Protein AF-A0A7J9JEY8-F1 (afdb_monomer_lite)

Organism: NCBI:txid34283

InterPro domains:
  IPR005150 Cellulose synthase [PF03552] (2-67)
  IPR005150 Cellulose synthase [PF03552] (78-399)
  IPR005150 Cellulose synthase [PF03552] (560-646)

pLDDT: mean 75.89, std 23.14, range [19.66, 97.88]

Sequence (682 aa):
KGDEIAYIQFPQKFNNLTKNDIYGSSFRVIQQLELAGLDANGGPMYIGTGCFHRREALCGKQYEKNYKVDWKKLNDTKANESASVLEETCKVLASCTFEHNTPWGKEMGLKYGILVEDIITGLSIKCRGWKSMYLNPEREGFLGVAPTTLLQLLVQHTRWAEGHLQIFLSRYCSLVYGYKRIPLKLRLAYCPFNLWAANCLATLYYVVVPCLCLLKGFSLFPKISSPWVVPFVYVAFVHRAYSLGEFLWCGGTFRGWCNDQRVWLFKRTTSYFFAFFQTILKLLGYSQLTYALTAKVSDENVSERYEQELIEFGATSPMFDILATLAMLNLFGSFGAIKKVILDADEDFKVLDQFGLQILLCLVLVTINLPVYQALFFRKDNGKMPSSVTYKSIIFALLACTSFGAAKLTSKRHPCNGKNLVEAHFRPKLLSHLSPLELVLVLGIGGHSSGKFWVVKSWDFIMNKGKLESKSYLPLFETRPARGRQLFQLFSASMSITICFIWVYRVSYFPAAEAKAERWTWLGLFLAELWFSFYWSVTLIFKWNPVFRTIRKLFLEYEFVSTRDPGIEPPIMMINTVLSVMANEYPSEKLSVHPSDDGCSDLTFYALLEAASFSRIWLPFCRKLKVEPRLPEAYFRKTVKHADDSAMAKECLCSTQTQPKSYDQILRNYINSFKNFLFNQT

Radius of gyration: 30.75 Å; chains: 1; bounding box: 99×59×89 Å

Foldseek 3Di:
DCQLAFKEAEQAAADLAAQLRLQCQRVLLCRQFLQLLLQVQFHGAQQFARMFGDPCLQQQDFDDPPDDDPPPVLVVVPPDDDPVRVVVVVVCCPDPCNCPPHCPLPRHHQHDDFLRSRRLSRLSSQLSVGTHHYAYDPDHPDYDHTFLALVQSLQVLLSQQLRLLCCCPDCNQLCRSCVVRGDPLSSLSSVLSSCLLVLLQLLVLLLFLLLLCLLLVFFLAAFPPDPLVCLVVCLVPLVLVVQQVSCVVSVHDPSSSLSVVLSSSLNSNASSPLSVVQNVCVVVVHDGPDDDDDFRDDDPVSSVCSNVSAHFQLDDDVSLLRLLLSLLLLVVSLVSLVCVLVVPVVCNSVSCRRSVVSNVSSVVSNVSCVSSCCLLPPDDDSSRHDVVSNVSSNVNSVCSNCVSNVPDDDDDDDDDDDDDDDDDDDDDDDDDDDDDDDDDDDDDDDDDDDDDDDDDDDDDDDDDDDDDDDPPDDDQKDKDWDPCLVVVVVSVVVSLVSLVSVLVVLVVCQDDPVCVVSNVSSVSSSVSSVVVSVSVVSSCSSNNIRMHMDGPDDDGFEGEAEDEDCSRPPLLSSLLVLLQQCLDPDPNSRHDYHYHYNHPDPLNVVLVVLSVVLSVVLNVVCVVVVDPPSRVVVRVVVLVVCVVPDPVSVVVCVVCVVPVVSVVVSVVVSVVVVVVVVVVVD

Secondary structure (DSSP, 8-state):
--TTEEEEEPP-EETT--TT-TT-TT-HHIIIIIHHHHHHTT-PPP-SSSEEE-HHHHTTPPP-TT----HHHHHHTTSS--HHHHHHHHHHHTSTTTTTTSSBTTTBSSPPSSS-HHHHHHHHHHHTT-EEEE---SS-S-EE---SSHHHHHHHHHHHHHHHHHHHHSTT-HHHHTTTTS-HHHHHHHHHHHTTTTHHHHHHHHHHHHHHHHHHT---S--TTSTTHHHHHHHHHHHHHHHHHHHHHTT--HHHHHHHHHHHHHHHHTHHHHHHHHHHHHHTTPPP--PPPPPS---HHHHHHHHTT-----S--HHHHHHHHHHHHHHHHHHHHHHHHHHTGGGHHHHHHHHHHHHHHHHHHHHHTHHHHIIIII--STTSPPHHHHHHHHHHHHHHHHHHHTT-S---PPP------------------------------------------------------------SEEEEEPTTHHHHHHHHHHHHHHHHHHHHHHHHTPPPTT-HHHHHHHHHHHHHHHHHHHHHHHHHHHHSS-EEEEES-----EEEEEE--TTTS-HHHHHHHHHHHHTSSS-TTT-EEEEEETT--HHHHHHHHHHHHHHHHHHHHHHHHT-SS-SHHHHHHHHHHHTTT-HHHHHHHHHHTHHHHHHHHHHHHHHHHHHHHHHTT-

Structure (mmCIF, N/CA/C/O backbone):
data_AF-A0A7J9JEY8-F1
#
_entry.id   AF-A0A7J9JEY8-F1
#
loop_
_atom_site.group_PDB
_atom_site.id
_atom_site.type_symbol
_atom_site.label_atom_id
_atom_site.label_alt_id
_atom_site.label_comp_id
_atom_site.label_asym_id
_atom_site.label_entity_id
_atom_site.label_seq_id
_atom_site.pdbx_PDB_ins_code
_atom_site.Cartn_x
_atom_site.Cartn_y
_atom_site.Cartn_z
_atom_site.occupancy
_atom_site.B_iso_or_equiv
_atom_site.auth_seq_id
_atom_site.auth_comp_id
_atom_site.auth_asym_id
_atom_site.auth_atom_id
_atom_site.pdbx_PDB_model_num
ATOM 1 N N . LYS A 1 1 ? 2.946 -12.374 -31.642 1.00 57.66 1 LYS A N 1
ATOM 2 C CA . LYS A 1 1 ? 2.410 -11.954 -30.314 1.00 57.66 1 LYS A CA 1
ATOM 3 C C . LYS A 1 1 ? 3.468 -11.284 -29.428 1.00 57.66 1 LYS A C 1
ATOM 5 O O . LYS A 1 1 ? 3.069 -10.509 -28.579 1.00 57.66 1 LYS A O 1
ATOM 10 N N . GLY A 1 2 ? 4.774 -11.544 -29.590 1.00 70.38 2 GLY A N 1
ATOM 11 C CA . GLY A 1 2 ? 5.807 -10.816 -28.830 1.00 70.38 2 GLY A CA 1
ATOM 12 C C . GLY A 1 2 ? 6.016 -9.365 -29.289 1.00 70.38 2 GLY A C 1
ATOM 13 O O . GLY A 1 2 ? 6.404 -8.521 -28.489 1.00 70.38 2 GLY A O 1
ATOM 14 N N . ASP A 1 3 ? 5.708 -9.062 -30.553 1.00 78.25 3 ASP A N 1
ATOM 15 C CA . ASP A 1 3 ? 5.985 -7.753 -31.164 1.00 78.25 3 ASP A CA 1
ATOM 16 C C . ASP A 1 3 ? 5.172 -6.600 -30.564 1.00 78.25 3 ASP A C 1
ATOM 18 O O . ASP A 1 3 ? 5.627 -5.470 -30.609 1.00 78.25 3 ASP A O 1
ATOM 22 N N . GLU A 1 4 ? 4.016 -6.872 -29.948 1.00 86.19 4 GLU A N 1
ATOM 23 C CA . GLU A 1 4 ? 3.181 -5.863 -29.269 1.00 86.19 4 GLU A CA 1
ATOM 24 C C . GLU A 1 4 ? 3.575 -5.603 -27.807 1.00 86.19 4 GLU A C 1
ATOM 26 O O . GLU A 1 4 ? 3.027 -4.704 -27.164 1.00 86.19 4 GLU A O 1
ATOM 31 N N . ILE A 1 5 ? 4.503 -6.393 -27.257 1.00 88.56 5 ILE A N 1
ATOM 32 C CA . ILE A 1 5 ? 4.949 -6.257 -25.870 1.00 88.56 5 ILE A CA 1
ATOM 33 C C . ILE A 1 5 ? 6.057 -5.206 -25.807 1.00 88.56 5 ILE A C 1
ATOM 35 O O . ILE A 1 5 ? 7.126 -5.377 -26.401 1.00 88.56 5 ILE A O 1
ATOM 39 N N . ALA A 1 6 ? 5.794 -4.121 -25.080 1.00 91.00 6 ALA A N 1
ATOM 40 C CA . ALA A 1 6 ? 6.781 -3.096 -24.777 1.00 91.00 6 ALA A CA 1
ATOM 41 C C . ALA A 1 6 ? 7.595 -3.411 -23.534 1.00 91.00 6 ALA A C 1
ATOM 43 O O . ALA A 1 6 ? 8.754 -3.026 -23.494 1.00 91.00 6 ALA A O 1
ATOM 44 N N . TYR A 1 7 ? 7.023 -4.059 -22.520 1.00 91.00 7 TYR A N 1
ATOM 45 C CA . TYR A 1 7 ? 7.806 -4.456 -21.357 1.00 91.00 7 TYR A CA 1
ATOM 46 C C . TYR A 1 7 ? 7.239 -5.667 -20.620 1.00 91.00 7 TYR A C 1
ATOM 48 O O . TYR A 1 7 ? 6.030 -5.924 -20.661 1.00 91.00 7 TYR A O 1
ATOM 56 N N . ILE A 1 8 ? 8.123 -6.403 -19.944 1.00 90.25 8 ILE A N 1
ATOM 57 C CA . ILE A 1 8 ? 7.770 -7.506 -19.047 1.00 90.25 8 ILE A CA 1
ATOM 58 C C . ILE A 1 8 ? 8.213 -7.159 -17.635 1.00 90.25 8 ILE A C 1
ATOM 60 O O . ILE A 1 8 ? 9.404 -7.005 -17.382 1.00 90.25 8 ILE A O 1
ATOM 64 N N . GLN A 1 9 ? 7.241 -7.086 -16.731 1.00 92.25 9 GLN A N 1
ATOM 65 C CA . GLN A 1 9 ? 7.446 -6.821 -15.316 1.00 92.25 9 GLN A CA 1
ATOM 66 C C . GLN A 1 9 ? 7.555 -8.138 -14.540 1.00 92.25 9 GLN A C 1
ATOM 68 O O . GLN A 1 9 ? 6.696 -9.015 -14.675 1.00 92.25 9 GLN A O 1
ATOM 73 N N . PHE A 1 10 ? 8.572 -8.239 -13.691 1.00 90.44 10 PHE A N 1
ATOM 74 C CA . PHE A 1 10 ? 8.775 -9.333 -12.745 1.00 90.44 10 PHE A CA 1
ATOM 75 C C . PHE A 1 10 ? 8.395 -8.902 -11.323 1.00 90.44 10 PHE A C 1
ATOM 77 O O . PHE A 1 10 ? 8.325 -7.700 -11.043 1.00 90.44 10 PHE A O 1
ATOM 84 N N . PRO A 1 11 ? 8.121 -9.848 -10.406 1.00 90.06 11 PRO A N 1
ATOM 85 C CA . PRO A 1 11 ? 7.942 -9.524 -9.000 1.00 90.06 11 PRO A CA 1
ATOM 86 C C . PRO A 1 11 ? 9.197 -8.891 -8.403 1.00 90.06 11 PRO A C 1
ATOM 88 O O . PRO A 1 11 ? 10.307 -9.368 -8.632 1.00 90.06 11 PRO A O 1
ATOM 91 N N . GLN A 1 12 ? 9.005 -7.892 -7.545 1.00 86.75 12 GLN A N 1
ATOM 92 C CA . GLN A 1 12 ? 10.061 -7.432 -6.644 1.00 86.75 12 GLN A CA 1
ATOM 93 C C . GLN A 1 12 ? 10.166 -8.420 -5.477 1.00 86.75 12 GLN A C 1
ATOM 95 O O . GLN A 1 12 ? 9.227 -8.556 -4.690 1.00 86.75 12 GLN A O 1
ATOM 100 N N . LYS A 1 13 ? 11.284 -9.146 -5.393 1.00 85.50 13 LYS A N 1
ATOM 101 C CA . LYS A 1 13 ? 11.608 -10.056 -4.285 1.00 85.50 13 LYS A CA 1
ATOM 102 C C . LYS A 1 13 ? 12.785 -9.499 -3.498 1.00 85.50 13 LYS A C 1
ATOM 104 O O . LYS A 1 13 ? 13.577 -8.731 -4.038 1.00 85.50 13 LYS A O 1
ATOM 109 N N . PHE A 1 14 ? 12.891 -9.870 -2.227 1.00 86.25 14 PHE A N 1
ATOM 110 C CA . PHE A 1 14 ? 13.892 -9.321 -1.315 1.00 86.25 14 PHE A CA 1
ATOM 111 C C . PHE A 1 14 ? 14.612 -10.443 -0.568 1.00 86.25 14 PHE A C 1
ATOM 113 O O . PHE A 1 14 ? 13.973 -11.405 -0.142 1.00 86.25 14 PHE A O 1
ATOM 120 N N . ASN A 1 15 ? 15.931 -10.323 -0.413 1.00 82.44 15 ASN A N 1
ATOM 121 C CA . ASN A 1 15 ? 16.770 -11.362 0.194 1.00 82.44 15 ASN A CA 1
ATOM 122 C C . ASN A 1 15 ? 16.794 -11.325 1.734 1.00 82.44 15 ASN A C 1
ATOM 124 O O . ASN A 1 15 ? 17.056 -12.345 2.362 1.00 82.44 15 ASN A O 1
ATOM 128 N N . ASN A 1 16 ? 16.513 -10.171 2.337 1.00 85.94 16 ASN A N 1
ATOM 129 C CA . ASN A 1 16 ? 16.595 -9.917 3.774 1.00 85.94 16 ASN A CA 1
ATOM 130 C C . ASN A 1 16 ? 15.218 -9.962 4.456 1.00 85.94 16 ASN A C 1
ATOM 132 O O . ASN A 1 16 ? 15.009 -9.304 5.470 1.00 85.94 16 ASN A O 1
ATOM 136 N N . LEU A 1 17 ? 14.238 -10.677 3.902 1.00 90.00 17 LEU A N 1
ATOM 137 C CA . LEU A 1 17 ? 12.933 -10.812 4.553 1.00 90.00 17 LEU A CA 1
ATOM 138 C C . LEU A 1 17 ? 13.022 -11.791 5.720 1.00 90.00 17 LEU A C 1
ATOM 140 O O . LEU A 1 17 ? 13.481 -12.922 5.564 1.00 90.00 17 LEU A O 1
ATOM 144 N N . THR A 1 18 ? 12.511 -11.378 6.876 1.00 93.19 18 THR A N 1
ATOM 145 C CA . THR A 1 18 ? 12.296 -12.288 8.002 1.00 93.19 18 THR A CA 1
ATOM 146 C C . THR A 1 18 ? 11.106 -13.212 7.747 1.00 93.19 18 THR A C 1
ATOM 148 O O . THR A 1 18 ? 10.259 -12.957 6.884 1.00 93.19 18 THR A O 1
ATOM 151 N N . LYS A 1 19 ? 11.017 -14.304 8.517 1.00 92.12 19 LYS A N 1
ATOM 152 C CA . LYS A 1 19 ? 9.988 -15.348 8.358 1.00 92.12 19 LYS A CA 1
ATOM 153 C C . LYS A 1 19 ? 8.563 -14.784 8.344 1.00 92.12 19 LYS A C 1
ATOM 155 O O . LYS A 1 19 ? 7.727 -15.254 7.573 1.00 92.12 19 LYS A O 1
ATOM 160 N N . ASN A 1 20 ? 8.278 -13.806 9.200 1.00 95.31 20 ASN A N 1
ATOM 161 C CA . ASN A 1 20 ? 6.965 -13.186 9.342 1.00 95.31 20 ASN A CA 1
ATOM 162 C C . ASN A 1 20 ? 6.933 -11.741 8.834 1.00 95.31 20 ASN A C 1
ATOM 164 O O . ASN A 1 20 ? 5.981 -11.043 9.176 1.00 95.31 20 ASN A O 1
ATOM 168 N N . ASP A 1 21 ? 7.935 -11.303 8.061 1.00 93.94 21 ASP A N 1
ATOM 169 C CA . ASP A 1 21 ? 7.983 -10.004 7.373 1.00 93.94 21 ASP A CA 1
ATOM 170 C C . ASP A 1 21 ? 7.383 -8.873 8.224 1.00 93.94 21 ASP A C 1
ATOM 172 O O . ASP A 1 21 ? 6.274 -8.393 7.980 1.00 93.94 21 ASP A O 1
ATOM 176 N N . ILE A 1 22 ? 8.091 -8.505 9.295 1.00 95.31 22 ILE A N 1
ATOM 177 C CA . ILE A 1 22 ? 7.578 -7.612 10.348 1.00 95.31 22 ILE A CA 1
ATOM 178 C C . ILE A 1 22 ? 7.030 -6.275 9.818 1.00 95.31 22 ILE A C 1
ATOM 180 O O . ILE A 1 22 ? 6.129 -5.684 10.419 1.00 95.31 22 ILE A O 1
ATOM 184 N N . TYR A 1 23 ? 7.545 -5.829 8.673 1.00 94.94 23 TYR A N 1
ATOM 185 C CA . TYR A 1 23 ? 7.193 -4.583 8.003 1.00 94.94 23 TYR A CA 1
ATOM 186 C C . TYR A 1 23 ? 6.321 -4.770 6.757 1.00 94.94 23 TYR A C 1
ATOM 188 O O . TYR A 1 23 ? 6.035 -3.790 6.071 1.00 94.94 23 TYR A O 1
ATOM 196 N N . GLY A 1 24 ? 5.873 -5.991 6.450 1.00 92.69 24 GLY A N 1
ATOM 197 C CA . GLY A 1 24 ? 5.066 -6.271 5.259 1.00 92.69 24 GLY A CA 1
ATOM 198 C C . GLY A 1 24 ? 5.726 -5.768 3.969 1.00 92.69 24 GLY A C 1
ATOM 199 O O . GLY A 1 24 ? 5.042 -5.261 3.076 1.00 92.69 24 GLY A O 1
ATOM 200 N N . SER A 1 25 ? 7.058 -5.823 3.898 1.00 91.88 25 SER A N 1
ATOM 201 C CA . SER A 1 25 ? 7.858 -5.266 2.803 1.00 91.88 25 SER A CA 1
ATOM 202 C C . SER A 1 25 ? 7.796 -6.127 1.543 1.00 91.88 25 SER A C 1
ATOM 204 O O . SER A 1 25 ? 8.097 -5.648 0.456 1.00 91.88 25 SER A O 1
ATOM 206 N N . SER A 1 26 ? 7.377 -7.389 1.656 1.00 89.44 26 SER A N 1
ATOM 207 C CA . SER A 1 26 ? 7.268 -8.309 0.518 1.00 89.44 26 SER A CA 1
ATOM 208 C C . SER A 1 26 ? 6.135 -7.973 -0.456 1.00 89.44 26 SER A C 1
ATOM 210 O O . SER A 1 26 ? 6.122 -8.505 -1.566 1.00 89.44 26 SER A O 1
ATOM 212 N N . PHE A 1 27 ? 5.161 -7.144 -0.052 1.00 91.12 27 PHE A N 1
ATOM 213 C CA . PHE A 1 27 ? 3.948 -6.845 -0.830 1.00 91.12 27 PHE A CA 1
ATOM 214 C C . PHE A 1 27 ? 3.287 -8.108 -1.398 1.00 91.12 27 PHE A C 1
ATOM 216 O O . PHE A 1 27 ? 2.841 -8.147 -2.545 1.00 91.12 27 PHE A O 1
ATOM 223 N N . ARG A 1 28 ? 3.260 -9.168 -0.586 1.00 91.75 28 ARG A N 1
ATOM 224 C CA . ARG A 1 28 ? 3.012 -10.547 -1.013 1.00 91.75 28 ARG A CA 1
ATOM 225 C C . ARG A 1 28 ? 1.763 -10.710 -1.876 1.00 91.75 28 ARG A C 1
ATOM 227 O O . ARG A 1 28 ? 1.854 -11.270 -2.963 1.00 91.75 28 ARG A O 1
ATOM 234 N N . VAL A 1 29 ? 0.623 -10.187 -1.427 1.00 92.56 29 VAL A N 1
ATOM 235 C CA . VAL A 1 29 ? -0.644 -10.258 -2.176 1.00 92.56 29 VAL A CA 1
ATOM 236 C C . VAL A 1 29 ? -0.570 -9.447 -3.474 1.00 92.56 29 VAL A C 1
ATOM 238 O O . VAL A 1 29 ? -1.014 -9.922 -4.518 1.00 92.56 29 VAL A O 1
ATOM 241 N N . ILE A 1 30 ? 0.051 -8.262 -3.442 1.00 92.69 30 ILE A N 1
ATOM 242 C CA . ILE A 1 30 ? 0.213 -7.405 -4.625 1.00 92.69 30 ILE A CA 1
ATOM 243 C C . ILE A 1 30 ? 1.000 -8.146 -5.709 1.00 92.69 30 ILE A C 1
ATOM 245 O O . ILE A 1 30 ? 0.542 -8.264 -6.846 1.00 92.69 30 ILE A O 1
ATOM 249 N N . GLN A 1 31 ? 2.155 -8.700 -5.338 1.00 91.19 31 GLN A N 1
ATOM 250 C CA . GLN A 1 31 ? 3.047 -9.399 -6.259 1.00 91.19 31 GLN A CA 1
ATOM 251 C C . GLN A 1 31 ? 2.431 -10.722 -6.744 1.00 91.19 31 GLN A C 1
ATOM 253 O O . GLN A 1 31 ? 2.403 -11.000 -7.937 1.00 91.19 31 GLN A O 1
ATOM 258 N N . GLN A 1 32 ? 1.889 -11.543 -5.841 1.00 89.50 32 GLN A N 1
ATOM 259 C CA . GLN A 1 32 ? 1.409 -12.882 -6.202 1.00 89.50 32 GLN A CA 1
ATOM 260 C C . GLN A 1 32 ? 0.028 -12.889 -6.869 1.00 89.50 32 GLN A C 1
ATOM 262 O O . GLN A 1 32 ? -0.286 -13.847 -7.571 1.00 89.50 32 GLN A O 1
ATOM 267 N N . LEU A 1 33 ? -0.803 -11.860 -6.675 1.00 90.81 33 LEU A N 1
ATOM 268 C CA . LEU A 1 33 ? -2.191 -11.870 -7.146 1.00 90.81 33 LEU A CA 1
ATOM 269 C C . LEU A 1 33 ? -2.593 -10.599 -7.897 1.00 90.81 33 LEU A C 1
ATOM 271 O O . LEU A 1 33 ? -3.153 -10.691 -8.989 1.00 90.81 33 LEU A O 1
ATOM 275 N N . GLU A 1 34 ? -2.334 -9.413 -7.346 1.00 92.19 34 GLU A N 1
ATOM 276 C CA . GLU A 1 34 ? -2.878 -8.169 -7.912 1.00 92.19 34 GLU A CA 1
ATOM 277 C C . GLU A 1 34 ? -2.231 -7.795 -9.250 1.00 92.19 34 GLU A C 1
ATOM 279 O O . GLU A 1 34 ? -2.937 -7.414 -10.187 1.00 92.19 34 GLU A O 1
ATOM 284 N N . LEU A 1 35 ? -0.914 -7.984 -9.392 1.00 92.94 35 LEU A N 1
ATOM 285 C CA . LEU A 1 35 ? -0.214 -7.767 -10.664 1.00 92.94 35 LEU A CA 1
ATOM 286 C C . LEU A 1 35 ? -0.650 -8.767 -11.747 1.00 92.94 35 LEU A C 1
ATOM 288 O O . LEU A 1 35 ? -0.820 -8.377 -12.902 1.00 92.94 35 LEU A O 1
ATOM 292 N N . ALA A 1 36 ? -0.928 -10.021 -11.378 1.00 91.88 36 ALA A N 1
ATOM 293 C CA . ALA A 1 36 ? -1.549 -11.010 -12.267 1.00 91.88 36 ALA A CA 1
ATOM 294 C C . ALA A 1 36 ? -2.988 -10.608 -12.662 1.00 91.88 36 ALA A C 1
ATOM 296 O O . ALA A 1 36 ? -3.462 -10.887 -13.768 1.00 91.88 36 ALA A O 1
ATOM 297 N N . GLY A 1 37 ? -3.688 -9.917 -11.763 1.00 91.56 37 GLY A N 1
ATOM 298 C CA . GLY A 1 37 ? -4.974 -9.273 -12.008 1.00 91.56 37 GLY A CA 1
ATOM 299 C C . GLY A 1 37 ? -4.915 -8.128 -13.018 1.00 91.56 37 GLY A C 1
ATOM 300 O O . GLY A 1 37 ? -5.746 -8.034 -13.926 1.00 91.56 37 GLY A O 1
ATOM 301 N N . LEU A 1 38 ? -3.911 -7.261 -12.895 1.00 91.81 38 LEU A N 1
ATOM 302 C CA . LEU A 1 38 ? -3.642 -6.196 -13.864 1.00 91.81 38 LEU A CA 1
ATOM 303 C C . LEU A 1 38 ? -3.247 -6.764 -15.229 1.00 91.81 38 LEU A C 1
ATOM 305 O O . LEU A 1 38 ? -3.711 -6.274 -16.261 1.00 91.81 38 LEU A O 1
ATOM 309 N N . ASP A 1 39 ? -2.450 -7.831 -15.242 1.00 92.25 39 ASP A N 1
ATOM 310 C CA . ASP A 1 39 ? -2.038 -8.512 -16.465 1.00 92.25 39 ASP A CA 1
ATOM 311 C C . ASP A 1 39 ? -3.232 -9.031 -17.280 1.00 92.25 39 ASP A C 1
ATOM 313 O O . ASP A 1 39 ? -3.297 -8.845 -18.498 1.00 92.25 39 ASP A O 1
ATOM 317 N N . ALA A 1 40 ? -4.249 -9.562 -16.599 1.00 89.81 40 ALA A N 1
ATOM 318 C CA . ALA A 1 40 ? -5.502 -9.977 -17.225 1.00 89.81 40 ALA A CA 1
ATOM 319 C C . ALA A 1 40 ? -6.309 -8.817 -17.839 1.00 89.81 40 ALA A C 1
ATOM 321 O O . ALA A 1 40 ? -7.111 -9.031 -18.750 1.00 89.81 40 ALA A O 1
ATOM 322 N N . ASN A 1 41 ? -6.105 -7.591 -17.352 1.00 88.06 41 ASN A N 1
ATOM 323 C CA . ASN A 1 41 ? -6.855 -6.402 -17.748 1.00 88.06 41 ASN A CA 1
ATOM 324 C C . ASN A 1 41 ? -6.100 -5.488 -18.726 1.00 88.06 41 ASN A C 1
ATOM 326 O O . ASN A 1 41 ? -6.599 -4.410 -19.039 1.00 88.06 41 ASN A O 1
ATOM 330 N N . GLY A 1 42 ? -4.944 -5.906 -19.248 1.00 85.81 42 GLY A N 1
ATOM 331 C CA . GLY A 1 42 ? -4.165 -5.136 -20.229 1.00 85.81 42 GLY A CA 1
ATOM 332 C C . GLY A 1 42 ? -2.689 -4.939 -19.874 1.00 85.81 42 GLY A C 1
ATOM 333 O O . GLY A 1 42 ? -2.011 -4.165 -20.549 1.00 85.81 42 GLY A O 1
ATOM 334 N N . GLY A 1 43 ? -2.195 -5.628 -18.844 1.00 89.88 43 GLY A N 1
ATOM 335 C CA . GLY A 1 43 ? -0.779 -5.666 -18.481 1.00 89.88 43 GLY A CA 1
ATOM 336 C C . GLY A 1 43 ? -0.481 -4.949 -17.155 1.00 89.88 43 GLY A C 1
ATOM 337 O O . GLY A 1 43 ? -1.158 -3.965 -16.828 1.00 89.88 43 GLY A O 1
ATOM 338 N N . PRO A 1 44 ? 0.550 -5.369 -16.399 1.00 93.81 44 PRO A N 1
ATOM 339 C CA . PRO A 1 44 ? 0.964 -4.739 -15.141 1.00 93.81 44 PRO A CA 1
ATOM 340 C C . PRO A 1 44 ? 1.528 -3.329 -15.353 1.00 93.81 44 PRO A C 1
ATOM 342 O O . PRO A 1 44 ? 1.921 -2.953 -16.463 1.00 93.81 44 PRO A O 1
ATOM 345 N N . MET A 1 45 ? 1.570 -2.529 -14.290 1.00 94.50 45 MET A N 1
ATOM 346 C CA . MET A 1 45 ? 2.304 -1.256 -14.272 1.00 94.50 45 MET A CA 1
ATOM 347 C C . MET A 1 45 ? 3.817 -1.512 -14.377 1.00 94.50 45 MET A C 1
ATOM 349 O O . MET A 1 45 ? 4.269 -2.609 -14.059 1.00 94.50 45 MET A O 1
ATOM 353 N N . TYR A 1 46 ? 4.579 -0.525 -14.851 1.00 94.31 46 TYR A N 1
ATOM 354 C CA . TYR A 1 46 ? 6.034 -0.518 -14.681 1.00 94.31 46 TYR A CA 1
ATOM 355 C C . TYR A 1 46 ? 6.322 0.031 -13.282 1.00 94.31 46 TYR A C 1
ATOM 357 O O . TYR A 1 46 ? 5.898 1.145 -12.995 1.00 94.31 46 TYR A O 1
ATOM 365 N N . ILE A 1 47 ? 6.953 -0.768 -12.418 1.00 91.19 47 ILE A N 1
ATOM 366 C CA . ILE A 1 47 ? 7.160 -0.451 -10.987 1.00 91.19 47 ILE A CA 1
ATOM 367 C C . ILE A 1 47 ? 8.642 -0.201 -10.649 1.00 91.19 47 ILE A C 1
ATOM 369 O O . ILE A 1 47 ? 9.110 -0.538 -9.562 1.00 91.19 47 ILE A O 1
ATOM 373 N N . GLY A 1 48 ? 9.399 0.310 -11.622 1.00 85.75 48 GLY A N 1
ATOM 374 C CA . GLY A 1 48 ? 10.754 0.840 -11.440 1.00 85.75 48 GLY A CA 1
ATOM 375 C C . GLY A 1 48 ? 11.889 -0.180 -11.556 1.00 85.75 48 GLY A C 1
ATOM 376 O O . GLY A 1 48 ? 12.942 0.145 -12.091 1.00 85.75 48 GLY A O 1
ATOM 377 N N . THR A 1 49 ? 11.698 -1.424 -11.111 1.00 81.31 49 THR A N 1
ATOM 378 C CA . THR A 1 49 ? 12.758 -2.456 -11.125 1.00 81.31 49 THR A CA 1
ATOM 379 C C . THR A 1 49 ? 12.251 -3.820 -11.581 1.00 81.31 49 THR A C 1
ATOM 381 O O . THR A 1 49 ? 11.044 -4.066 -11.614 1.00 81.31 49 THR A O 1
ATOM 384 N N . GLY A 1 50 ? 13.174 -4.718 -11.954 1.00 83.25 50 GLY A N 1
ATOM 385 C CA . GLY A 1 50 ? 12.845 -6.072 -12.411 1.00 83.25 50 GLY A CA 1
ATOM 386 C C . GLY A 1 50 ? 11.990 -6.065 -13.678 1.00 83.25 50 GLY A C 1
ATOM 387 O O . GLY A 1 50 ? 10.999 -6.788 -13.776 1.00 83.25 50 GLY A O 1
ATOM 388 N N . CYS A 1 51 ? 12.309 -5.182 -14.621 1.00 86.75 51 CYS A N 1
ATOM 389 C CA . CYS A 1 51 ? 11.508 -4.965 -15.814 1.00 86.75 51 CYS A CA 1
ATOM 390 C C . CYS A 1 51 ? 12.387 -4.974 -17.062 1.00 86.75 51 CYS A C 1
ATOM 392 O O . CYS A 1 51 ? 13.376 -4.244 -17.134 1.00 86.75 51 CYS A O 1
ATOM 394 N N . PHE A 1 52 ? 11.988 -5.762 -18.063 1.00 84.75 52 PHE A N 1
ATOM 395 C CA . PHE A 1 52 ? 12.628 -5.732 -19.373 1.00 84.75 52 PHE A CA 1
ATOM 396 C C . PHE A 1 52 ? 11.852 -4.846 -20.333 1.00 84.75 52 PHE A C 1
ATOM 398 O O . PHE A 1 52 ? 10.675 -5.115 -20.573 1.00 84.75 52 PHE A O 1
ATOM 405 N N . HIS A 1 53 ? 12.501 -3.845 -20.930 1.00 82.69 53 HIS A N 1
ATOM 406 C CA . HIS A 1 53 ? 11.867 -2.906 -21.860 1.00 82.69 53 HIS A CA 1
ATOM 407 C C . HIS A 1 53 ? 12.269 -3.153 -23.316 1.00 82.69 53 HIS A C 1
ATOM 409 O O . HIS A 1 53 ? 13.401 -3.490 -23.641 1.00 82.69 53 HIS A O 1
ATOM 415 N N . ARG A 1 54 ? 11.343 -2.899 -24.237 1.00 83.19 54 ARG A N 1
ATOM 416 C CA . ARG A 1 54 ? 11.618 -2.717 -25.659 1.00 83.19 54 ARG A CA 1
ATOM 417 C C . ARG A 1 54 ? 12.095 -1.286 -25.864 1.00 83.19 54 ARG A C 1
ATOM 419 O O . ARG A 1 54 ? 11.330 -0.345 -25.643 1.00 83.19 54 ARG A O 1
ATOM 426 N N . ARG A 1 55 ? 13.325 -1.135 -26.361 1.00 79.75 55 ARG A N 1
ATOM 427 C CA . ARG A 1 55 ? 13.966 0.169 -26.594 1.00 79.75 55 ARG A CA 1
ATOM 428 C C . ARG A 1 55 ? 13.079 1.129 -27.382 1.00 79.75 55 ARG A C 1
ATOM 430 O O . ARG A 1 55 ? 12.822 2.229 -26.921 1.00 79.75 55 ARG A O 1
ATOM 437 N N . GLU A 1 56 ? 12.541 0.695 -28.518 1.00 83.81 56 GLU A N 1
ATOM 438 C CA . GLU A 1 56 ? 11.719 1.563 -29.370 1.00 83.81 56 GLU A CA 1
ATOM 439 C C . GLU A 1 56 ? 10.482 2.128 -28.650 1.00 83.81 56 GLU A C 1
ATOM 441 O O . GLU A 1 56 ? 10.121 3.286 -28.854 1.00 83.81 56 GLU A O 1
ATOM 446 N N . ALA A 1 57 ? 9.848 1.334 -27.780 1.00 88.94 57 ALA A N 1
ATOM 447 C CA . ALA A 1 57 ? 8.681 1.773 -27.020 1.00 88.94 57 ALA A CA 1
ATOM 448 C C . ALA A 1 57 ? 9.050 2.833 -25.968 1.00 88.94 57 ALA A C 1
ATOM 450 O O . ALA A 1 57 ? 8.279 3.773 -25.738 1.00 88.94 57 ALA A O 1
ATOM 451 N N . LEU A 1 58 ? 10.230 2.697 -25.353 1.00 86.00 58 LEU A N 1
ATOM 452 C CA . LEU A 1 58 ? 10.789 3.682 -24.427 1.00 86.00 58 LEU A CA 1
ATOM 453 C C . LEU A 1 58 ? 11.200 4.963 -25.169 1.00 86.00 58 LEU A C 1
ATOM 455 O O . LEU A 1 58 ? 10.871 6.058 -24.724 1.00 86.00 58 LEU A O 1
ATOM 459 N N . CYS A 1 59 ? 11.776 4.835 -26.366 1.00 85.19 59 CYS A N 1
ATOM 460 C CA . CYS A 1 59 ? 12.123 5.947 -27.256 1.00 85.19 59 CYS A CA 1
ATOM 461 C C . CYS A 1 59 ? 10.908 6.647 -27.901 1.00 85.19 59 CYS A C 1
ATOM 463 O O . CYS A 1 59 ? 11.071 7.430 -28.828 1.00 85.19 59 CYS A O 1
ATOM 465 N N . GLY A 1 60 ? 9.684 6.386 -27.433 1.00 86.69 60 GLY A N 1
ATOM 466 C CA . GLY A 1 60 ? 8.498 7.136 -27.846 1.00 86.69 60 GLY A CA 1
ATOM 467 C C . GLY A 1 60 ? 7.753 6.582 -29.059 1.00 86.69 60 GLY A C 1
ATOM 468 O O . GLY A 1 60 ? 6.709 7.133 -29.405 1.00 86.69 60 GLY A O 1
ATOM 469 N N . LYS A 1 61 ? 8.209 5.479 -29.670 1.00 89.62 61 LYS A N 1
ATOM 470 C CA . LYS A 1 61 ? 7.545 4.892 -30.844 1.00 89.62 61 LYS A CA 1
ATOM 471 C C . LYS A 1 61 ? 6.105 4.500 -30.519 1.00 89.62 61 LYS A C 1
ATOM 473 O O . LYS A 1 61 ? 5.831 3.933 -29.457 1.00 89.62 61 LYS A O 1
ATOM 478 N N . GLN A 1 62 ? 5.189 4.768 -31.443 1.00 91.00 62 GLN A N 1
ATOM 479 C CA . GLN A 1 62 ? 3.807 4.307 -31.360 1.00 91.00 62 GLN A CA 1
ATOM 480 C C . GLN A 1 62 ? 3.690 2.879 -31.901 1.00 91.00 62 GLN A C 1
ATOM 482 O O . GLN A 1 62 ? 4.359 2.520 -32.868 1.00 91.00 62 GLN A O 1
ATOM 487 N N . TYR A 1 63 ? 2.871 2.045 -31.259 1.00 91.12 63 TYR A N 1
ATOM 488 C CA . TYR A 1 63 ? 2.634 0.693 -31.751 1.00 91.12 63 TYR A CA 1
ATOM 489 C C . TYR A 1 63 ? 1.632 0.705 -32.908 1.00 91.12 63 TYR A C 1
ATOM 491 O O . TYR A 1 63 ? 0.533 1.252 -32.791 1.00 91.12 63 TYR A O 1
ATOM 499 N N . GLU A 1 64 ? 1.985 0.019 -33.991 1.00 88.00 64 GLU A N 1
ATOM 500 C CA . GLU A 1 64 ? 1.128 -0.208 -35.152 1.00 88.00 64 GLU A CA 1
ATOM 501 C C . GLU A 1 64 ? 0.876 -1.707 -35.332 1.00 88.00 64 GLU A C 1
ATOM 503 O O . GLU A 1 64 ? 1.758 -2.528 -35.098 1.00 88.00 64 GLU A O 1
ATOM 508 N N . LYS A 1 65 ? -0.320 -2.102 -35.788 1.00 81.19 65 LYS A N 1
ATOM 509 C CA . LYS A 1 65 ? -0.697 -3.529 -35.888 1.00 81.19 65 LYS A CA 1
ATOM 510 C C . LYS A 1 65 ? 0.209 -4.356 -36.810 1.00 81.19 65 LYS A C 1
ATOM 512 O O . LYS A 1 65 ? 0.336 -5.557 -36.595 1.00 81.19 65 LYS A O 1
ATOM 517 N N . ASN A 1 66 ? 0.820 -3.719 -37.807 1.00 79.12 66 ASN A N 1
ATOM 518 C CA . ASN A 1 66 ? 1.708 -4.364 -38.775 1.00 79.12 66 ASN A CA 1
ATOM 519 C C . ASN A 1 66 ? 3.184 -4.296 -38.362 1.00 79.12 66 ASN A C 1
ATOM 521 O O . ASN A 1 66 ? 4.057 -4.690 -39.135 1.00 79.12 66 ASN A O 1
ATOM 525 N N . TYR A 1 67 ? 3.468 -3.796 -37.158 1.00 78.94 67 TYR A N 1
ATOM 526 C CA . TYR A 1 67 ? 4.820 -3.677 -36.650 1.00 78.94 67 TYR A CA 1
ATOM 527 C C . TYR A 1 67 ? 5.508 -5.045 -36.587 1.00 78.94 67 TYR A C 1
ATOM 529 O O . TYR A 1 67 ? 5.008 -6.002 -35.989 1.00 78.94 67 TYR A O 1
ATOM 537 N N . LYS A 1 68 ? 6.694 -5.109 -37.190 1.00 73.69 68 LYS A N 1
ATOM 538 C CA . LYS A 1 68 ? 7.643 -6.210 -37.060 1.00 73.69 68 LYS A CA 1
ATOM 539 C C . LYS A 1 68 ? 9.010 -5.626 -36.756 1.00 73.69 68 LYS A C 1
ATOM 541 O O . LYS A 1 68 ? 9.385 -4.597 -37.314 1.00 73.69 68 LYS A O 1
ATOM 546 N N . VAL A 1 69 ? 9.744 -6.295 -35.877 1.00 69.00 69 VAL A N 1
ATOM 547 C CA . VAL A 1 69 ? 11.128 -5.923 -35.586 1.00 69.00 69 VAL A CA 1
ATOM 548 C C . VAL A 1 69 ? 11.978 -6.185 -36.827 1.00 69.00 69 VAL A C 1
ATOM 550 O O . VAL A 1 69 ? 12.012 -7.313 -37.324 1.00 69.00 69 VAL A O 1
ATOM 553 N N . ASP A 1 70 ? 12.672 -5.158 -37.311 1.00 69.69 70 ASP A N 1
ATOM 554 C CA . ASP A 1 70 ? 13.679 -5.311 -38.359 1.00 69.69 70 ASP A CA 1
ATOM 555 C C . ASP A 1 70 ? 15.019 -5.717 -37.734 1.00 69.69 70 ASP A C 1
ATOM 557 O O . ASP A 1 70 ? 15.848 -4.895 -37.342 1.00 69.69 70 ASP A O 1
ATOM 561 N N . TRP A 1 71 ? 15.203 -7.029 -37.613 1.00 63.84 71 TRP A N 1
ATOM 562 C CA . TRP A 1 71 ? 16.402 -7.624 -37.032 1.00 63.84 71 TRP A CA 1
ATOM 563 C C . TRP A 1 71 ? 17.668 -7.405 -37.866 1.00 63.84 71 TRP A C 1
ATOM 565 O O . TRP A 1 71 ? 18.761 -7.468 -37.309 1.00 63.84 71 TRP A O 1
ATOM 575 N N . LYS A 1 72 ? 17.545 -7.162 -39.178 1.00 58.72 72 LYS A N 1
ATOM 576 C CA . LYS A 1 72 ? 18.707 -6.994 -40.062 1.00 58.72 72 LYS A CA 1
ATOM 577 C C . LYS A 1 72 ? 19.349 -5.632 -39.839 1.00 58.72 72 LYS A C 1
ATOM 579 O O . LYS A 1 72 ? 20.522 -5.567 -39.487 1.00 58.72 72 LYS A O 1
ATOM 584 N N . LYS A 1 73 ? 18.538 -4.570 -39.876 1.00 60.81 73 LYS A N 1
ATOM 585 C CA . LYS A 1 73 ? 18.997 -3.202 -39.605 1.00 60.81 73 LYS A CA 1
ATOM 586 C C . LYS A 1 73 ? 19.693 -3.078 -38.245 1.00 60.81 73 LYS A C 1
ATOM 588 O O . LYS A 1 73 ? 20.714 -2.410 -38.138 1.00 60.81 73 LYS A O 1
ATOM 593 N N . LEU A 1 74 ? 19.162 -3.747 -37.217 1.00 58.34 74 LEU A N 1
ATOM 594 C CA . LEU A 1 74 ? 19.704 -3.684 -35.856 1.00 58.34 74 LEU A CA 1
ATOM 595 C C . LEU A 1 74 ? 21.069 -4.381 -35.701 1.00 58.34 74 LEU A C 1
ATOM 597 O O . LEU A 1 74 ? 21.857 -3.988 -34.841 1.00 58.34 74 LEU A O 1
ATOM 601 N N . ASN A 1 75 ? 21.324 -5.422 -36.498 1.00 54.41 75 ASN A N 1
ATOM 602 C CA . ASN A 1 75 ? 22.597 -6.139 -36.508 1.00 54.41 75 ASN A CA 1
ATOM 603 C C . ASN A 1 75 ? 23.655 -5.383 -37.324 1.00 54.41 75 ASN A C 1
ATOM 605 O O . ASN A 1 75 ? 24.798 -5.293 -36.882 1.00 54.41 75 ASN A O 1
ATOM 609 N N . ASP A 1 76 ? 23.265 -4.776 -38.448 1.00 53.06 76 ASP A N 1
ATOM 610 C CA . ASP A 1 76 ? 24.187 -4.053 -39.335 1.00 53.06 76 ASP A CA 1
ATOM 611 C C . ASP A 1 76 ? 24.755 -2.778 -38.683 1.00 53.06 76 ASP A C 1
ATOM 613 O O . ASP A 1 76 ? 25.921 -2.449 -38.883 1.00 53.06 76 ASP A O 1
ATOM 617 N N . THR A 1 77 ? 23.980 -2.083 -37.838 1.00 53.56 77 THR A N 1
ATOM 618 C CA . THR A 1 77 ? 24.468 -0.879 -37.124 1.00 53.56 77 THR A CA 1
ATOM 619 C C . THR A 1 77 ? 25.528 -1.206 -36.059 1.00 53.56 77 THR A C 1
ATOM 621 O O . THR A 1 77 ? 26.350 -0.361 -35.735 1.00 53.56 77 THR A O 1
ATOM 624 N N . LYS A 1 78 ? 25.547 -2.431 -35.510 1.00 53.34 78 LYS A N 1
ATOM 625 C CA . LYS A 1 78 ? 26.469 -2.817 -34.421 1.00 53.34 78 LYS A CA 1
ATOM 626 C C . LYS A 1 78 ? 27.845 -3.289 -34.887 1.00 53.34 78 LYS A C 1
ATOM 628 O O . LYS A 1 78 ? 28.753 -3.350 -34.067 1.00 53.34 78 LYS A O 1
ATOM 633 N N . ALA A 1 79 ? 28.000 -3.658 -36.157 1.00 52.91 79 ALA A N 1
ATOM 634 C CA . ALA A 1 79 ? 29.226 -4.285 -36.652 1.00 52.91 79 ALA A CA 1
ATOM 635 C C . ALA A 1 79 ? 30.307 -3.286 -37.117 1.00 52.91 79 ALA A C 1
ATOM 637 O O . ALA A 1 79 ? 31.454 -3.692 -37.276 1.00 52.91 79 ALA A O 1
ATOM 638 N N . ASN A 1 80 ? 29.967 -2.005 -37.320 1.00 54.44 80 ASN A N 1
ATOM 639 C CA . ASN A 1 80 ? 30.790 -1.086 -38.121 1.00 54.44 80 ASN A CA 1
ATOM 640 C C . ASN A 1 80 ? 31.391 0.125 -37.379 1.00 54.44 80 ASN A C 1
ATOM 642 O O . ASN A 1 80 ? 32.095 0.908 -38.013 1.00 54.44 80 ASN A O 1
ATOM 646 N N . GLU A 1 81 ? 31.157 0.310 -36.077 1.00 65.00 81 GLU A N 1
ATOM 647 C CA . GLU A 1 81 ? 31.647 1.496 -35.349 1.00 65.00 81 GLU A CA 1
ATOM 648 C C . GLU A 1 81 ? 32.811 1.153 -34.407 1.00 65.00 81 GLU A C 1
ATOM 650 O O . GLU A 1 81 ? 32.738 0.213 -33.613 1.00 65.00 81 GLU A O 1
ATOM 655 N N . SER A 1 82 ? 33.913 1.909 -34.494 1.00 73.69 82 SER A N 1
ATOM 656 C CA . SER A 1 82 ? 35.064 1.731 -33.605 1.00 73.69 82 SER A CA 1
ATOM 657 C C . SER A 1 82 ? 34.755 2.242 -32.194 1.00 73.69 82 SER A C 1
ATOM 659 O O . SER A 1 82 ? 33.993 3.191 -32.002 1.00 73.69 82 SER A O 1
ATOM 661 N N . ALA A 1 83 ? 35.397 1.646 -31.185 1.00 69.06 83 ALA A N 1
ATOM 662 C CA . ALA A 1 83 ? 35.201 2.030 -29.785 1.00 69.06 83 ALA A CA 1
ATOM 663 C C . ALA A 1 83 ? 35.489 3.521 -29.519 1.00 69.06 83 ALA A C 1
ATOM 665 O O . ALA A 1 83 ? 34.788 4.139 -28.725 1.00 69.06 83 ALA A O 1
ATOM 666 N N . SER A 1 84 ? 36.466 4.111 -30.217 1.00 70.62 84 SER A N 1
ATOM 667 C CA . SER A 1 84 ? 36.808 5.533 -30.090 1.00 70.62 84 SER A CA 1
ATOM 668 C C . SER A 1 84 ? 35.715 6.465 -30.624 1.00 70.62 84 SER A C 1
ATOM 670 O O . SER A 1 84 ? 35.448 7.504 -30.027 1.00 70.62 84 SER A O 1
ATOM 672 N N . VAL A 1 85 ? 35.047 6.089 -31.719 1.00 76.56 85 VAL A N 1
ATOM 673 C CA . VAL A 1 85 ? 33.928 6.860 -32.287 1.00 76.56 85 VAL A CA 1
ATOM 674 C C . VAL A 1 85 ? 32.702 6.779 -31.376 1.00 76.56 85 VAL A C 1
ATOM 676 O O . VAL A 1 85 ? 32.030 7.787 -31.146 1.00 76.56 85 VAL A O 1
ATOM 679 N N . LEU A 1 86 ? 32.437 5.598 -30.810 1.00 71.50 86 LEU A N 1
ATOM 680 C CA . LEU A 1 86 ? 31.375 5.408 -29.822 1.00 71.50 86 LEU A CA 1
ATOM 681 C C . LEU A 1 86 ? 31.624 6.233 -28.557 1.00 71.50 86 LEU A C 1
ATOM 683 O O . LEU A 1 86 ? 30.695 6.856 -28.052 1.00 71.50 86 LEU A O 1
ATOM 687 N N . GLU A 1 87 ? 32.862 6.269 -28.060 1.00 71.62 87 GLU A N 1
ATOM 688 C CA . GLU A 1 87 ? 33.227 7.065 -26.887 1.00 71.62 87 GLU A CA 1
ATOM 689 C C . GLU A 1 87 ? 32.966 8.559 -27.116 1.00 71.62 87 GLU A C 1
ATOM 691 O O . GLU A 1 87 ? 32.303 9.200 -26.300 1.00 71.62 87 GLU A O 1
ATOM 696 N N . GLU A 1 88 ? 33.416 9.103 -28.248 1.00 75.62 88 GLU A N 1
ATOM 697 C CA . GLU A 1 88 ? 33.227 10.520 -28.563 1.00 75.62 88 GLU A CA 1
ATOM 698 C C . GLU A 1 88 ? 31.744 10.873 -28.758 1.00 75.62 88 GLU A C 1
ATOM 700 O O . GLU A 1 88 ? 31.265 11.891 -28.257 1.00 75.62 88 GLU A O 1
ATOM 705 N N . THR A 1 89 ? 30.976 9.983 -29.391 1.00 76.75 89 THR A N 1
ATOM 706 C CA . THR A 1 89 ? 29.520 10.145 -29.540 1.00 76.75 89 THR A CA 1
ATOM 707 C C . THR A 1 89 ? 28.811 10.107 -28.183 1.00 76.75 89 THR A C 1
ATOM 709 O O . THR A 1 89 ? 27.930 10.926 -27.912 1.00 76.75 89 THR A O 1
ATOM 712 N N . CYS A 1 90 ? 29.213 9.196 -27.292 1.00 73.19 90 CYS A N 1
ATOM 713 C CA . CYS A 1 90 ? 28.660 9.087 -25.944 1.00 73.19 90 CYS A CA 1
ATOM 714 C C . CYS A 1 90 ? 28.898 10.349 -25.107 1.00 73.19 90 CYS A C 1
ATOM 716 O O . CYS A 1 90 ? 28.002 10.720 -24.353 1.00 73.19 90 CYS A O 1
ATOM 718 N N . LYS A 1 91 ? 30.038 11.042 -25.255 1.00 74.50 91 LYS A N 1
ATOM 719 C CA . LYS A 1 91 ? 30.299 12.307 -24.537 1.00 74.50 91 LYS A CA 1
ATOM 720 C C . LYS A 1 91 ? 29.253 13.375 -24.853 1.00 74.50 91 LYS A C 1
ATOM 722 O O . LYS A 1 91 ? 28.799 14.070 -23.950 1.00 74.50 91 LYS A O 1
ATOM 727 N N . VAL A 1 92 ? 28.829 13.472 -26.115 1.00 79.94 92 VAL A N 1
ATOM 728 C CA . VAL A 1 92 ? 27.774 14.411 -26.529 1.00 79.94 92 VAL A CA 1
ATOM 729 C C . VAL A 1 92 ? 26.422 14.014 -25.931 1.00 79.94 92 VAL A C 1
ATOM 731 O O . VAL A 1 92 ? 25.705 14.872 -25.419 1.00 79.94 92 VAL A O 1
ATOM 734 N N . LEU A 1 93 ? 26.083 12.720 -25.956 1.00 76.56 93 LEU A N 1
ATOM 735 C CA . LEU A 1 93 ? 24.824 12.202 -25.402 1.00 76.56 93 LEU A CA 1
ATOM 736 C C . LEU A 1 93 ? 24.749 12.312 -23.871 1.00 76.56 93 LEU A C 1
ATOM 738 O O . LEU A 1 93 ? 23.664 12.484 -23.327 1.00 76.56 93 LEU A O 1
ATOM 742 N N . ALA A 1 94 ? 25.888 12.215 -23.186 1.00 73.69 94 ALA A N 1
ATOM 743 C CA . ALA A 1 94 ? 26.001 12.329 -21.733 1.00 73.69 94 ALA A CA 1
ATOM 744 C C . ALA A 1 94 ? 26.110 13.786 -21.242 1.00 73.69 94 ALA A C 1
ATOM 746 O O . ALA A 1 94 ? 26.228 14.023 -20.041 1.00 73.69 94 ALA A O 1
ATOM 747 N N . SER A 1 95 ? 26.084 14.768 -22.150 1.00 76.50 95 SER A N 1
ATOM 748 C CA . SER A 1 95 ? 26.111 16.184 -21.784 1.00 76.50 95 SER A CA 1
ATOM 749 C C . SER A 1 95 ? 24.872 16.581 -20.975 1.00 76.50 95 SER A C 1
ATOM 751 O O . SER A 1 95 ? 23.744 16.245 -21.337 1.00 76.50 95 SER A O 1
ATOM 753 N N . CYS A 1 96 ? 25.055 17.417 -19.948 1.00 76.62 96 CYS A N 1
ATOM 754 C CA . CYS A 1 96 ? 23.956 18.012 -19.175 1.00 76.62 96 CYS A CA 1
ATOM 755 C C . CYS A 1 96 ? 23.015 18.890 -20.023 1.00 76.62 96 CYS A C 1
ATOM 757 O O . CYS A 1 96 ? 21.876 19.148 -19.635 1.00 76.62 96 CYS A O 1
ATOM 759 N N . THR A 1 97 ? 23.469 19.338 -21.196 1.00 82.50 97 THR A N 1
ATOM 760 C CA . THR A 1 97 ? 22.660 20.098 -22.157 1.00 82.50 97 THR A CA 1
ATOM 761 C C . THR A 1 97 ? 21.924 19.218 -23.158 1.00 82.50 97 THR A C 1
ATOM 763 O O . THR A 1 97 ? 21.080 19.740 -23.885 1.00 82.50 97 THR A O 1
ATOM 766 N N . PHE A 1 98 ? 22.199 17.908 -23.208 1.00 81.88 98 PHE A N 1
ATOM 767 C CA . PHE A 1 98 ? 21.643 17.023 -24.233 1.00 81.88 98 PHE A CA 1
ATOM 768 C C . PHE A 1 98 ? 20.116 17.022 -24.216 1.00 81.88 98 PHE A C 1
ATOM 770 O O . PHE A 1 98 ? 19.479 17.068 -25.262 1.00 81.88 98 PHE A O 1
ATOM 777 N N . GLU A 1 99 ? 19.517 17.022 -23.027 1.00 86.06 99 GLU A N 1
ATOM 778 C CA . GLU A 1 99 ? 18.063 16.973 -22.886 1.00 86.06 99 GLU A CA 1
ATOM 779 C C . GLU A 1 99 ? 17.389 18.339 -23.089 1.00 86.06 99 GLU A C 1
ATOM 781 O O . GLU A 1 99 ? 16.164 18.416 -23.262 1.00 86.06 99 GLU A O 1
ATOM 786 N N . HIS A 1 100 ? 18.165 19.427 -23.119 1.00 85.81 100 HIS A N 1
ATOM 787 C CA . HIS A 1 100 ? 17.640 20.776 -23.267 1.00 85.81 100 HIS A CA 1
ATOM 788 C C . HIS A 1 100 ? 16.934 20.938 -24.621 1.00 85.81 100 HIS A C 1
ATOM 790 O O . HIS A 1 100 ? 17.482 20.633 -25.674 1.00 85.81 100 HIS A O 1
ATOM 796 N N . ASN A 1 101 ? 15.691 21.431 -24.603 1.00 85.38 101 ASN A N 1
ATOM 797 C CA . ASN A 1 101 ? 14.819 21.552 -25.783 1.00 85.38 101 ASN A CA 1
ATOM 798 C C . ASN A 1 101 ? 14.526 20.243 -26.542 1.00 85.38 101 ASN A C 1
ATOM 800 O O . ASN A 1 101 ? 14.006 20.287 -27.656 1.00 85.38 101 ASN A O 1
ATOM 804 N N . THR A 1 102 ? 14.770 19.082 -25.936 1.00 88.62 102 THR A N 1
ATOM 805 C CA . THR A 1 102 ? 14.412 17.787 -26.529 1.00 88.62 102 THR A CA 1
ATOM 806 C C . THR A 1 102 ? 13.091 17.242 -25.964 1.00 88.62 102 THR A C 1
ATOM 808 O O . THR A 1 102 ? 12.591 17.728 -24.938 1.00 88.62 102 THR A O 1
ATOM 811 N N . PRO A 1 103 ? 12.490 16.226 -26.617 1.00 87.81 103 PRO A N 1
ATOM 812 C CA . PRO A 1 103 ? 11.343 15.497 -26.073 1.00 87.81 103 PRO A CA 1
ATOM 813 C C . PRO A 1 103 ? 11.696 14.494 -24.956 1.00 87.81 103 PRO A C 1
ATOM 815 O O . PRO A 1 103 ? 10.772 13.875 -24.410 1.00 87.81 103 PRO A O 1
ATOM 818 N N . TRP A 1 104 ? 12.979 14.305 -24.608 1.00 87.88 104 TRP A N 1
ATOM 819 C CA . TRP A 1 104 ? 13.394 13.449 -23.486 1.00 87.88 104 TRP A CA 1
ATOM 820 C C . TRP A 1 104 ? 12.800 13.947 -22.168 1.00 87.88 104 TRP A C 1
ATOM 822 O O . TRP A 1 104 ? 12.597 15.147 -21.974 1.00 87.88 104 TRP A O 1
ATOM 832 N N . GLY A 1 105 ? 12.373 13.022 -21.307 1.00 84.75 105 GLY A N 1
ATOM 833 C CA . GLY A 1 105 ? 11.689 13.366 -20.059 1.00 84.75 105 GLY A CA 1
ATOM 834 C C . GLY A 1 105 ? 10.221 13.768 -20.220 1.00 84.75 105 GLY A C 1
ATOM 835 O O . GLY A 1 105 ? 9.403 13.581 -19.319 1.00 84.75 105 GLY A O 1
ATOM 836 N N . LYS A 1 106 ? 9.843 14.320 -21.379 1.00 87.00 106 LYS A N 1
ATOM 837 C CA . LYS A 1 106 ? 8.508 14.889 -21.637 1.00 87.00 106 LYS A CA 1
ATOM 838 C C . LYS A 1 106 ? 7.616 13.924 -22.402 1.00 87.00 106 LYS A C 1
ATOM 840 O O . LYS A 1 106 ? 6.497 13.623 -21.976 1.00 87.00 106 LYS A O 1
ATOM 845 N N . GLU A 1 107 ? 8.103 13.402 -23.524 1.00 85.38 107 GLU A N 1
ATOM 846 C CA . GLU A 1 107 ? 7.356 12.554 -24.461 1.00 85.38 107 GLU A CA 1
ATOM 847 C C . GLU A 1 107 ? 7.938 11.142 -24.563 1.00 85.38 107 GLU A C 1
ATOM 849 O O . GLU A 1 107 ? 7.172 10.169 -24.538 1.00 85.38 107 GLU A O 1
ATOM 854 N N . MET A 1 108 ? 9.262 11.025 -24.540 1.00 88.00 108 MET A N 1
ATOM 855 C CA . MET A 1 108 ? 10.020 9.775 -24.623 1.00 88.00 108 MET A CA 1
ATOM 856 C C . MET A 1 108 ? 10.970 9.608 -23.432 1.00 88.00 108 MET A C 1
ATOM 858 O O . MET A 1 108 ? 11.140 10.533 -22.641 1.00 88.00 108 MET A O 1
ATOM 862 N N . GLY A 1 109 ? 11.570 8.424 -23.312 1.00 87.12 109 GLY A N 1
ATOM 863 C CA . GLY A 1 109 ? 12.390 8.059 -22.162 1.00 87.12 109 GLY A CA 1
ATOM 864 C C . GLY A 1 109 ? 11.552 7.791 -20.913 1.00 87.12 109 GLY A C 1
ATOM 865 O O . GLY A 1 109 ? 10.348 7.514 -21.001 1.00 87.12 109 GLY A O 1
ATOM 866 N N . LEU A 1 110 ? 12.210 7.874 -19.757 1.00 88.94 110 LEU A N 1
ATOM 867 C CA . LEU A 1 110 ? 11.528 8.004 -18.473 1.00 88.94 110 LEU A CA 1
ATOM 868 C C . LEU A 1 110 ? 10.836 9.367 -18.413 1.00 88.94 110 LEU A C 1
ATOM 870 O O . LEU A 1 110 ? 11.309 10.343 -18.984 1.00 88.94 110 LEU A O 1
ATOM 874 N N . LYS A 1 111 ? 9.657 9.417 -17.800 1.00 88.69 111 LYS A N 1
ATOM 875 C CA . LYS A 1 111 ? 8.828 10.622 -17.741 1.00 88.69 111 LYS A CA 1
ATOM 876 C C . LYS A 1 111 ? 9.116 11.425 -16.478 1.00 88.69 111 LYS A C 1
ATOM 878 O O . LYS A 1 111 ? 8.841 10.943 -15.390 1.00 88.69 111 LYS A O 1
ATOM 883 N N . TYR A 1 112 ? 9.509 12.683 -16.621 1.00 86.94 112 TYR A N 1
ATOM 884 C CA . TYR A 1 112 ? 9.859 13.536 -15.486 1.00 86.94 112 TYR A CA 1
ATOM 885 C C . TYR A 1 112 ? 8.650 14.267 -14.880 1.00 86.94 112 TYR A C 1
ATOM 887 O O . TYR A 1 112 ? 7.580 14.401 -15.488 1.00 86.94 112 TYR A O 1
ATOM 895 N N . GLY A 1 113 ? 8.851 14.807 -13.674 1.00 81.25 113 GLY A N 1
ATOM 896 C CA . GLY A 1 113 ? 7.945 15.763 -13.024 1.00 81.25 113 GLY A CA 1
ATOM 897 C C . GLY A 1 113 ? 6.959 15.169 -12.013 1.00 81.25 113 GLY A C 1
ATOM 898 O O . GLY A 1 113 ? 6.238 15.925 -11.359 1.00 81.25 113 GLY A O 1
ATOM 899 N N . ILE A 1 114 ? 6.931 13.845 -11.846 1.00 84.75 114 ILE A N 1
ATOM 900 C CA . ILE A 1 114 ? 6.154 13.145 -10.811 1.00 84.75 114 ILE A CA 1
ATOM 901 C C . ILE A 1 114 ? 7.070 12.141 -10.108 1.00 84.75 114 ILE A C 1
ATOM 903 O O . ILE A 1 114 ? 7.869 11.483 -10.760 1.00 84.75 114 ILE A O 1
ATOM 907 N N . LEU A 1 115 ? 6.924 11.999 -8.786 1.00 86.19 115 LEU A N 1
ATOM 908 C CA . LEU A 1 115 ? 7.780 11.140 -7.946 1.00 86.19 115 LEU A CA 1
ATOM 909 C C . LEU A 1 115 ? 7.779 9.649 -8.325 1.00 86.19 115 LEU A C 1
ATOM 911 O O . LEU A 1 115 ? 8.739 8.948 -8.028 1.00 86.19 115 LEU A O 1
ATOM 915 N N . VAL A 1 116 ? 6.690 9.161 -8.918 1.00 90.94 116 VAL A N 1
ATOM 916 C CA . VAL A 1 116 ? 6.522 7.785 -9.422 1.00 90.94 116 VAL A CA 1
ATOM 917 C C . VAL A 1 116 ? 6.570 7.793 -10.953 1.00 90.94 116 VAL A C 1
ATOM 919 O O . VAL A 1 116 ? 5.597 7.503 -11.660 1.00 90.94 116 VAL A O 1
ATOM 922 N N . GLU A 1 117 ? 7.709 8.246 -11.474 1.00 91.75 117 GLU A N 1
ATOM 923 C CA . GLU A 1 117 ? 7.978 8.367 -12.909 1.00 91.75 117 GLU A CA 1
ATOM 924 C C . GLU A 1 117 ? 7.879 7.034 -13.663 1.00 91.75 117 GLU A C 1
ATOM 926 O O . GLU A 1 117 ? 7.460 6.983 -14.822 1.00 91.75 117 GLU A O 1
ATOM 931 N N . ASP A 1 118 ? 8.182 5.933 -12.987 1.00 93.12 118 ASP A N 1
ATOM 932 C CA . ASP A 1 118 ? 8.014 4.568 -13.468 1.00 93.12 118 ASP A CA 1
ATOM 933 C C . ASP A 1 118 ? 6.556 4.273 -13.871 1.00 93.12 118 ASP A C 1
ATOM 935 O O . ASP A 1 118 ? 6.270 3.899 -15.018 1.00 93.12 118 ASP A O 1
ATOM 939 N N . ILE A 1 119 ? 5.603 4.548 -12.980 1.00 95.56 119 ILE A N 1
ATOM 940 C CA . ILE A 1 119 ? 4.179 4.287 -13.201 1.00 95.56 119 ILE A CA 1
ATOM 941 C C . ILE A 1 119 ? 3.659 5.114 -14.383 1.00 95.56 119 ILE A C 1
ATOM 943 O O . ILE A 1 119 ? 2.955 4.574 -15.250 1.00 95.56 119 ILE A O 1
ATOM 947 N N . ILE A 1 120 ? 4.007 6.407 -14.457 1.00 94.81 120 ILE A N 1
ATOM 948 C CA . ILE A 1 120 ? 3.572 7.264 -15.574 1.00 94.81 120 ILE A CA 1
ATOM 949 C C . ILE A 1 120 ? 4.261 6.907 -16.889 1.00 94.81 120 ILE A C 1
ATOM 951 O O . ILE A 1 120 ? 3.623 6.990 -17.942 1.00 94.81 120 ILE A O 1
ATOM 955 N N . THR A 1 121 ? 5.515 6.451 -16.855 1.00 94.88 121 THR A N 1
ATOM 956 C CA . THR A 1 121 ? 6.222 5.964 -18.045 1.00 94.88 121 THR A CA 1
ATOM 957 C C . THR A 1 121 ? 5.519 4.728 -18.594 1.00 94.88 121 THR A C 1
ATOM 959 O O . THR A 1 121 ? 5.164 4.692 -19.776 1.00 94.88 121 THR A O 1
ATOM 962 N N . GLY A 1 122 ? 5.208 3.756 -17.729 1.00 95.56 122 GLY A N 1
ATOM 963 C CA . GLY A 1 122 ? 4.447 2.565 -18.106 1.00 95.56 122 GLY A CA 1
ATOM 964 C C . GLY A 1 122 ? 3.060 2.904 -18.659 1.00 95.56 122 GLY A C 1
ATOM 965 O O . GLY A 1 122 ? 2.654 2.365 -19.691 1.00 95.56 122 GLY A O 1
ATOM 966 N N . LEU A 1 123 ? 2.341 3.840 -18.029 1.00 95.56 123 LEU A N 1
ATOM 967 C CA . LEU A 1 123 ? 1.047 4.322 -18.526 1.00 95.56 123 LEU A CA 1
ATOM 968 C C . LEU A 1 123 ? 1.176 4.997 -19.902 1.00 95.56 123 LEU A C 1
ATOM 970 O O . LEU A 1 123 ? 0.375 4.720 -20.794 1.00 95.56 123 LEU A O 1
ATOM 974 N N . SER A 1 124 ? 2.187 5.847 -20.100 1.00 95.19 124 SER A N 1
ATOM 975 C CA . SER A 1 124 ? 2.421 6.541 -21.371 1.00 95.19 124 SER A CA 1
ATOM 976 C C . SER A 1 124 ? 2.743 5.574 -22.505 1.00 95.19 124 SER A C 1
ATOM 978 O O . SER A 1 124 ? 2.159 5.688 -23.583 1.00 95.19 124 SER A O 1
ATOM 980 N N . ILE A 1 125 ? 3.581 4.568 -22.242 1.00 95.12 125 ILE A N 1
ATOM 981 C CA . ILE A 1 125 ? 3.882 3.492 -23.193 1.00 95.12 125 ILE A CA 1
ATOM 982 C C . ILE A 1 125 ? 2.595 2.773 -23.619 1.00 95.12 125 ILE A C 1
ATOM 984 O O . ILE A 1 125 ? 2.359 2.591 -24.814 1.00 95.12 125 ILE A O 1
ATOM 988 N N . LYS A 1 126 ? 1.718 2.424 -22.671 1.00 95.12 126 LYS A N 1
ATOM 989 C CA . LYS A 1 126 ? 0.441 1.766 -22.995 1.00 95.12 126 LYS A CA 1
ATOM 990 C C . LYS A 1 126 ? -0.516 2.663 -23.770 1.00 95.12 126 LYS A C 1
ATOM 992 O O . LYS A 1 126 ? -1.186 2.201 -24.688 1.00 95.12 126 LYS A O 1
ATOM 997 N N . CYS A 1 127 ? -0.556 3.955 -23.451 1.00 94.62 127 CYS A N 1
ATOM 998 C CA . CYS A 1 127 ? -1.342 4.933 -24.202 1.00 94.62 127 CYS A CA 1
ATOM 999 C C . CYS A 1 127 ? -0.870 5.102 -25.657 1.00 94.62 127 CYS A C 1
ATOM 1001 O O . CYS A 1 127 ? -1.655 5.561 -26.484 1.00 94.62 127 CYS A O 1
ATOM 1003 N N . ARG A 1 128 ? 0.366 4.698 -25.983 1.00 94.25 128 ARG A N 1
ATOM 1004 C CA . ARG A 1 128 ? 0.893 4.600 -27.356 1.00 94.25 128 ARG A CA 1
ATOM 1005 C C . ARG A 1 128 ? 0.537 3.279 -28.063 1.00 94.25 128 ARG A C 1
ATOM 1007 O O . ARG A 1 128 ? 1.082 2.989 -29.123 1.00 94.25 128 ARG A O 1
ATOM 1014 N N . GLY A 1 129 ? -0.359 2.472 -27.495 1.00 92.81 129 GLY A N 1
ATOM 1015 C CA . GLY A 1 129 ? -0.863 1.231 -28.096 1.00 92.81 129 GLY A CA 1
ATOM 1016 C C . GLY A 1 129 ? -0.054 -0.024 -27.764 1.00 92.81 129 GLY A C 1
ATOM 1017 O O . GLY A 1 129 ? -0.455 -1.120 -28.156 1.00 92.81 129 GLY A O 1
ATOM 1018 N N . TRP A 1 130 ? 1.051 0.108 -27.030 1.00 93.81 130 TRP A N 1
ATOM 1019 C CA . TRP A 1 130 ? 1.839 -1.036 -26.581 1.00 93.81 130 TRP A CA 1
ATOM 1020 C C . TRP A 1 130 ? 1.163 -1.800 -25.440 1.00 93.81 130 TRP A C 1
ATOM 1022 O O . TRP A 1 130 ? 0.396 -1.241 -24.654 1.00 93.81 130 TRP A O 1
ATOM 1032 N N . LYS A 1 131 ? 1.513 -3.079 -25.295 1.00 92.56 131 LYS A N 1
ATOM 1033 C CA . LYS A 1 131 ? 1.091 -3.922 -24.169 1.00 92.56 131 LYS A CA 1
ATOM 1034 C C . LYS A 1 131 ? 2.250 -4.203 -23.221 1.00 92.56 131 LYS A C 1
ATOM 1036 O O . LYS A 1 131 ? 3.416 -4.144 -23.609 1.00 92.56 131 LYS A O 1
ATOM 1041 N N . SER A 1 132 ? 1.925 -4.556 -21.985 1.00 93.62 132 SER A N 1
ATOM 1042 C CA . SER A 1 132 ? 2.891 -5.101 -21.032 1.00 93.62 132 SER A CA 1
ATOM 1043 C C . SER A 1 132 ? 2.466 -6.477 -20.549 1.00 93.62 132 SER A C 1
ATOM 1045 O O . SER A 1 132 ? 1.317 -6.880 -20.742 1.00 93.62 132 SER A O 1
ATOM 1047 N N . MET A 1 133 ? 3.405 -7.198 -19.946 1.00 91.69 133 MET A N 1
ATOM 1048 C CA . MET A 1 133 ? 3.168 -8.536 -19.420 1.00 91.69 133 MET A CA 1
ATOM 1049 C C . MET A 1 133 ? 3.733 -8.688 -18.013 1.00 91.69 133 MET A C 1
ATOM 1051 O O . MET A 1 133 ? 4.790 -8.139 -17.714 1.00 91.69 133 MET A O 1
ATOM 1055 N N . TYR A 1 134 ? 3.041 -9.443 -17.163 1.00 92.06 134 TYR A N 1
ATOM 1056 C CA . TYR A 1 134 ? 3.555 -9.855 -15.859 1.00 92.06 134 TYR A CA 1
ATOM 1057 C C . TYR A 1 134 ? 4.096 -11.282 -15.908 1.00 92.06 134 TYR A C 1
ATOM 1059 O O . TYR A 1 134 ? 3.417 -12.187 -16.405 1.00 92.06 134 TYR A O 1
ATOM 1067 N N . LEU A 1 135 ? 5.299 -11.491 -15.370 1.00 88.56 135 LEU A N 1
ATOM 1068 C CA . LEU A 1 135 ? 5.884 -12.816 -15.228 1.00 88.56 135 LEU A CA 1
ATOM 1069 C C . LEU A 1 135 ? 6.386 -13.059 -13.808 1.00 88.56 135 LEU A C 1
ATOM 1071 O O . LEU A 1 135 ? 7.253 -12.350 -13.317 1.00 88.56 135 LEU A O 1
ATOM 1075 N N . ASN A 1 136 ? 5.900 -14.135 -13.199 1.00 87.12 136 ASN A N 1
ATOM 1076 C CA . ASN A 1 136 ? 6.354 -14.622 -11.902 1.00 87.12 136 ASN A CA 1
ATOM 1077 C C . ASN A 1 136 ? 6.928 -16.041 -12.078 1.00 87.12 136 ASN A C 1
ATOM 1079 O O . ASN A 1 136 ? 6.173 -17.014 -11.999 1.00 87.12 136 ASN A O 1
ATOM 1083 N N . PRO A 1 137 ? 8.215 -16.166 -12.449 1.00 82.81 137 PRO A N 1
ATOM 1084 C CA . PRO A 1 137 ? 8.871 -17.463 -12.608 1.00 82.81 137 PRO A CA 1
ATOM 1085 C C . PRO A 1 137 ? 9.044 -18.185 -11.263 1.00 82.81 137 PRO A C 1
ATOM 1087 O O . PRO A 1 137 ? 9.119 -17.550 -10.216 1.00 82.81 137 PRO A O 1
ATOM 1090 N N . GLU A 1 138 ? 9.149 -19.518 -11.302 1.00 77.56 138 GLU A N 1
ATOM 1091 C CA . GLU A 1 138 ? 9.397 -20.346 -10.107 1.00 77.56 138 GLU A CA 1
ATOM 1092 C C . GLU A 1 138 ? 10.724 -19.982 -9.431 1.00 77.56 138 GLU A C 1
ATOM 1094 O O . GLU A 1 138 ? 10.798 -19.832 -8.214 1.00 77.56 138 GLU A O 1
ATOM 1099 N N . ARG A 1 139 ? 11.765 -19.765 -10.241 1.00 76.62 139 ARG A N 1
ATOM 1100 C CA . ARG A 1 139 ? 13.025 -19.191 -9.785 1.00 76.62 139 ARG A CA 1
ATOM 1101 C C . ARG A 1 139 ? 12.910 -17.675 -9.756 1.00 76.62 139 ARG A C 1
ATOM 1103 O O . ARG A 1 139 ? 12.646 -17.066 -10.788 1.00 76.62 139 ARG A O 1
ATOM 1110 N N . GLU A 1 140 ? 13.183 -17.074 -8.604 1.00 76.88 140 GLU A N 1
ATOM 1111 C CA . GLU A 1 140 ? 13.156 -15.620 -8.446 1.00 76.88 140 GLU A CA 1
ATOM 1112 C C . GLU A 1 140 ? 14.162 -14.952 -9.395 1.00 76.88 140 GLU A C 1
ATOM 1114 O O . GLU A 1 140 ? 15.351 -15.274 -9.385 1.00 76.88 140 GLU A O 1
ATOM 1119 N N . GLY A 1 141 ? 13.661 -14.054 -10.250 1.00 70.69 141 GLY A N 1
ATOM 1120 C CA . GLY A 1 141 ? 14.474 -13.390 -11.273 1.00 70.69 141 GLY A CA 1
ATOM 1121 C C . GLY A 1 141 ? 15.312 -12.234 -10.729 1.00 70.69 141 GLY A C 1
ATOM 1122 O O . GLY A 1 141 ? 16.430 -12.030 -11.185 1.00 70.69 141 GLY A O 1
ATOM 1123 N N . PHE A 1 142 ? 14.789 -11.511 -9.733 1.00 78.56 142 PHE A N 1
ATOM 1124 C CA . PHE A 1 142 ? 15.405 -10.309 -9.172 1.00 78.56 142 PHE A CA 1
ATOM 1125 C C . PHE A 1 142 ? 15.299 -10.308 -7.655 1.00 78.56 142 PHE A C 1
ATOM 1127 O O . PHE A 1 142 ? 14.212 -10.520 -7.119 1.00 78.56 142 PHE A O 1
ATOM 1134 N N . LEU A 1 143 ? 16.417 -10.043 -6.979 1.00 76.31 143 LEU A N 1
ATOM 1135 C CA . LEU A 1 143 ? 16.509 -9.957 -5.524 1.00 76.31 143 LEU A CA 1
ATOM 1136 C C . LEU A 1 143 ? 17.021 -8.574 -5.124 1.00 76.31 143 LEU A C 1
ATOM 1138 O O . LEU A 1 143 ? 18.147 -8.214 -5.451 1.00 76.31 143 LEU A O 1
ATOM 1142 N N . GLY A 1 144 ? 16.195 -7.818 -4.409 1.00 77.56 144 GLY A N 1
ATOM 1143 C CA . GLY A 1 144 ? 16.561 -6.555 -3.777 1.00 77.56 144 GLY A CA 1
ATOM 1144 C C . GLY A 1 144 ? 16.722 -6.679 -2.262 1.00 77.56 144 GLY A C 1
ATOM 1145 O O . GLY A 1 144 ? 16.702 -7.774 -1.697 1.00 77.56 144 GLY A O 1
ATOM 1146 N N . VAL A 1 145 ? 16.816 -5.525 -1.602 1.00 79.25 145 VAL A N 1
ATOM 1147 C CA . VAL A 1 145 ? 16.878 -5.401 -0.138 1.00 79.25 145 VAL A CA 1
ATOM 1148 C C . VAL A 1 145 ? 15.695 -4.560 0.343 1.00 79.25 145 VAL A C 1
ATOM 1150 O O . VAL A 1 145 ? 15.458 -3.454 -0.148 1.00 79.25 145 VAL A O 1
ATOM 1153 N N . ALA A 1 146 ? 14.923 -5.113 1.272 1.00 87.12 146 ALA A N 1
ATOM 1154 C CA . ALA A 1 146 ? 13.791 -4.458 1.911 1.00 87.12 146 ALA A CA 1
ATOM 1155 C C . ALA A 1 146 ? 14.252 -3.521 3.048 1.00 87.12 146 ALA A C 1
ATOM 1157 O O . ALA A 1 146 ? 15.296 -3.779 3.651 1.00 87.12 146 ALA A O 1
ATOM 1158 N N . PRO A 1 147 ? 13.469 -2.477 3.390 1.00 88.25 147 PRO A N 1
ATOM 1159 C CA . PRO A 1 147 ? 13.735 -1.626 4.551 1.00 88.25 147 PRO A CA 1
ATOM 1160 C C . PRO A 1 147 ? 13.855 -2.427 5.854 1.00 88.25 147 PRO A C 1
ATOM 1162 O O . PRO A 1 147 ? 13.013 -3.284 6.131 1.00 88.25 147 PRO A O 1
ATOM 1165 N N . THR A 1 148 ? 14.861 -2.104 6.670 1.00 89.31 148 THR A N 1
ATOM 1166 C CA . THR A 1 148 ? 15.145 -2.768 7.957 1.00 89.31 148 THR A CA 1
ATOM 1167 C C . THR A 1 148 ? 14.619 -1.987 9.162 1.00 89.31 148 THR A C 1
ATOM 1169 O O . THR A 1 148 ? 14.650 -2.485 10.287 1.00 89.31 148 THR A O 1
ATOM 1172 N N . THR A 1 149 ? 14.053 -0.792 8.952 1.00 91.81 149 THR A N 1
ATOM 1173 C CA . THR A 1 149 ? 13.377 -0.011 10.002 1.00 91.81 149 THR A CA 1
ATOM 1174 C C . THR A 1 149 ? 11.976 0.428 9.588 1.00 91.81 149 THR A C 1
ATOM 1176 O O . THR A 1 149 ? 11.679 0.630 8.406 1.00 91.81 149 THR A O 1
ATOM 1179 N N . LEU A 1 150 ? 11.103 0.638 10.582 1.00 93.38 150 LEU A N 1
ATOM 1180 C CA . LEU A 1 150 ? 9.749 1.132 10.333 1.00 93.38 150 LEU A CA 1
ATOM 1181 C C . LEU A 1 150 ? 9.764 2.535 9.713 1.00 93.38 150 LEU A C 1
ATOM 1183 O O . LEU A 1 150 ? 8.974 2.807 8.813 1.00 93.38 150 LEU A O 1
ATOM 1187 N N . LEU A 1 151 ? 10.658 3.424 10.160 1.00 92.00 151 LEU A N 1
ATOM 1188 C CA . LEU A 1 151 ? 10.714 4.789 9.633 1.00 92.00 151 LEU A CA 1
ATOM 1189 C C . LEU A 1 151 ? 11.090 4.809 8.144 1.00 92.00 151 LEU A C 1
ATOM 1191 O O . LEU A 1 151 ? 10.411 5.486 7.373 1.00 92.00 151 LEU A O 1
ATOM 1195 N N . GLN A 1 152 ? 12.091 4.024 7.724 1.00 90.06 152 GLN A N 1
ATOM 1196 C CA . GLN A 1 152 ? 12.452 3.888 6.305 1.00 90.06 152 GLN A CA 1
ATOM 1197 C C . GLN A 1 152 ? 11.250 3.428 5.466 1.00 90.06 152 GLN A C 1
ATOM 1199 O O . GLN A 1 152 ? 10.958 4.018 4.423 1.00 90.06 152 GLN A O 1
ATOM 1204 N N . LEU A 1 153 ? 10.518 2.408 5.937 1.00 93.44 153 LEU A N 1
ATOM 1205 C CA . LEU A 1 153 ? 9.309 1.921 5.269 1.00 93.44 153 LEU A CA 1
ATOM 1206 C C . LEU A 1 153 ? 8.252 3.027 5.138 1.00 93.44 153 LEU A C 1
ATOM 1208 O O . LEU A 1 153 ? 7.675 3.206 4.062 1.00 93.44 153 LEU A O 1
ATOM 1212 N N . LEU A 1 154 ? 7.972 3.755 6.222 1.00 94.62 154 LEU A N 1
ATOM 1213 C CA . LEU A 1 154 ? 6.944 4.795 6.228 1.00 94.62 154 LEU A CA 1
ATOM 1214 C C . LEU A 1 154 ? 7.318 5.964 5.308 1.00 94.62 154 LEU A C 1
ATOM 1216 O O . LEU A 1 154 ? 6.468 6.406 4.535 1.00 94.62 154 LEU A O 1
ATOM 1220 N N . VAL A 1 155 ? 8.576 6.413 5.319 1.00 91.00 155 VAL A N 1
ATOM 1221 C CA . VAL A 1 155 ? 9.079 7.466 4.417 1.00 91.00 155 VAL A CA 1
ATOM 1222 C C . VAL A 1 155 ? 9.005 7.018 2.958 1.00 91.00 155 VAL A C 1
ATOM 1224 O O . VAL A 1 155 ? 8.541 7.767 2.095 1.00 91.00 155 VAL A O 1
ATOM 1227 N N . GLN A 1 156 ? 9.396 5.775 2.665 1.00 90.06 156 GLN A N 1
ATOM 1228 C CA . GLN A 1 156 ? 9.269 5.205 1.326 1.00 90.06 156 GLN A CA 1
ATOM 1229 C C . GLN A 1 156 ? 7.815 5.227 0.842 1.00 90.06 156 GLN A C 1
ATOM 1231 O O . GLN A 1 156 ? 7.547 5.679 -0.271 1.00 90.06 156 GLN A O 1
ATOM 1236 N N . HIS A 1 157 ? 6.876 4.807 1.690 1.00 94.50 157 HIS A N 1
ATOM 1237 C CA . HIS A 1 157 ? 5.457 4.808 1.352 1.00 94.50 157 HIS A CA 1
ATOM 1238 C C . HIS A 1 157 ? 4.850 6.201 1.208 1.00 94.50 157 HIS A C 1
ATOM 1240 O O . HIS A 1 157 ? 3.914 6.347 0.422 1.00 94.50 157 HIS A O 1
ATOM 1246 N N . THR A 1 158 ? 5.365 7.211 1.914 1.00 94.25 158 THR A N 1
ATOM 1247 C CA . THR A 1 158 ? 4.947 8.604 1.710 1.00 94.25 158 THR A CA 1
ATOM 1248 C C . THR A 1 158 ? 5.247 9.035 0.280 1.00 94.25 158 THR A C 1
ATOM 1250 O O . THR A 1 158 ? 4.336 9.469 -0.417 1.00 94.25 158 THR A O 1
ATOM 1253 N N . ARG A 1 159 ? 6.478 8.806 -0.206 1.00 92.38 159 ARG A N 1
ATOM 1254 C CA . ARG A 1 159 ? 6.881 9.172 -1.579 1.00 92.38 159 ARG A CA 1
ATOM 1255 C C . ARG A 1 159 ? 6.015 8.487 -2.635 1.00 92.38 159 ARG A C 1
ATOM 1257 O O . ARG A 1 159 ? 5.572 9.123 -3.587 1.00 92.38 159 ARG A O 1
ATOM 1264 N N . TRP A 1 160 ? 5.752 7.192 -2.453 1.00 94.44 160 TRP A N 1
ATOM 1265 C CA . TRP A 1 160 ? 4.904 6.431 -3.370 1.00 94.44 160 TRP A CA 1
ATOM 1266 C C . TRP A 1 160 ? 3.463 6.933 -3.369 1.00 94.44 160 TRP A C 1
ATOM 1268 O O . TRP A 1 160 ? 2.901 7.178 -4.432 1.00 94.44 160 TRP A O 1
ATOM 1278 N N . ALA A 1 161 ? 2.862 7.107 -2.191 1.00 96.56 161 ALA A N 1
ATOM 1279 C CA . ALA A 1 161 ? 1.484 7.567 -2.072 1.00 96.56 161 ALA A CA 1
ATOM 1280 C C . ALA A 1 161 ? 1.307 9.002 -2.599 1.00 96.56 161 ALA A C 1
ATOM 1282 O O . ALA A 1 161 ? 0.287 9.289 -3.225 1.00 96.56 161 ALA A O 1
ATOM 1283 N N . GLU A 1 162 ? 2.300 9.873 -2.394 1.00 94.56 162 GLU A N 1
ATOM 1284 C CA . GLU A 1 162 ? 2.315 11.241 -2.919 1.00 94.56 162 GLU A CA 1
ATOM 1285 C C . GLU A 1 162 ? 2.357 11.216 -4.447 1.00 94.56 162 GLU A C 1
ATOM 1287 O O . GLU A 1 162 ? 1.498 11.798 -5.107 1.00 94.56 162 GLU A O 1
ATOM 1292 N N . GLY A 1 163 ? 3.304 10.471 -5.020 1.00 93.75 163 GLY A N 1
ATOM 1293 C CA . GLY A 1 163 ? 3.411 10.316 -6.463 1.00 93.75 163 GLY A CA 1
ATOM 1294 C C . GLY A 1 163 ? 2.133 9.740 -7.089 1.00 93.75 163 GLY A C 1
ATOM 1295 O O . GLY A 1 163 ? 1.639 10.264 -8.085 1.00 93.75 163 GLY A O 1
ATOM 1296 N N . HIS A 1 164 ? 1.547 8.712 -6.477 1.00 97.19 164 HIS A N 1
ATOM 1297 C CA . HIS A 1 164 ? 0.290 8.110 -6.925 1.00 97.19 164 HIS A CA 1
ATOM 1298 C C . HIS A 1 164 ? -0.885 9.098 -6.917 1.00 97.19 164 HIS A C 1
ATOM 1300 O O . HIS A 1 164 ? -1.655 9.151 -7.883 1.00 97.19 164 HIS A O 1
ATOM 1306 N N . LEU A 1 165 ? -1.002 9.920 -5.871 1.00 96.81 165 LEU A N 1
ATOM 1307 C CA . LEU A 1 165 ? -2.040 10.945 -5.799 1.00 96.81 165 LEU A CA 1
ATOM 1308 C C . LEU A 1 165 ? -1.785 12.083 -6.803 1.00 96.81 165 LEU A C 1
ATOM 1310 O O . LEU A 1 165 ? -2.730 12.571 -7.423 1.00 96.81 165 LEU A O 1
ATOM 1314 N N . GLN A 1 166 ? -0.522 12.452 -7.045 1.00 94.62 166 GLN A N 1
ATOM 1315 C CA . GLN A 1 166 ? -0.142 13.399 -8.102 1.00 94.62 166 GLN A CA 1
ATOM 1316 C C . GLN A 1 166 ? -0.534 12.891 -9.495 1.00 94.62 166 GLN A C 1
ATOM 1318 O O . GLN A 1 166 ? -1.033 13.670 -10.309 1.00 94.62 166 GLN A O 1
ATOM 1323 N N . ILE A 1 167 ? -0.383 11.591 -9.783 1.00 95.12 167 ILE A N 1
ATOM 1324 C CA . ILE A 1 167 ? -0.914 11.007 -11.027 1.00 95.12 167 ILE A CA 1
ATOM 1325 C C . ILE A 1 167 ? -2.424 11.233 -11.102 1.00 95.12 167 ILE A C 1
ATOM 1327 O O . ILE A 1 167 ? -2.916 11.692 -12.131 1.00 95.12 167 ILE A O 1
ATOM 1331 N N . PHE A 1 168 ? -3.158 10.919 -10.032 1.00 95.94 168 PHE A N 1
ATOM 1332 C CA . PHE A 1 168 ? -4.618 11.014 -10.024 1.00 95.94 168 PHE A CA 1
ATOM 1333 C C . PHE A 1 168 ? -5.133 12.438 -10.265 1.00 95.94 168 PHE A C 1
ATOM 1335 O O . PHE A 1 168 ? -6.119 12.612 -10.979 1.00 95.94 168 PHE A O 1
ATOM 1342 N N . LEU A 1 169 ? -4.469 13.436 -9.677 1.00 94.44 169 LEU A N 1
ATOM 1343 C CA . LEU A 1 169 ? -4.889 14.840 -9.696 1.00 94.44 169 LEU A CA 1
ATOM 1344 C C . LEU A 1 169 ? -4.286 15.651 -10.856 1.00 94.44 169 LEU A C 1
ATOM 1346 O O . LEU A 1 169 ? -4.619 16.820 -11.022 1.00 94.44 169 LEU A O 1
ATOM 1350 N N . SER A 1 170 ? -3.414 15.053 -11.669 1.00 92.12 170 SER A N 1
ATOM 1351 C CA . SER A 1 170 ? -2.793 15.714 -12.821 1.00 92.12 170 SER A CA 1
ATOM 1352 C C . SER A 1 170 ? -3.414 15.278 -14.151 1.00 92.12 170 SER A C 1
ATOM 1354 O O . SER A 1 170 ? -4.250 14.374 -14.230 1.00 92.12 170 SER A O 1
ATOM 1356 N N . ARG A 1 171 ? -2.926 15.867 -15.252 1.00 91.25 171 ARG A N 1
ATOM 1357 C CA . ARG A 1 171 ? -3.267 15.452 -16.626 1.00 91.25 171 ARG A CA 1
ATOM 1358 C C . ARG A 1 171 ? -2.963 13.979 -16.928 1.00 91.25 171 ARG A C 1
ATOM 1360 O O . ARG A 1 171 ? -3.437 13.469 -17.938 1.00 91.25 171 ARG A O 1
ATOM 1367 N N . TYR A 1 172 ? -2.159 13.317 -16.091 1.00 92.38 172 TYR A N 1
ATOM 1368 C CA . TYR A 1 172 ? -1.796 11.906 -16.222 1.00 92.38 172 TYR A CA 1
ATOM 1369 C C . TYR A 1 172 ? -2.784 10.953 -15.541 1.00 92.38 172 TYR A C 1
ATOM 1371 O O . TYR A 1 172 ? -2.547 9.744 -15.538 1.00 92.38 172 TYR A O 1
ATOM 1379 N N . CYS A 1 173 ? -3.903 11.457 -15.008 1.00 94.81 173 CYS A N 1
ATOM 1380 C CA . CYS A 1 173 ? -4.952 10.623 -14.435 1.00 94.81 173 CYS A CA 1
ATOM 1381 C C . CYS A 1 173 ? -5.344 9.505 -15.411 1.00 94.81 173 CYS A C 1
ATOM 1383 O O . CYS A 1 173 ? -5.753 9.775 -16.542 1.00 94.81 173 CYS A O 1
ATOM 1385 N N . SER A 1 174 ? -5.242 8.242 -14.981 1.00 92.12 174 SER A N 1
ATOM 1386 C CA . SER A 1 174 ? -5.453 7.071 -15.848 1.00 92.12 174 SER A CA 1
ATOM 1387 C C . SER A 1 174 ? -6.828 7.063 -16.524 1.00 92.12 174 SER A C 1
ATOM 1389 O O . SER A 1 174 ? -6.967 6.566 -17.644 1.00 92.12 174 SER A O 1
ATOM 1391 N N . LEU A 1 175 ? -7.839 7.648 -15.875 1.00 94.25 175 LEU A N 1
ATOM 1392 C CA . LEU A 1 175 ? -9.203 7.761 -16.392 1.00 94.25 175 LEU A CA 1
ATOM 1393 C C . LEU A 1 175 ? -9.292 8.694 -17.608 1.00 94.25 175 LEU A C 1
ATOM 1395 O O . LEU A 1 175 ? -9.979 8.356 -18.579 1.00 94.25 175 LEU A O 1
ATOM 1399 N N . VAL A 1 176 ? -8.569 9.818 -17.555 1.00 94.69 176 VAL A N 1
ATOM 1400 C CA . VAL A 1 176 ? -8.576 10.894 -18.558 1.00 94.69 176 VAL A CA 1
ATOM 1401 C C . VAL A 1 176 ? -7.492 10.660 -19.607 1.00 94.69 176 VAL A C 1
ATOM 1403 O O . VAL A 1 176 ? -7.792 10.540 -20.791 1.00 94.69 176 VAL A O 1
ATOM 1406 N N . TYR A 1 177 ? -6.238 10.508 -19.182 1.00 94.12 177 TYR A N 1
ATOM 1407 C CA . TYR A 1 177 ? -5.082 10.342 -20.066 1.00 94.12 177 TYR A CA 1
ATOM 1408 C C . TYR A 1 177 ? -5.179 9.087 -20.942 1.00 94.12 177 TYR A C 1
ATOM 1410 O O . TYR A 1 177 ? -4.741 9.077 -22.095 1.00 94.12 177 TYR A O 1
ATOM 1418 N N . GLY A 1 178 ? -5.773 8.025 -20.392 1.00 91.12 178 GLY A N 1
ATOM 1419 C CA . GLY A 1 178 ? -6.010 6.766 -21.086 1.00 91.12 178 GLY A CA 1
ATOM 1420 C C . GLY A 1 178 ? -7.295 6.719 -21.914 1.00 91.12 178 GLY A C 1
ATOM 1421 O O . GLY A 1 178 ? -7.561 5.693 -22.545 1.00 91.12 178 GLY A O 1
ATOM 1422 N N . TYR A 1 179 ? -8.132 7.762 -21.894 1.00 94.12 179 TYR A N 1
ATOM 1423 C CA . TYR A 1 179 ? -9.432 7.760 -22.567 1.00 94.12 179 TYR A CA 1
ATOM 1424 C C . TYR A 1 179 ? -9.279 7.466 -24.067 1.00 94.12 179 TYR A C 1
ATOM 1426 O O . TYR A 1 179 ? -8.448 8.065 -24.743 1.00 94.12 179 TYR A O 1
ATOM 1434 N N . LYS A 1 180 ? -10.049 6.490 -24.575 1.00 90.88 180 LYS A N 1
ATOM 1435 C CA . LYS A 1 180 ? -9.961 5.925 -25.943 1.00 90.88 180 LYS A CA 1
ATOM 1436 C C . LYS A 1 180 ? -8.604 5.307 -26.344 1.00 90.88 180 LYS A C 1
ATOM 1438 O O . LYS A 1 180 ? -8.523 4.727 -27.420 1.00 90.88 180 LYS A O 1
ATOM 1443 N N . ARG A 1 181 ? -7.573 5.363 -25.492 1.00 91.88 181 ARG A N 1
ATOM 1444 C CA . ARG A 1 181 ? -6.226 4.817 -25.752 1.00 91.88 181 ARG A CA 1
ATOM 1445 C C . ARG A 1 181 ? -5.994 3.459 -25.095 1.00 91.88 181 ARG A C 1
ATOM 1447 O O . ARG A 1 181 ? -5.342 2.603 -25.679 1.00 91.88 181 ARG A O 1
ATOM 1454 N N . ILE A 1 182 ? -6.551 3.251 -23.900 1.00 93.69 182 ILE A N 1
ATOM 1455 C CA . ILE A 1 182 ? -6.469 1.985 -23.159 1.00 93.69 182 ILE A CA 1
ATOM 1456 C C . ILE A 1 182 ? -7.855 1.504 -22.683 1.00 93.69 182 ILE A C 1
ATOM 1458 O O . ILE A 1 182 ? -8.767 2.319 -22.479 1.00 93.69 182 ILE A O 1
ATOM 1462 N N . PRO A 1 183 ? -8.049 0.182 -22.480 1.00 92.12 183 PRO A N 1
ATOM 1463 C CA . PRO A 1 183 ? -9.333 -0.381 -22.059 1.00 92.12 183 PRO A CA 1
ATOM 1464 C C . PRO A 1 183 ? -9.850 0.220 -20.746 1.00 92.12 183 PRO A C 1
ATOM 1466 O O . PRO A 1 183 ? -9.073 0.504 -19.836 1.00 92.12 183 PRO A O 1
ATOM 1469 N N . LEU A 1 184 ? -11.176 0.365 -20.606 1.00 92.31 184 LEU A N 1
ATOM 1470 C CA . LEU A 1 184 ? -11.795 0.909 -19.385 1.00 92.31 184 LEU A CA 1
ATOM 1471 C C . LEU A 1 184 ? -11.394 0.129 -18.124 1.00 92.31 184 LEU A C 1
ATOM 1473 O O . LEU A 1 184 ? -11.066 0.740 -17.112 1.00 92.31 184 LEU A O 1
ATOM 1477 N N . LYS A 1 185 ? -11.356 -1.207 -18.207 1.00 92.00 185 LYS A N 1
ATOM 1478 C CA . LYS A 1 185 ? -10.943 -2.065 -17.087 1.00 92.00 185 LYS A CA 1
ATOM 1479 C C . LYS A 1 185 ? -9.528 -1.737 -16.612 1.00 92.00 185 LYS A C 1
ATOM 1481 O O . LYS A 1 185 ? -9.314 -1.619 -15.414 1.00 92.00 185 LYS A O 1
ATOM 1486 N N . LEU A 1 186 ? -8.593 -1.513 -17.540 1.00 92.12 186 LEU A N 1
ATOM 1487 C CA . LEU A 1 186 ? -7.231 -1.118 -17.189 1.00 92.12 186 LEU A CA 1
ATOM 1488 C C . LEU A 1 186 ? -7.196 0.265 -16.542 1.00 92.12 186 LEU A C 1
ATOM 1490 O O . LEU A 1 186 ? -6.541 0.440 -15.524 1.00 92.12 186 LEU A O 1
ATOM 1494 N N . ARG A 1 187 ? -7.927 1.238 -17.103 1.00 93.50 187 ARG A N 1
ATOM 1495 C CA . ARG A 1 187 ? -7.989 2.606 -16.558 1.00 93.50 187 ARG A CA 1
ATOM 1496 C C . ARG A 1 187 ? -8.430 2.617 -15.101 1.00 93.50 187 ARG A C 1
ATOM 1498 O O . ARG A 1 187 ? -7.785 3.269 -14.281 1.00 93.50 187 ARG A O 1
ATOM 1505 N N . LEU A 1 188 ? -9.492 1.869 -14.802 1.00 93.06 188 LEU A N 1
ATOM 1506 C CA . LEU A 1 188 ? -10.025 1.723 -13.453 1.00 93.06 188 LEU A CA 1
ATOM 1507 C C . LEU A 1 188 ? -9.086 0.917 -12.544 1.00 93.06 188 LEU A C 1
ATOM 1509 O O . LEU A 1 188 ? -8.969 1.238 -11.370 1.00 93.06 188 LEU A O 1
ATOM 1513 N N . ALA A 1 189 ? -8.365 -0.076 -13.072 1.00 92.38 189 ALA A N 1
ATOM 1514 C CA . ALA A 1 189 ? -7.440 -0.889 -12.283 1.00 92.38 189 ALA A CA 1
ATOM 1515 C C . ALA A 1 189 ? -6.194 -0.123 -11.784 1.00 92.38 189 ALA A C 1
ATOM 1517 O O . ALA A 1 189 ? -5.565 -0.563 -10.826 1.00 92.38 189 ALA A O 1
ATOM 1518 N N . TYR A 1 190 ? -5.858 1.032 -12.376 1.00 93.88 190 TYR A N 1
ATOM 1519 C CA . TYR A 1 190 ? -4.835 1.947 -11.839 1.00 93.88 190 TYR A CA 1
ATOM 1520 C C . TYR A 1 190 ? -5.345 2.765 -10.636 1.00 93.88 190 TYR A C 1
ATOM 1522 O O . TYR A 1 190 ? -4.551 3.179 -9.791 1.00 93.88 190 TYR A O 1
ATOM 1530 N N . CYS A 1 191 ? -6.657 3.016 -10.542 1.00 93.75 191 CYS A N 1
ATOM 1531 C CA . CYS A 1 191 ? -7.233 3.906 -9.530 1.00 93.75 191 CYS A CA 1
ATOM 1532 C C . CYS A 1 191 ? -6.966 3.471 -8.080 1.00 93.75 191 CYS A C 1
ATOM 1534 O O . CYS A 1 191 ? -6.626 4.348 -7.292 1.00 93.75 191 CYS A O 1
ATOM 1536 N N . PRO A 1 192 ? -7.058 2.178 -7.703 1.00 94.12 192 PRO A N 1
ATOM 1537 C CA . PRO A 1 192 ? -6.748 1.745 -6.343 1.00 94.12 192 PRO A CA 1
ATOM 1538 C C . PRO A 1 192 ? -5.369 2.200 -5.852 1.00 94.12 192 PRO A C 1
ATOM 1540 O O . PRO A 1 192 ? -5.258 2.731 -4.752 1.00 94.12 192 PRO A O 1
ATOM 1543 N N . PHE A 1 193 ? -4.334 2.069 -6.684 1.00 93.94 193 PHE A N 1
ATOM 1544 C CA . PHE A 1 193 ? -2.973 2.498 -6.348 1.00 93.94 193 PHE A CA 1
ATOM 1545 C C . PHE A 1 193 ? -2.872 4.024 -6.273 1.00 93.94 193 PHE A C 1
ATOM 1547 O O . PHE A 1 193 ? -2.389 4.580 -5.290 1.00 93.94 193 PHE A O 1
ATOM 1554 N N . ASN A 1 194 ? -3.443 4.707 -7.268 1.00 95.88 194 ASN A N 1
ATOM 1555 C CA . ASN A 1 194 ? -3.470 6.168 -7.348 1.00 95.88 194 ASN A CA 1
ATOM 1556 C C . ASN A 1 194 ? -4.232 6.841 -6.185 1.00 95.88 194 ASN A C 1
ATOM 1558 O O . ASN A 1 194 ? -3.996 8.006 -5.879 1.00 95.88 194 ASN A O 1
ATOM 1562 N N . LEU A 1 195 ? -5.126 6.110 -5.511 1.00 96.19 195 LEU A N 1
ATOM 1563 C CA . LEU A 1 195 ? -5.938 6.585 -4.386 1.00 96.19 195 LEU A CA 1
ATOM 1564 C C . LEU A 1 195 ? -5.458 6.081 -3.016 1.00 96.19 195 LEU A C 1
ATOM 1566 O O . LEU A 1 195 ? -6.182 6.216 -2.027 1.00 96.19 195 LEU A O 1
ATOM 1570 N N . TRP A 1 196 ? -4.246 5.523 -2.916 1.00 96.00 196 TRP A N 1
ATOM 1571 C CA . TRP A 1 196 ? -3.666 5.105 -1.635 1.00 96.00 196 TRP A CA 1
ATOM 1572 C C . TRP A 1 196 ? -3.706 6.218 -0.588 1.00 96.00 196 TRP A C 1
ATOM 1574 O O . TRP A 1 196 ? -4.302 6.015 0.469 1.00 96.00 196 TRP A O 1
ATOM 1584 N N . ALA A 1 197 ? -3.171 7.399 -0.914 1.00 97.12 197 ALA A N 1
ATOM 1585 C CA . ALA A 1 197 ? -3.122 8.543 -0.005 1.00 97.12 197 ALA A CA 1
ATOM 1586 C C . ALA A 1 197 ? -4.514 8.927 0.534 1.00 97.12 197 ALA A C 1
ATOM 1588 O O . ALA A 1 197 ? -4.700 9.046 1.740 1.00 97.12 197 ALA A O 1
ATOM 1589 N N . ALA A 1 198 ? -5.525 9.015 -0.335 1.00 96.69 198 ALA A N 1
ATOM 1590 C CA . ALA A 1 198 ? -6.878 9.435 0.039 1.00 96.69 198 ALA A CA 1
ATOM 1591 C C . ALA A 1 198 ? -7.581 8.490 1.041 1.00 96.69 198 ALA A C 1
ATOM 1593 O O . ALA A 1 198 ? -8.463 8.921 1.784 1.00 96.69 198 ALA A O 1
ATOM 1594 N N . ASN A 1 199 ? -7.151 7.225 1.153 1.00 95.81 199 ASN A N 1
ATOM 1595 C CA . ASN A 1 199 ? -7.665 6.313 2.183 1.00 95.81 199 ASN A CA 1
ATOM 1596 C C . ASN A 1 199 ? -7.331 6.736 3.619 1.00 95.81 199 ASN A C 1
ATOM 1598 O O . ASN A 1 199 ? -7.938 6.197 4.553 1.00 95.81 199 ASN A O 1
ATOM 1602 N N . CYS A 1 200 ? -6.386 7.661 3.821 1.00 97.44 200 CYS A N 1
ATOM 1603 C CA . CYS A 1 200 ? -6.053 8.151 5.154 1.00 97.44 200 CYS A CA 1
ATOM 1604 C C . CYS A 1 200 ? -7.266 8.784 5.843 1.00 97.44 200 CYS A C 1
ATOM 1606 O O . CYS A 1 200 ? -7.466 8.545 7.029 1.00 97.44 200 CYS A O 1
ATOM 1608 N N . LEU A 1 201 ? -8.113 9.515 5.107 1.00 95.81 201 LEU A N 1
ATOM 1609 C CA . LEU A 1 201 ? -9.232 10.276 5.671 1.00 95.81 201 LEU A CA 1
ATOM 1610 C C . LEU A 1 201 ? -10.275 9.354 6.310 1.00 95.81 201 LEU A C 1
ATOM 1612 O O . LEU A 1 201 ? -10.579 9.484 7.494 1.00 95.81 201 LEU A O 1
ATOM 1616 N N . ALA A 1 202 ? -10.761 8.369 5.550 1.00 96.62 202 ALA A N 1
ATOM 1617 C CA . ALA A 1 202 ? -11.723 7.388 6.049 1.00 96.62 202 ALA A CA 1
ATOM 1618 C C . ALA A 1 202 ? -11.133 6.536 7.189 1.00 96.62 202 ALA A C 1
ATOM 1620 O O . ALA A 1 202 ? -11.818 6.233 8.166 1.00 96.62 202 ALA A O 1
ATOM 1621 N N . THR A 1 203 ? -9.842 6.189 7.103 1.00 97.19 203 THR A N 1
ATOM 1622 C CA . THR A 1 203 ? -9.162 5.389 8.136 1.00 97.19 203 THR A CA 1
ATOM 1623 C C . THR A 1 203 ? -9.008 6.166 9.439 1.00 97.19 203 THR A C 1
ATOM 1625 O O . THR A 1 203 ? -9.367 5.655 10.495 1.00 97.19 203 THR A O 1
ATOM 1628 N N . LEU A 1 204 ? -8.532 7.412 9.381 1.00 97.19 204 LEU A N 1
ATOM 1629 C CA . LEU A 1 204 ? -8.404 8.275 10.556 1.00 97.19 204 LEU A CA 1
ATOM 1630 C C . LEU A 1 204 ? -9.759 8.523 11.214 1.00 97.19 204 LEU A C 1
ATOM 1632 O O . LEU A 1 204 ? -9.846 8.492 12.440 1.00 97.19 204 LEU A O 1
ATOM 1636 N N . TYR A 1 205 ? -10.820 8.672 10.417 1.00 96.25 205 TYR A N 1
ATOM 1637 C CA . TYR A 1 205 ? -12.173 8.794 10.946 1.00 96.25 205 TYR A CA 1
ATOM 1638 C C . TYR A 1 205 ? -12.547 7.588 11.817 1.00 96.25 205 TYR A C 1
ATOM 1640 O O . TYR A 1 205 ? -12.952 7.761 12.964 1.00 96.25 205 TYR A O 1
ATOM 1648 N N . TYR A 1 206 ? -12.331 6.368 11.317 1.00 95.00 206 TYR A N 1
ATOM 1649 C CA . TYR A 1 206 ? -12.605 5.129 12.055 1.00 95.00 206 TYR A CA 1
ATOM 1650 C C . TYR A 1 206 ? -11.704 4.907 13.275 1.00 95.00 206 TYR A C 1
ATOM 1652 O O . TYR A 1 206 ? -12.132 4.272 14.234 1.00 95.00 206 TYR A O 1
ATOM 1660 N N . VAL A 1 207 ? -10.468 5.406 13.250 1.00 96.25 207 VAL A N 1
ATOM 1661 C CA . VAL A 1 207 ? -9.517 5.237 14.361 1.00 96.25 207 VAL A CA 1
ATOM 1662 C C . VAL A 1 207 ? -9.761 6.250 15.485 1.00 96.25 207 VAL A C 1
ATOM 1664 O O . VAL A 1 207 ? -9.468 5.955 16.641 1.00 96.25 207 VAL A O 1
ATOM 1667 N N . VAL A 1 208 ? -10.292 7.435 15.169 1.00 95.69 208 VAL A N 1
ATOM 1668 C CA . VAL A 1 208 ? -10.452 8.541 16.129 1.00 95.69 208 VAL A CA 1
ATOM 1669 C C . VAL A 1 208 ? -11.895 8.679 16.610 1.00 95.69 208 VAL A C 1
ATOM 1671 O O . VAL A 1 208 ? -12.159 8.704 17.813 1.00 95.69 208 VAL A O 1
ATOM 1674 N N . VAL A 1 209 ? -12.852 8.780 15.686 1.00 95.06 209 VAL A N 1
ATOM 1675 C CA . VAL A 1 209 ? -14.213 9.239 15.999 1.00 95.06 209 VAL A CA 1
ATOM 1676 C C . VAL A 1 209 ? -15.014 8.226 16.822 1.00 95.06 209 VAL A C 1
ATOM 1678 O O . VAL A 1 209 ? -15.625 8.650 17.805 1.00 95.06 209 VAL A O 1
ATOM 1681 N N . PRO A 1 210 ? -14.997 6.909 16.525 1.00 94.19 210 PRO A N 1
ATOM 1682 C CA . PRO A 1 210 ? -15.679 5.916 17.354 1.00 94.19 210 PRO A CA 1
ATOM 1683 C C . PRO A 1 210 ? -15.236 5.922 18.815 1.00 94.19 210 PRO A C 1
ATOM 1685 O O . PRO A 1 210 ? -16.087 5.807 19.697 1.00 94.19 210 PRO A O 1
ATOM 1688 N N . CYS A 1 211 ? -13.939 6.119 19.064 1.00 93.81 211 CYS A N 1
ATOM 1689 C CA . CYS A 1 211 ? -13.363 6.217 20.402 1.00 93.81 211 CYS A CA 1
ATOM 1690 C C . CYS A 1 211 ? -13.870 7.461 21.150 1.00 93.81 211 CYS A C 1
ATOM 1692 O O . CYS A 1 211 ? -14.350 7.369 22.280 1.00 93.81 211 CYS A O 1
ATOM 1694 N N . LEU A 1 212 ? -13.832 8.635 20.514 1.00 92.50 212 LEU A N 1
ATOM 1695 C CA . LEU A 1 212 ? -14.330 9.873 21.128 1.00 92.50 212 LEU A CA 1
ATOM 1696 C C . LEU A 1 212 ? -15.847 9.828 21.375 1.00 92.50 212 LEU A C 1
ATOM 1698 O O . LEU A 1 212 ? -16.328 10.278 22.416 1.00 92.50 212 LEU A O 1
ATOM 1702 N N . CYS A 1 213 ? -16.606 9.239 20.449 1.00 91.19 213 CYS A N 1
ATOM 1703 C CA . CYS A 1 213 ? -18.049 9.055 20.599 1.00 91.19 213 CYS A CA 1
ATOM 1704 C C . CYS A 1 213 ? -18.386 8.083 21.735 1.00 91.19 213 CYS A C 1
ATOM 1706 O O . CYS A 1 213 ? -19.322 8.342 22.490 1.00 91.19 213 CYS A O 1
ATOM 1708 N N . LEU A 1 214 ? -17.589 7.027 21.925 1.00 89.69 214 LEU A N 1
ATOM 1709 C CA . LEU A 1 214 ? -17.725 6.096 23.047 1.00 89.69 214 LEU A CA 1
ATOM 1710 C C . LEU A 1 214 ? -17.564 6.811 24.399 1.00 89.69 214 LEU A C 1
ATOM 1712 O O . LEU A 1 214 ? -18.384 6.636 25.304 1.00 89.69 214 LEU A O 1
ATOM 1716 N N . LEU A 1 215 ? -16.569 7.695 24.523 1.00 87.06 215 LEU A N 1
ATOM 1717 C CA . LEU A 1 215 ? -16.371 8.511 25.727 1.00 87.06 215 LEU A CA 1
ATOM 1718 C C . LEU A 1 215 ? -17.527 9.494 25.960 1.00 87.06 215 LEU A C 1
ATOM 1720 O O . LEU A 1 215 ? -17.987 9.637 27.093 1.00 87.06 215 LEU A O 1
ATOM 1724 N N . LYS A 1 216 ? -18.081 10.081 24.897 1.00 85.56 216 LYS A N 1
ATOM 1725 C CA . LYS A 1 216 ? -19.231 10.998 24.974 1.00 85.56 216 LYS A CA 1
ATOM 1726 C C . LYS A 1 216 ? -20.586 10.299 25.185 1.00 85.56 216 LYS A C 1
ATOM 1728 O O . LYS A 1 216 ? -21.545 10.934 25.620 1.00 85.56 216 LYS A O 1
ATOM 1733 N N . GLY A 1 217 ? -20.665 8.996 24.909 1.00 84.56 217 GLY A N 1
ATOM 1734 C CA . GLY A 1 217 ? -21.900 8.209 24.976 1.00 84.56 217 GLY A CA 1
ATOM 1735 C C . GLY A 1 217 ? -22.774 8.311 23.721 1.00 84.56 217 GLY A C 1
ATOM 1736 O O . GLY A 1 217 ? -23.991 8.177 23.817 1.00 84.56 217 GLY A O 1
ATOM 1737 N N . PHE A 1 218 ? -22.174 8.569 22.557 1.00 88.06 218 PHE A N 1
ATOM 1738 C CA . PHE A 1 218 ? -22.845 8.545 21.255 1.00 88.06 218 PHE A CA 1
ATOM 1739 C C . PHE A 1 218 ? -22.619 7.192 20.583 1.00 88.06 218 PHE A C 1
ATOM 1741 O O . PHE A 1 218 ? -21.471 6.799 20.349 1.00 88.06 218 PHE A O 1
ATOM 1748 N N . SER A 1 219 ? -23.712 6.477 20.303 1.00 90.12 219 SER A N 1
ATOM 1749 C CA . SER A 1 219 ? -23.637 5.182 19.631 1.00 90.12 219 SER A CA 1
ATOM 1750 C C . SER A 1 219 ? -23.608 5.386 18.119 1.00 90.12 219 SER A C 1
ATOM 1752 O O . SER A 1 219 ? -24.520 5.971 17.541 1.00 90.12 219 SER A O 1
ATOM 1754 N N . LEU A 1 220 ? -22.530 4.937 17.479 1.00 92.38 220 LEU A N 1
ATOM 1755 C CA . LEU A 1 220 ? -22.334 5.050 16.028 1.00 92.38 220 LEU A CA 1
ATOM 1756 C C . LEU A 1 220 ? -22.683 3.764 15.275 1.00 92.38 220 LEU A C 1
ATOM 1758 O O . LEU A 1 220 ? -22.603 3.722 14.049 1.00 92.38 220 LEU A O 1
ATOM 1762 N N . PHE A 1 221 ? -23.022 2.696 15.984 1.00 94.25 221 PHE A N 1
ATOM 1763 C CA . PHE A 1 221 ? -23.256 1.373 15.420 1.00 94.25 221 PHE A CA 1
ATOM 1764 C C . PHE A 1 221 ? -24.578 0.820 15.957 1.00 94.25 221 PHE A C 1
ATOM 1766 O O . PHE A 1 221 ? -25.070 1.304 16.976 1.00 94.25 221 PHE A O 1
ATOM 1773 N N . PRO A 1 222 ? -25.198 -0.150 15.270 1.00 94.62 222 PRO A N 1
ATOM 1774 C CA . PRO A 1 222 ? -26.411 -0.776 15.776 1.00 94.62 222 PRO A CA 1
ATOM 1775 C C . PRO A 1 222 ? -26.154 -1.463 17.116 1.00 94.62 222 PRO A C 1
ATOM 1777 O O . PRO A 1 222 ? -25.052 -1.952 17.381 1.00 94.62 222 PRO A O 1
ATOM 1780 N N . LYS A 1 223 ? -27.210 -1.536 17.928 1.00 93.31 223 LYS A N 1
ATOM 1781 C CA . LYS A 1 223 ? -27.208 -2.322 19.163 1.00 93.31 223 LYS A CA 1
ATOM 1782 C C . LYS A 1 223 ? -26.920 -3.795 18.870 1.00 93.31 223 LYS A C 1
ATOM 1784 O O . LYS A 1 223 ? -27.341 -4.284 17.822 1.00 93.31 223 LYS A O 1
ATOM 1789 N N . ILE A 1 224 ? -26.281 -4.512 19.795 1.00 93.19 224 ILE A N 1
ATOM 1790 C CA . ILE A 1 224 ? -25.995 -5.951 19.638 1.00 93.19 224 ILE A CA 1
ATOM 1791 C C . ILE A 1 224 ? -27.290 -6.759 19.483 1.00 93.19 224 ILE A C 1
ATOM 1793 O O . ILE A 1 224 ? -27.355 -7.675 18.669 1.00 93.19 224 ILE A O 1
ATOM 1797 N N . SER A 1 225 ? -28.334 -6.398 20.223 1.00 91.69 225 SER A N 1
ATOM 1798 C CA . SER A 1 225 ? -29.665 -7.011 20.161 1.00 91.69 225 SER A CA 1
ATOM 1799 C C . SER A 1 225 ? -30.414 -6.731 18.854 1.00 91.69 225 SER A C 1
ATOM 1801 O O . SER A 1 225 ? -31.401 -7.401 18.550 1.00 91.69 225 SER A O 1
ATOM 1803 N N . SER A 1 226 ? -29.971 -5.746 18.068 1.00 94.69 226 SER A N 1
ATOM 1804 C CA . SER A 1 226 ? -30.622 -5.369 16.817 1.00 94.69 226 SER A CA 1
ATOM 1805 C C . SER A 1 226 ? -30.197 -6.292 15.672 1.00 94.69 226 SER A C 1
ATOM 1807 O O . SER A 1 226 ? -28.999 -6.515 15.489 1.00 94.69 226 SER A O 1
ATOM 1809 N N . PRO A 1 227 ? -31.121 -6.733 14.795 1.00 95.12 227 PRO A N 1
ATOM 1810 C CA . PRO A 1 227 ? -30.761 -7.512 13.606 1.00 95.12 227 PRO A CA 1
ATOM 1811 C C . PRO A 1 227 ? -29.803 -6.756 12.670 1.00 95.12 227 PRO A C 1
ATOM 1813 O O . PRO A 1 227 ? -29.033 -7.370 11.931 1.00 95.12 227 PRO A O 1
ATOM 1816 N N . TRP A 1 228 ? -29.781 -5.420 12.739 1.00 95.94 228 TRP A N 1
ATOM 1817 C CA . TRP A 1 228 ? -28.860 -4.583 11.970 1.00 95.94 228 TRP A CA 1
ATOM 1818 C C . TRP A 1 228 ? -27.389 -4.762 12.350 1.00 95.94 228 TRP A C 1
ATOM 1820 O O . TRP A 1 228 ? -26.533 -4.334 11.583 1.00 95.94 228 TRP A O 1
ATOM 1830 N N . VAL A 1 229 ? -27.065 -5.409 13.476 1.00 96.25 229 VAL A N 1
ATOM 1831 C CA . VAL A 1 229 ? -25.678 -5.742 13.843 1.00 96.25 229 VAL A CA 1
ATOM 1832 C C . VAL A 1 229 ? -25.044 -6.738 12.867 1.00 96.25 229 VAL A C 1
ATOM 1834 O O . VAL A 1 229 ? -23.835 -6.689 12.625 1.00 96.25 229 VAL A O 1
ATOM 1837 N N . VAL A 1 230 ? -25.859 -7.612 12.264 1.00 96.31 230 VAL A N 1
ATOM 1838 C CA . VAL A 1 230 ? -25.398 -8.738 11.443 1.00 96.31 230 VAL A CA 1
ATOM 1839 C C . VAL A 1 230 ? -24.571 -8.264 10.240 1.00 96.31 230 VAL A C 1
ATOM 1841 O O . VAL A 1 230 ? -23.450 -8.753 10.094 1.00 96.31 230 VAL A O 1
ATOM 1844 N N . PRO A 1 231 ? -25.015 -7.283 9.424 1.00 96.94 231 PRO A N 1
ATOM 1845 C CA . PRO A 1 231 ? -24.195 -6.745 8.342 1.00 96.94 231 PRO A CA 1
ATOM 1846 C C . PRO A 1 231 ? -22.811 -6.235 8.767 1.00 96.94 231 PRO A C 1
ATOM 1848 O O . PRO A 1 231 ? -21.817 -6.503 8.090 1.00 96.94 231 PRO A O 1
ATOM 1851 N N . PHE A 1 232 ? -22.724 -5.534 9.900 1.00 96.06 232 PHE A N 1
ATOM 1852 C CA . PHE A 1 232 ? -21.463 -4.967 10.387 1.00 96.06 232 PHE A CA 1
ATOM 1853 C C . PHE A 1 232 ? -20.493 -6.055 10.844 1.00 96.06 232 PHE A C 1
ATOM 1855 O O . PHE A 1 232 ? -19.321 -6.039 10.460 1.00 96.06 232 PHE A O 1
ATOM 1862 N N . VAL A 1 233 ? -20.984 -7.022 11.623 1.00 95.31 233 VAL A N 1
ATOM 1863 C CA . VAL A 1 233 ? -20.180 -8.163 12.085 1.00 95.31 233 VAL A CA 1
ATOM 1864 C C . VAL A 1 233 ? -19.743 -9.022 10.904 1.00 95.31 233 VAL A C 1
ATOM 1866 O O . VAL A 1 233 ? -18.576 -9.406 10.830 1.00 95.31 233 VAL A O 1
ATOM 1869 N N . TYR A 1 234 ? -20.643 -9.269 9.949 1.00 96.62 234 TYR A N 1
ATOM 1870 C CA . TYR A 1 234 ? -20.338 -10.023 8.738 1.00 96.62 234 TYR A CA 1
ATOM 1871 C C . TYR A 1 234 ? -19.206 -9.364 7.950 1.00 96.62 234 TYR A C 1
ATOM 1873 O O . TYR A 1 234 ? -18.200 -10.014 7.681 1.00 96.62 234 TYR A O 1
ATOM 1881 N N . VAL A 1 235 ? -19.318 -8.068 7.632 1.00 95.19 235 VAL A N 1
ATOM 1882 C CA . VAL A 1 235 ? -18.264 -7.340 6.906 1.00 95.19 235 VAL A CA 1
ATOM 1883 C C . VAL A 1 235 ? -16.951 -7.363 7.682 1.00 95.19 235 VAL A C 1
ATOM 1885 O O . VAL A 1 235 ? -15.913 -7.650 7.090 1.00 95.19 235 VAL A O 1
ATOM 1888 N N . ALA A 1 236 ? -16.975 -7.119 8.995 1.00 91.75 236 ALA A N 1
ATOM 1889 C CA . ALA A 1 236 ? -15.766 -7.107 9.814 1.00 91.75 236 ALA A CA 1
ATOM 1890 C C . ALA A 1 236 ? -15.065 -8.476 9.850 1.00 91.75 236 ALA A C 1
ATOM 1892 O O . ALA A 1 236 ? -13.849 -8.546 9.668 1.00 91.75 236 ALA A O 1
ATOM 1893 N N . PHE A 1 237 ? -15.813 -9.562 10.053 1.00 93.94 237 PHE A N 1
ATOM 1894 C CA . PHE A 1 237 ? -15.251 -10.905 10.182 1.00 93.94 237 PHE A CA 1
ATOM 1895 C C . PHE A 1 237 ? -14.891 -11.516 8.825 1.00 93.94 237 PHE A C 1
ATOM 1897 O O . PHE A 1 237 ? -13.755 -11.943 8.622 1.00 93.94 237 PHE A O 1
ATOM 1904 N N . VAL A 1 238 ? -15.824 -11.520 7.869 1.00 95.69 238 VAL A N 1
ATOM 1905 C CA . VAL A 1 238 ? -15.665 -12.200 6.574 1.00 95.69 238 VAL A CA 1
ATOM 1906 C C . VAL A 1 238 ? -14.586 -11.531 5.728 1.00 95.69 238 VAL A C 1
ATOM 1908 O O . VAL A 1 238 ? -13.774 -12.230 5.124 1.00 95.69 238 VAL A O 1
ATOM 1911 N N . HIS A 1 239 ? -14.482 -10.197 5.751 1.00 93.31 239 HIS A N 1
ATOM 1912 C CA . HIS A 1 239 ? -13.378 -9.497 5.089 1.00 93.31 239 HIS A CA 1
ATOM 1913 C C . HIS A 1 239 ? -12.013 -9.913 5.660 1.00 93.31 239 HIS A C 1
ATOM 1915 O O . HIS A 1 239 ? -11.067 -10.141 4.905 1.00 93.31 239 HIS A O 1
ATOM 1921 N N . ARG A 1 240 ? -11.885 -10.017 6.991 1.00 93.69 240 ARG A N 1
ATOM 1922 C CA . ARG A 1 240 ? -10.618 -10.391 7.643 1.00 93.69 240 ARG A CA 1
ATOM 1923 C C . ARG A 1 240 ? -10.285 -11.863 7.437 1.00 93.69 240 ARG A C 1
ATOM 1925 O O . ARG A 1 240 ? -9.139 -12.163 7.122 1.00 93.69 240 ARG A O 1
ATOM 1932 N N . ALA A 1 241 ? -11.272 -12.750 7.528 1.00 95.31 241 ALA A N 1
ATOM 1933 C CA . ALA A 1 241 ? -11.108 -14.171 7.241 1.00 95.31 241 ALA A CA 1
ATOM 1934 C C . ALA A 1 241 ? -10.667 -14.402 5.786 1.00 95.31 241 ALA A C 1
ATOM 1936 O O . ALA A 1 241 ? -9.709 -15.136 5.546 1.00 95.31 241 ALA A O 1
ATOM 1937 N N . TYR A 1 242 ? -11.298 -13.718 4.823 1.00 94.94 242 TYR A N 1
ATOM 1938 C CA . TYR A 1 242 ? -10.896 -13.791 3.419 1.00 94.94 242 TYR A CA 1
ATOM 1939 C C . TYR A 1 242 ? -9.485 -13.230 3.206 1.00 94.94 242 TYR A C 1
ATOM 1941 O O . TYR A 1 242 ? -8.666 -13.872 2.556 1.00 94.94 242 TYR A O 1
ATOM 1949 N N . SER A 1 243 ? -9.171 -12.067 3.789 1.00 94.94 243 SER A N 1
ATOM 1950 C CA . SER A 1 243 ? -7.831 -11.470 3.708 1.00 94.94 243 SER A CA 1
ATOM 1951 C C . SER A 1 243 ? -6.748 -12.390 4.280 1.00 94.94 243 SER A C 1
ATOM 1953 O O . SER A 1 243 ? -5.688 -12.522 3.672 1.00 94.94 243 SER A O 1
ATOM 1955 N N . LEU A 1 244 ? -7.014 -13.056 5.407 1.00 96.94 244 LEU A N 1
ATOM 1956 C CA . LEU A 1 244 ? -6.104 -14.044 5.979 1.00 96.94 244 LEU A CA 1
ATOM 1957 C C . LEU A 1 244 ? -5.936 -15.244 5.039 1.00 96.94 244 LEU A C 1
ATOM 1959 O O . LEU A 1 244 ? -4.807 -15.626 4.741 1.00 96.94 244 LEU A O 1
ATOM 1963 N N . GLY A 1 245 ? -7.037 -15.808 4.535 1.00 95.25 245 GLY A N 1
ATOM 1964 C CA . GLY A 1 245 ? -6.999 -16.918 3.581 1.00 95.25 245 GLY A CA 1
ATOM 1965 C C . GLY A 1 245 ? -6.210 -16.578 2.313 1.00 95.25 245 GLY A C 1
ATOM 1966 O O . GLY A 1 245 ? -5.373 -17.366 1.879 1.00 95.25 245 GLY A O 1
ATOM 1967 N N . GLU A 1 246 ? -6.408 -15.378 1.763 1.00 93.81 246 GLU A N 1
ATOM 1968 C CA . GLU A 1 246 ? -5.670 -14.857 0.606 1.00 93.81 246 GLU A CA 1
ATOM 1969 C C . GLU A 1 246 ? -4.171 -14.698 0.913 1.00 93.81 246 GLU A C 1
ATOM 1971 O O . GLU A 1 246 ? -3.324 -15.094 0.109 1.00 93.81 246 GLU A O 1
ATOM 1976 N N . PHE A 1 247 ? -3.824 -14.172 2.091 1.00 95.75 247 PHE A N 1
ATOM 1977 C CA . PHE A 1 247 ? -2.433 -13.994 2.506 1.00 95.75 247 PHE A CA 1
ATOM 1978 C C . PHE A 1 247 ? -1.705 -15.334 2.692 1.00 95.75 247 PHE A C 1
ATOM 1980 O O . PHE A 1 247 ? -0.571 -15.490 2.229 1.00 95.75 247 PHE A O 1
ATOM 1987 N N . LEU A 1 248 ? -2.364 -16.315 3.319 1.00 96.12 248 LEU A N 1
ATOM 1988 C CA . LEU A 1 248 ? -1.845 -17.678 3.479 1.00 96.12 248 LEU A CA 1
ATOM 1989 C C . LEU A 1 248 ? -1.708 -18.385 2.125 1.00 96.12 248 LEU A C 1
ATOM 1991 O O . LEU A 1 248 ? -0.685 -19.016 1.868 1.00 96.12 248 LEU A O 1
ATOM 1995 N N . TRP A 1 249 ? -2.684 -18.217 1.226 1.00 93.06 249 TRP A N 1
ATOM 1996 C CA . TRP A 1 249 ? -2.620 -18.745 -0.141 1.00 93.06 249 TRP A CA 1
ATOM 1997 C C . TRP A 1 249 ? -1.412 -18.204 -0.919 1.00 93.06 249 TRP A C 1
ATOM 1999 O O . TRP A 1 249 ? -0.809 -18.922 -1.712 1.00 93.06 249 TRP A O 1
ATOM 2009 N N . CYS A 1 250 ? -1.006 -16.960 -0.656 1.00 91.62 250 CYS A N 1
ATOM 2010 C CA . CYS A 1 250 ? 0.193 -16.357 -1.246 1.00 91.62 250 CYS A CA 1
ATOM 2011 C C . CYS A 1 250 ? 1.507 -16.751 -0.525 1.00 91.62 250 CYS A C 1
ATOM 2013 O O . CYS A 1 250 ? 2.548 -16.118 -0.737 1.00 91.62 250 CYS A O 1
ATOM 2015 N N . GLY A 1 251 ? 1.478 -17.770 0.342 1.00 91.31 251 GLY A N 1
ATOM 2016 C CA . GLY A 1 251 ? 2.644 -18.300 1.057 1.00 91.31 251 GLY A CA 1
ATOM 2017 C C . GLY A 1 251 ? 3.061 -17.485 2.284 1.00 91.31 251 GLY A C 1
ATOM 2018 O O . GLY A 1 251 ? 4.233 -17.495 2.653 1.00 91.31 251 GLY A O 1
ATOM 2019 N N . GLY A 1 252 ? 2.145 -16.708 2.867 1.00 94.75 252 GLY A N 1
ATOM 2020 C CA . GLY A 1 252 ? 2.375 -15.985 4.117 1.00 94.75 252 GLY A CA 1
ATOM 2021 C C . GLY A 1 252 ? 2.114 -16.838 5.363 1.00 94.75 252 GLY A C 1
ATOM 2022 O O . GLY A 1 252 ? 1.562 -17.932 5.281 1.00 94.75 252 GLY A O 1
ATOM 2023 N N . THR A 1 253 ? 2.478 -16.324 6.539 1.00 96.94 253 THR A N 1
ATOM 2024 C CA . THR A 1 253 ? 2.149 -16.928 7.844 1.00 96.94 253 THR A CA 1
ATOM 2025 C C . THR A 1 253 ? 1.035 -16.142 8.541 1.00 96.94 253 THR A C 1
ATOM 2027 O O . THR A 1 253 ? 0.812 -14.972 8.231 1.00 96.94 253 THR A O 1
ATOM 2030 N N . PHE A 1 254 ? 0.359 -16.737 9.530 1.00 96.75 254 PHE A N 1
ATOM 2031 C CA . PHE A 1 254 ? -0.638 -16.016 10.339 1.00 96.75 254 PHE A CA 1
ATOM 2032 C C . PHE A 1 254 ? -0.028 -14.800 11.056 1.00 96.75 254 PHE A C 1
ATOM 2034 O O . PHE A 1 254 ? -0.576 -13.701 11.007 1.00 96.75 254 PHE A O 1
ATOM 2041 N N . ARG A 1 255 ? 1.156 -14.966 11.664 1.00 96.38 255 ARG A N 1
ATOM 2042 C CA . ARG A 1 255 ? 1.884 -13.858 12.302 1.00 96.38 255 ARG A CA 1
ATOM 2043 C C . ARG A 1 255 ? 2.282 -12.785 11.284 1.00 96.38 255 ARG A C 1
ATOM 2045 O O . ARG A 1 255 ? 2.159 -11.602 11.587 1.00 96.38 255 ARG A O 1
ATOM 2052 N N . GLY A 1 256 ? 2.683 -13.189 10.078 1.00 96.75 256 GLY A N 1
ATOM 2053 C CA . GLY A 1 256 ? 2.957 -12.273 8.974 1.00 96.75 256 GLY A CA 1
ATOM 2054 C C . GLY A 1 256 ? 1.722 -11.501 8.520 1.00 96.75 256 GLY A C 1
ATOM 2055 O O . GLY A 1 256 ? 1.817 -10.303 8.285 1.00 96.75 256 GLY A O 1
ATOM 2056 N N . TRP A 1 257 ? 0.545 -12.132 8.494 1.00 97.06 257 TRP A N 1
ATOM 2057 C CA . TRP A 1 257 ? -0.710 -11.432 8.220 1.00 97.06 257 TRP A CA 1
ATOM 2058 C C . TRP A 1 257 ? -1.012 -10.393 9.304 1.00 97.06 257 TRP A C 1
ATOM 2060 O O . TRP A 1 257 ? -1.307 -9.247 8.979 1.00 97.06 257 TRP A O 1
ATOM 2070 N N . CYS A 1 258 ? -0.857 -10.733 10.588 1.00 96.69 258 CYS A N 1
ATOM 2071 C CA . CYS A 1 258 ? -1.014 -9.762 11.678 1.00 96.69 258 CYS A CA 1
ATOM 2072 C C . CYS A 1 258 ? -0.049 -8.569 11.541 1.00 96.69 258 CYS A C 1
ATOM 2074 O O . CYS A 1 258 ? -0.439 -7.426 11.797 1.00 96.69 258 CYS A O 1
ATOM 2076 N N . ASN A 1 259 ? 1.197 -8.819 11.124 1.00 96.88 259 ASN A N 1
ATOM 2077 C CA . ASN A 1 259 ? 2.176 -7.769 10.844 1.00 96.88 259 ASN A CA 1
ATOM 2078 C C . ASN A 1 259 ? 1.747 -6.899 9.654 1.00 96.88 259 ASN A C 1
ATOM 2080 O O . ASN A 1 259 ? 1.757 -5.674 9.768 1.00 96.88 259 ASN A O 1
ATOM 2084 N N . ASP A 1 260 ? 1.282 -7.512 8.566 1.00 95.75 260 ASP A N 1
ATOM 2085 C CA . ASP A 1 260 ? 0.755 -6.818 7.390 1.00 95.75 260 ASP A CA 1
ATOM 2086 C C . ASP A 1 260 ? -0.449 -5.928 7.743 1.00 95.75 260 ASP A C 1
ATOM 2088 O O . ASP A 1 260 ? -0.471 -4.753 7.382 1.00 95.75 260 ASP A O 1
ATOM 2092 N N . GLN A 1 261 ? -1.397 -6.420 8.553 1.00 95.88 261 GLN A N 1
ATOM 2093 C CA . GLN A 1 261 ? -2.542 -5.623 9.018 1.00 95.88 261 GLN A CA 1
ATOM 2094 C C . GLN A 1 261 ? -2.113 -4.423 9.878 1.00 95.88 261 GLN A C 1
ATOM 2096 O O . GLN A 1 261 ? -2.680 -3.332 9.758 1.00 95.88 261 GLN A O 1
ATOM 2101 N N . ARG A 1 262 ? -1.100 -4.599 10.735 1.00 96.69 262 ARG A N 1
ATOM 2102 C CA . ARG A 1 262 ? -0.549 -3.514 11.561 1.00 96.69 262 ARG A CA 1
ATOM 2103 C C . ARG A 1 262 ? 0.114 -2.450 10.705 1.00 96.69 262 ARG A C 1
ATOM 2105 O O . ARG A 1 262 ? -0.176 -1.264 10.838 1.00 96.69 262 ARG A O 1
ATOM 2112 N N . VAL A 1 263 ? 0.986 -2.877 9.805 1.00 96.88 263 VAL A N 1
ATOM 2113 C CA . VAL A 1 263 ? 1.715 -1.978 8.918 1.00 96.88 263 VAL A CA 1
ATOM 2114 C C . VAL A 1 263 ? 0.757 -1.269 7.956 1.00 96.88 263 VAL A C 1
ATOM 2116 O O . VAL A 1 263 ? 0.933 -0.083 7.679 1.00 96.88 263 VAL A O 1
ATOM 2119 N N . TRP A 1 264 ? -0.289 -1.951 7.487 1.00 96.19 264 TRP A N 1
ATOM 2120 C CA . TRP A 1 264 ? -1.375 -1.355 6.709 1.00 96.19 264 TRP A CA 1
ATOM 2121 C C . TRP A 1 264 ? -2.044 -0.198 7.459 1.00 96.19 264 TRP A C 1
ATOM 2123 O O . TRP A 1 264 ? -2.257 0.867 6.871 1.00 96.19 264 TRP A O 1
ATOM 2133 N N . LEU A 1 265 ? -2.322 -0.373 8.757 1.00 97.38 265 LEU A N 1
ATOM 2134 C CA . LEU A 1 265 ? -2.874 0.689 9.597 1.00 97.38 265 LEU A CA 1
ATOM 2135 C C . LEU A 1 265 ? -1.876 1.845 9.722 1.00 97.38 265 LEU A C 1
ATOM 2137 O O . LEU A 1 265 ? -2.256 2.993 9.500 1.00 97.38 265 LEU A O 1
ATOM 2141 N N . PHE A 1 266 ? -0.603 1.543 9.999 1.00 97.81 266 PHE A N 1
ATOM 2142 C CA . PHE A 1 266 ? 0.439 2.557 10.177 1.00 97.81 266 PHE A CA 1
ATOM 2143 C C . PHE A 1 266 ? 0.633 3.407 8.921 1.00 97.81 266 PHE A C 1
ATOM 2145 O O . PHE A 1 266 ? 0.627 4.635 9.007 1.00 97.81 266 PHE A O 1
ATOM 2152 N N . LYS A 1 267 ? 0.732 2.777 7.744 1.00 97.75 267 LYS A N 1
ATOM 2153 C CA . LYS A 1 267 ? 0.859 3.473 6.452 1.00 97.75 267 LYS A CA 1
ATOM 2154 C C . LYS A 1 267 ? -0.315 4.425 6.217 1.00 97.75 267 LYS A C 1
ATOM 2156 O O . LYS A 1 267 ? -0.104 5.560 5.797 1.00 97.75 267 LYS A O 1
ATOM 2161 N N . ARG A 1 268 ? -1.548 3.997 6.515 1.00 97.62 268 ARG A N 1
ATOM 2162 C CA . ARG A 1 268 ? -2.762 4.795 6.276 1.00 97.62 268 ARG A CA 1
ATOM 2163 C C . ARG A 1 268 ? -2.922 5.974 7.226 1.00 97.62 268 ARG A C 1
ATOM 2165 O O . ARG A 1 268 ? -3.397 7.018 6.792 1.00 97.62 268 ARG A O 1
ATOM 2172 N N . THR A 1 269 ? -2.554 5.823 8.493 1.00 97.62 269 THR A N 1
ATOM 2173 C CA . THR A 1 269 ? -2.677 6.903 9.482 1.00 97.62 269 THR A CA 1
ATOM 2174 C C . THR A 1 269 ? -1.510 7.886 9.439 1.00 97.62 269 THR A C 1
ATOM 2176 O O . THR A 1 269 ? -1.675 9.012 9.894 1.00 97.62 269 THR A O 1
ATOM 2179 N N . THR A 1 270 ? -0.361 7.496 8.870 1.00 97.06 270 THR A N 1
ATOM 2180 C CA . THR A 1 270 ? 0.843 8.344 8.801 1.00 97.06 270 THR A CA 1
ATOM 2181 C C . THR A 1 270 ? 1.274 8.661 7.375 1.00 97.06 270 THR A C 1
ATOM 2183 O O . THR A 1 270 ? 0.985 9.752 6.894 1.00 97.06 270 THR A O 1
ATOM 2186 N N . SER A 1 271 ? 1.938 7.739 6.674 1.00 96.88 271 SER A N 1
ATOM 2187 C CA . SER A 1 271 ? 2.509 7.974 5.342 1.00 96.88 271 SER A CA 1
ATOM 2188 C C . SER A 1 271 ? 1.496 8.547 4.357 1.00 96.88 271 SER A C 1
ATOM 2190 O O . SER A 1 271 ? 1.776 9.515 3.660 1.00 96.88 271 SER A O 1
ATOM 2192 N N . TYR A 1 272 ? 0.297 7.967 4.314 1.00 97.88 272 TYR A N 1
ATOM 2193 C CA . TYR A 1 272 ? -0.764 8.377 3.396 1.00 97.88 272 TYR A CA 1
ATOM 2194 C C . TYR A 1 272 ? -1.383 9.709 3.803 1.00 97.88 272 TYR A C 1
ATOM 2196 O O . TYR A 1 272 ? -1.738 10.492 2.929 1.00 97.88 272 TYR A O 1
ATOM 2204 N N . PHE A 1 273 ? -1.463 9.982 5.108 1.00 96.69 273 PHE A N 1
ATOM 2205 C CA . PHE A 1 273 ? -1.874 11.282 5.624 1.00 96.69 273 PHE A CA 1
ATOM 2206 C C . PHE A 1 273 ? -0.893 12.364 5.168 1.00 96.69 273 PHE A C 1
ATOM 2208 O O . PHE A 1 273 ? -1.299 13.304 4.492 1.00 96.69 273 PHE A O 1
ATOM 2215 N N . PHE A 1 274 ? 0.406 12.193 5.423 1.00 95.06 274 PHE A N 1
ATOM 2216 C CA . PHE A 1 274 ? 1.413 13.156 4.976 1.00 95.06 274 PHE A CA 1
ATOM 2217 C C . PHE A 1 274 ? 1.428 13.322 3.456 1.00 95.06 274 PHE A C 1
ATOM 2219 O O . PHE A 1 274 ? 1.364 14.451 2.979 1.00 95.06 274 PHE A O 1
ATOM 2226 N N . ALA A 1 275 ? 1.397 12.221 2.704 1.00 95.62 275 ALA A N 1
ATOM 2227 C CA . ALA A 1 275 ? 1.329 12.251 1.247 1.00 95.62 275 ALA A CA 1
ATOM 2228 C C . ALA A 1 275 ? 0.097 13.007 0.723 1.00 95.62 275 ALA A C 1
ATOM 2230 O O . ALA A 1 275 ? 0.204 13.781 -0.230 1.00 95.62 275 ALA A O 1
ATOM 2231 N N . PHE A 1 276 ? -1.073 12.801 1.341 1.00 96.44 276 PHE A N 1
ATOM 2232 C CA . PHE A 1 276 ? -2.300 13.504 0.979 1.00 96.44 276 PHE A CA 1
ATOM 2233 C C . PHE A 1 276 ? -2.140 15.008 1.199 1.00 96.44 276 PHE A C 1
ATOM 2235 O O . PHE A 1 276 ? -2.293 15.783 0.257 1.00 96.44 276 PHE A O 1
ATOM 2242 N N . PHE A 1 277 ? -1.758 15.421 2.411 1.00 92.81 277 PHE A N 1
ATOM 2243 C CA . PHE A 1 277 ? -1.604 16.836 2.748 1.00 92.81 277 PHE A CA 1
ATOM 2244 C C . PHE A 1 277 ? -0.522 17.520 1.910 1.00 92.81 277 PHE A C 1
ATOM 2246 O O . PHE A 1 277 ? -0.773 18.595 1.376 1.00 92.81 277 PHE A O 1
ATOM 2253 N N . GLN A 1 278 ? 0.638 16.890 1.720 1.00 91.00 278 GLN A N 1
ATOM 2254 C CA . GLN A 1 278 ? 1.704 17.428 0.871 1.00 91.00 278 GLN A CA 1
ATOM 2255 C C . GLN A 1 278 ? 1.249 17.605 -0.578 1.00 91.00 278 GLN A C 1
ATOM 2257 O O . GLN A 1 278 ? 1.518 18.642 -1.180 1.00 91.00 278 GLN A O 1
ATOM 2262 N N . THR A 1 279 ? 0.516 16.635 -1.132 1.00 92.38 279 THR A N 1
ATOM 2263 C CA . THR A 1 279 ? 0.001 16.748 -2.502 1.00 92.38 279 THR A CA 1
ATOM 2264 C C . THR A 1 279 ? -0.998 17.896 -2.626 1.00 92.38 279 THR A C 1
ATOM 2266 O O . THR A 1 279 ? -0.914 18.668 -3.578 1.00 92.38 279 THR A O 1
ATOM 2269 N N . ILE A 1 280 ? -1.914 18.050 -1.663 1.00 92.19 280 ILE A N 1
ATOM 2270 C CA . ILE A 1 280 ? -2.872 19.164 -1.658 1.00 92.19 280 ILE A CA 1
ATOM 2271 C C . ILE A 1 280 ? -2.154 20.511 -1.502 1.00 92.19 280 ILE A C 1
ATOM 2273 O O . ILE A 1 280 ? -2.432 21.431 -2.264 1.00 92.19 280 ILE A O 1
ATOM 2277 N N . LEU A 1 281 ? -1.190 20.627 -0.584 1.00 90.38 281 LEU A N 1
ATOM 2278 C CA . LEU A 1 281 ? -0.391 21.846 -0.410 1.00 90.38 281 LEU A CA 1
ATOM 2279 C C . LEU A 1 281 ? 0.376 22.216 -1.686 1.00 90.38 281 LEU A C 1
ATOM 2281 O O . LEU A 1 281 ? 0.376 23.381 -2.080 1.00 90.38 281 LEU A O 1
ATOM 2285 N N . LYS A 1 282 ? 0.949 21.223 -2.376 1.00 87.06 282 LYS A N 1
ATOM 2286 C CA . LYS A 1 282 ? 1.630 21.413 -3.663 1.00 87.06 282 LYS A CA 1
ATOM 2287 C C . LYS A 1 282 ? 0.670 21.897 -4.754 1.00 87.06 282 LYS A C 1
ATOM 2289 O O . LYS A 1 282 ? 1.044 22.755 -5.546 1.00 87.06 282 LYS A O 1
ATOM 2294 N N . LEU A 1 283 ? -0.566 21.392 -4.785 1.00 87.31 283 LEU A N 1
ATOM 2295 C CA . LEU A 1 283 ? -1.604 21.876 -5.706 1.00 87.31 283 LEU A CA 1
ATOM 2296 C C . LEU A 1 283 ? -2.046 23.313 -5.400 1.00 87.31 283 LEU A C 1
ATOM 2298 O O . LEU A 1 283 ? -2.430 24.032 -6.317 1.00 87.31 283 LEU A O 1
ATOM 2302 N N . LEU A 1 284 ? -1.964 23.735 -4.137 1.00 88.31 284 LEU A N 1
ATOM 2303 C CA . LEU A 1 284 ? -2.242 25.105 -3.699 1.00 88.31 284 LEU A CA 1
ATOM 2304 C C . LEU A 1 284 ? -1.037 26.056 -3.856 1.00 88.31 284 LEU A C 1
ATOM 2306 O O . LEU A 1 284 ? -1.154 27.232 -3.524 1.00 88.31 284 LEU A O 1
ATOM 2310 N N . GLY A 1 285 ? 0.103 25.578 -4.368 1.00 84.38 285 GLY A N 1
ATOM 2311 C CA . GLY A 1 285 ? 1.292 26.396 -4.634 1.00 84.38 285 GLY A CA 1
ATOM 2312 C C . GLY A 1 285 ? 2.257 26.568 -3.455 1.00 84.38 285 GLY A C 1
ATOM 2313 O O . GLY A 1 285 ? 3.187 27.364 -3.557 1.00 84.38 285 GLY A O 1
ATOM 2314 N N . TYR A 1 286 ? 2.081 25.830 -2.354 1.00 80.81 286 TYR A N 1
ATOM 2315 C CA . TYR A 1 286 ? 3.021 25.850 -1.226 1.00 80.81 286 TYR A CA 1
ATOM 2316 C C . TYR A 1 286 ? 4.233 24.934 -1.473 1.00 80.81 286 TYR A C 1
ATOM 2318 O O . TYR A 1 286 ? 4.129 23.899 -2.140 1.00 80.81 286 TYR A O 1
ATOM 2326 N N . SER A 1 287 ? 5.393 25.311 -0.923 1.00 60.19 287 SER A N 1
ATOM 2327 C CA . SER A 1 287 ? 6.636 24.534 -1.014 1.00 60.19 287 SER A CA 1
ATOM 2328 C C . SER A 1 287 ? 6.571 23.228 -0.209 1.00 60.19 287 SER A C 1
ATOM 2330 O O . SER A 1 287 ? 5.736 23.047 0.679 1.00 60.19 287 SER A O 1
ATOM 2332 N N . GLN A 1 288 ? 7.451 22.280 -0.549 1.00 60.03 288 GLN A N 1
ATOM 2333 C CA . GLN A 1 288 ? 7.490 20.964 0.088 1.00 60.03 288 GLN A CA 1
ATOM 2334 C C . GLN A 1 288 ? 7.919 21.058 1.558 1.00 60.03 288 GLN A C 1
ATOM 2336 O O . GLN A 1 288 ? 8.901 21.715 1.890 1.00 60.03 288 GLN A O 1
ATOM 2341 N N . LEU A 1 289 ? 7.236 20.309 2.427 1.00 53.53 289 LEU A N 1
ATOM 2342 C CA . LEU A 1 289 ? 7.783 19.921 3.727 1.00 53.53 289 LEU A CA 1
ATOM 2343 C C . LEU A 1 289 ? 8.864 18.865 3.472 1.00 53.53 289 LEU A C 1
ATOM 2345 O O . LEU A 1 289 ? 8.539 17.704 3.211 1.00 53.53 289 LEU A O 1
ATOM 2349 N N . THR A 1 290 ? 10.131 19.276 3.484 1.00 48.22 290 THR A N 1
ATOM 2350 C CA . THR A 1 290 ? 11.275 18.384 3.274 1.00 48.22 290 THR A CA 1
ATOM 2351 C C . THR A 1 290 ? 11.325 17.354 4.400 1.00 48.22 290 THR A C 1
ATOM 2353 O O . THR A 1 290 ? 11.572 17.696 5.555 1.00 48.22 290 THR A O 1
ATOM 2356 N N . TYR A 1 291 ? 11.084 16.081 4.084 1.00 51.06 291 TYR A N 1
ATOM 2357 C CA . TYR A 1 291 ? 11.392 14.997 5.014 1.00 51.06 291 TYR A CA 1
ATOM 2358 C C . TYR A 1 291 ? 12.874 14.660 4.916 1.00 51.06 291 TYR A C 1
ATOM 2360 O O . TYR A 1 291 ? 13.390 14.448 3.819 1.00 51.06 291 TYR A O 1
ATOM 2368 N N . ALA A 1 292 ? 13.539 14.582 6.068 1.00 42.84 292 ALA A N 1
ATOM 2369 C CA . ALA A 1 292 ? 14.904 14.088 6.160 1.00 42.84 292 ALA A CA 1
ATOM 2370 C C . ALA A 1 292 ? 14.981 12.663 5.584 1.00 42.84 292 ALA A C 1
ATOM 2372 O O . ALA A 1 292 ? 14.212 11.775 5.967 1.00 42.84 292 ALA A O 1
ATOM 2373 N N . LEU A 1 293 ? 15.889 12.476 4.627 1.00 43.78 293 LEU A N 1
ATOM 2374 C CA . LEU A 1 293 ? 16.161 11.198 3.982 1.00 43.78 293 LEU A CA 1
ATOM 2375 C C . LEU A 1 293 ? 16.755 10.223 5.007 1.00 43.78 293 LEU A C 1
ATOM 2377 O O . LEU A 1 293 ? 17.706 10.552 5.708 1.00 43.78 293 LEU A O 1
ATOM 2381 N N . THR A 1 294 ? 16.199 9.017 5.100 1.00 46.47 294 THR A N 1
ATOM 2382 C CA . THR A 1 294 ? 16.741 7.947 5.952 1.00 46.47 294 THR A CA 1
ATOM 2383 C C . THR A 1 294 ? 17.576 6.984 5.110 1.00 46.47 294 THR A C 1
ATOM 2385 O O . THR A 1 294 ? 17.042 6.408 4.158 1.00 46.47 294 THR A O 1
ATOM 2388 N N . ALA A 1 295 ? 18.850 6.791 5.469 1.00 49.19 295 ALA A N 1
ATOM 2389 C CA . ALA A 1 295 ? 19.761 5.823 4.845 1.00 49.19 295 ALA A CA 1
ATOM 2390 C C . ALA A 1 295 ? 19.182 4.397 4.883 1.00 49.19 295 ALA A C 1
ATOM 2392 O O . ALA A 1 295 ? 18.485 4.067 5.842 1.00 49.19 295 ALA A O 1
ATOM 2393 N N . LYS A 1 296 ? 19.443 3.552 3.868 1.00 49.38 296 LYS A N 1
ATOM 2394 C CA . LYS A 1 296 ? 19.017 2.132 3.856 1.00 49.38 296 LYS A CA 1
ATOM 2395 C C . LYS A 1 296 ? 20.000 1.202 4.571 1.00 49.38 296 LYS A C 1
ATOM 2397 O O . LYS A 1 296 ? 19.636 0.071 4.879 1.00 49.38 296 LYS A O 1
ATOM 2402 N N . VAL A 1 297 ? 21.213 1.671 4.858 1.00 50.75 297 VAL A N 1
ATOM 2403 C CA . VAL A 1 297 ? 22.183 0.948 5.687 1.00 50.75 297 VAL A CA 1
ATOM 2404 C C . VAL A 1 297 ? 21.819 1.156 7.149 1.00 50.75 297 VAL A C 1
ATOM 2406 O O . VAL A 1 297 ? 21.644 2.288 7.596 1.00 50.75 297 VAL A O 1
ATOM 2409 N N . SER A 1 298 ? 21.661 0.059 7.878 1.00 57.28 298 SER A N 1
ATOM 2410 C CA . SER A 1 298 ? 21.345 0.072 9.301 1.00 57.28 298 SER A CA 1
ATOM 2411 C C . SER A 1 298 ? 22.535 -0.418 10.112 1.00 57.28 298 SER A C 1
ATOM 2413 O O . SER A 1 298 ? 23.151 -1.411 9.729 1.00 57.28 298 SER A O 1
ATOM 2415 N N . ASP A 1 299 ? 22.808 0.240 11.239 1.00 67.50 299 ASP A N 1
ATOM 2416 C CA . ASP A 1 299 ? 23.815 -0.183 12.218 1.00 67.50 299 ASP A CA 1
ATOM 2417 C C . ASP A 1 299 ? 23.613 -1.653 12.633 1.00 67.50 299 ASP A C 1
ATOM 2419 O O . ASP A 1 299 ? 22.477 -2.140 12.661 1.00 67.50 299 ASP A O 1
ATOM 2423 N N . GLU A 1 300 ? 24.685 -2.358 13.011 1.00 72.25 300 GLU A N 1
ATOM 2424 C CA . GLU A 1 300 ? 24.642 -3.791 13.373 1.00 72.25 300 GLU A CA 1
ATOM 2425 C C . GLU A 1 300 ? 23.546 -4.098 14.409 1.00 72.25 300 GLU A C 1
ATOM 2427 O O . GLU A 1 300 ? 22.716 -4.983 14.203 1.00 72.25 300 GLU A O 1
ATOM 2432 N N . ASN A 1 301 ? 23.433 -3.260 15.444 1.00 81.56 301 ASN A N 1
ATOM 2433 C CA . ASN A 1 301 ? 22.402 -3.370 16.481 1.00 81.56 301 ASN A CA 1
ATOM 2434 C C . ASN A 1 301 ? 20.961 -3.293 15.934 1.00 81.56 301 ASN A C 1
ATOM 2436 O O . ASN A 1 301 ? 20.041 -3.888 16.496 1.00 81.56 301 ASN A O 1
ATOM 2440 N N . VAL A 1 302 ? 20.727 -2.503 14.881 1.00 84.31 302 VAL A N 1
ATOM 2441 C CA . VAL A 1 302 ? 19.411 -2.378 14.232 1.00 84.31 302 VAL A CA 1
ATOM 2442 C C . VAL A 1 302 ? 19.126 -3.621 13.388 1.00 84.31 302 VAL A C 1
ATOM 2444 O O . VAL A 1 302 ? 17.996 -4.111 13.391 1.00 84.31 302 VAL A O 1
ATOM 2447 N N . SER A 1 303 ? 20.148 -4.160 12.714 1.00 84.25 303 SER A N 1
ATOM 2448 C CA . SER A 1 303 ? 20.033 -5.396 11.935 1.00 84.25 303 SER A CA 1
ATOM 2449 C C . SER A 1 303 ? 19.671 -6.593 12.818 1.00 84.25 303 SER A C 1
ATOM 2451 O O . SER A 1 303 ? 18.752 -7.335 12.480 1.00 84.25 303 SER A O 1
ATOM 2453 N N . GLU A 1 3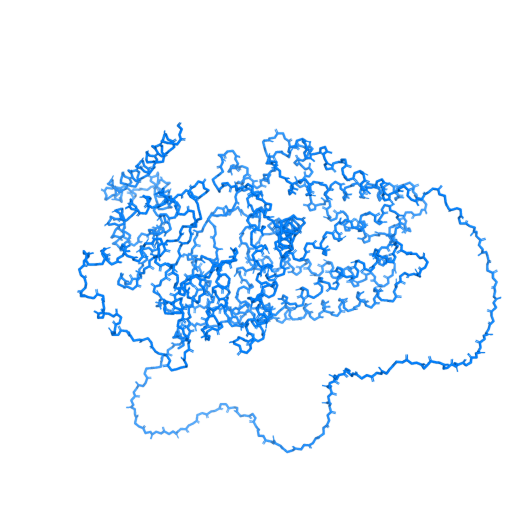04 ? 20.307 -6.743 13.983 1.00 87.88 304 GLU A N 1
ATOM 2454 C CA . GLU A 1 304 ? 19.982 -7.817 14.934 1.00 87.88 304 GLU A CA 1
ATOM 2455 C C . GLU A 1 304 ? 18.524 -7.750 15.406 1.00 87.88 304 GLU A C 1
ATOM 2457 O O . GLU A 1 304 ? 17.809 -8.754 15.406 1.00 87.88 304 GLU A O 1
ATOM 2462 N N . ARG A 1 305 ? 18.037 -6.551 15.758 1.00 91.12 305 ARG A N 1
ATOM 2463 C CA . ARG A 1 305 ? 16.631 -6.358 16.150 1.00 91.12 305 ARG A CA 1
ATOM 2464 C C . ARG A 1 305 ? 15.674 -6.685 15.012 1.00 91.12 305 ARG A C 1
ATOM 2466 O O . ARG A 1 305 ? 14.622 -7.280 15.248 1.00 91.12 305 ARG A O 1
ATOM 2473 N N . TYR A 1 306 ? 16.033 -6.305 13.790 1.00 91.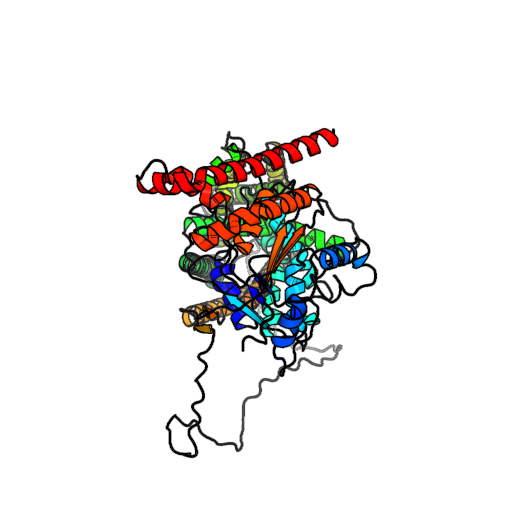81 306 TYR A N 1
ATOM 2474 C CA . TYR A 1 306 ? 15.253 -6.631 12.609 1.00 91.81 306 TYR A CA 1
ATOM 2475 C C . TYR A 1 306 ? 15.165 -8.150 12.396 1.00 91.81 306 TYR A C 1
ATOM 2477 O O . TYR A 1 306 ? 14.058 -8.661 12.223 1.00 91.81 306 TYR A O 1
ATOM 2485 N N . GLU A 1 307 ? 16.280 -8.882 12.501 1.00 90.44 307 GLU A N 1
ATOM 2486 C CA . GLU A 1 307 ? 16.318 -10.352 12.407 1.00 90.44 307 GLU A CA 1
ATOM 2487 C C . GLU A 1 307 ? 15.497 -11.042 13.509 1.00 90.44 307 GLU A C 1
ATOM 2489 O O . GLU A 1 307 ? 14.828 -12.043 13.248 1.00 90.44 307 GLU A O 1
ATOM 2494 N N . GLN A 1 308 ? 15.468 -10.467 14.714 1.00 92.69 308 GLN A N 1
ATOM 2495 C CA . GLN A 1 308 ? 14.632 -10.919 15.835 1.00 92.69 308 GLN A CA 1
ATOM 2496 C C . GLN A 1 308 ? 13.141 -10.557 15.689 1.00 92.69 308 GLN A C 1
ATOM 2498 O O . GLN A 1 308 ? 12.338 -10.867 16.572 1.00 92.69 308 GLN A O 1
ATOM 2503 N N . GLU A 1 309 ? 12.743 -9.914 14.589 1.00 93.94 309 GLU A N 1
ATOM 2504 C CA . GLU A 1 309 ? 11.390 -9.402 14.364 1.00 93.94 309 GLU A CA 1
ATOM 2505 C C . GLU A 1 309 ? 10.920 -8.442 15.475 1.00 93.94 309 GLU A C 1
ATOM 2507 O O . GLU A 1 309 ? 9.765 -8.494 15.921 1.00 93.94 309 GLU A O 1
ATOM 2512 N N . LEU A 1 310 ? 11.792 -7.507 15.865 1.00 92.81 310 LEU A N 1
ATOM 2513 C CA . LEU A 1 310 ? 11.471 -6.370 16.728 1.00 92.81 310 LEU A CA 1
ATOM 2514 C C . LEU A 1 310 ? 11.349 -5.077 15.906 1.00 92.81 310 LEU A C 1
ATOM 2516 O O . LEU A 1 310 ? 12.227 -4.734 15.119 1.00 92.81 310 LEU A O 1
ATOM 2520 N N . ILE A 1 311 ? 10.252 -4.332 16.102 1.00 94.06 311 ILE A N 1
ATOM 2521 C CA . ILE A 1 311 ? 10.013 -3.066 15.386 1.00 94.06 311 ILE A CA 1
ATOM 2522 C C . ILE A 1 311 ? 10.950 -1.978 15.915 1.00 94.06 311 ILE A C 1
ATOM 2524 O O . ILE A 1 311 ? 11.030 -1.762 17.121 1.00 94.06 311 ILE A O 1
ATOM 2528 N N . GLU A 1 312 ? 11.600 -1.241 15.025 1.00 93.06 312 GLU A N 1
ATOM 2529 C CA . GLU A 1 312 ? 12.469 -0.117 15.373 1.00 93.06 312 GLU A CA 1
ATOM 2530 C C . GLU A 1 312 ? 11.663 1.184 15.553 1.00 93.06 312 GLU A C 1
ATOM 2532 O O . GLU A 1 312 ? 11.116 1.710 14.579 1.00 93.06 312 GLU A O 1
ATOM 2537 N N . PHE A 1 313 ? 11.600 1.708 16.785 1.00 92.12 313 PHE A N 1
ATOM 2538 C CA . PHE A 1 313 ? 10.933 2.977 17.120 1.00 92.12 313 PHE A CA 1
ATOM 2539 C C . PHE A 1 313 ? 11.889 4.063 17.641 1.00 92.12 313 PHE A C 1
ATOM 2541 O O . PHE A 1 313 ? 11.412 5.144 17.979 1.00 92.12 313 PHE A O 1
ATOM 2548 N N . GLY A 1 314 ? 13.205 3.814 17.699 1.00 85.62 314 GLY A N 1
ATOM 2549 C CA 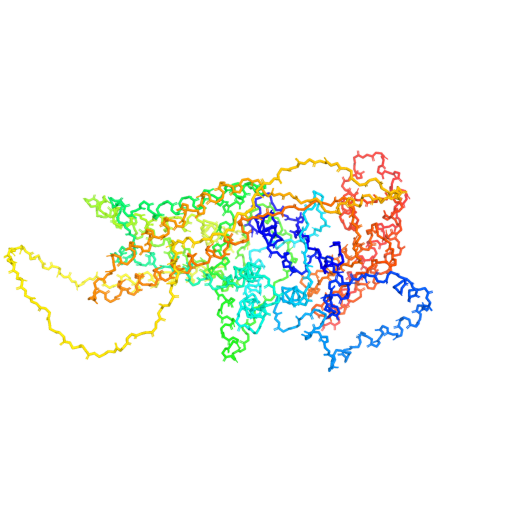. GLY A 1 314 ? 14.187 4.717 18.317 1.00 85.62 314 GLY A CA 1
ATOM 2550 C C . GLY A 1 314 ? 14.330 6.087 17.652 1.00 85.62 314 GLY A C 1
ATOM 2551 O O . GLY A 1 314 ? 14.792 7.042 18.274 1.00 85.62 314 GLY A O 1
ATOM 2552 N N . ALA A 1 315 ? 13.904 6.222 16.396 1.00 86.31 315 ALA A N 1
ATOM 2553 C CA . ALA A 1 315 ? 14.004 7.474 15.658 1.00 86.31 315 ALA A CA 1
ATOM 2554 C C . ALA A 1 315 ? 12.960 8.514 16.107 1.00 86.31 315 ALA A C 1
ATOM 2556 O O . ALA A 1 315 ? 11.817 8.188 16.413 1.00 86.31 315 ALA A O 1
ATOM 2557 N N . THR A 1 316 ? 13.319 9.799 16.074 1.00 84.00 316 THR A N 1
ATOM 2558 C CA . THR A 1 316 ? 12.353 10.889 16.295 1.00 84.00 316 THR A CA 1
ATOM 2559 C C . THR A 1 316 ? 11.673 11.248 14.975 1.00 84.00 316 THR A C 1
ATOM 2561 O O . THR A 1 316 ? 12.343 11.616 14.014 1.00 84.00 316 THR A O 1
ATOM 2564 N N . SER A 1 317 ? 10.343 11.140 14.904 1.00 89.56 317 SER A N 1
ATOM 2565 C CA . SER A 1 317 ? 9.573 11.459 13.695 1.00 89.56 317 SER A CA 1
ATOM 2566 C C . SER A 1 317 ? 8.133 11.871 14.028 1.00 89.56 317 SER A C 1
ATOM 2568 O O . SER A 1 317 ? 7.492 11.189 14.834 1.00 89.56 317 SER A O 1
ATOM 2570 N N . PRO A 1 318 ? 7.560 12.884 13.342 1.00 91.25 318 PRO A N 1
ATOM 2571 C CA . PRO A 1 318 ? 6.137 13.219 13.455 1.00 91.25 318 PRO A CA 1
ATOM 2572 C C . PRO A 1 318 ? 5.199 12.049 13.122 1.00 91.25 318 PRO A C 1
ATOM 2574 O O . PRO A 1 318 ? 4.065 11.997 13.590 1.00 91.25 318 PRO A O 1
ATOM 2577 N N . MET A 1 319 ? 5.656 11.078 12.322 1.00 94.19 319 MET A N 1
ATOM 2578 C CA . MET A 1 319 ? 4.880 9.864 12.049 1.00 94.19 319 MET A CA 1
ATOM 2579 C C . MET A 1 319 ? 4.687 9.036 13.323 1.00 94.19 319 MET A C 1
ATOM 2581 O O . MET A 1 319 ? 3.593 8.535 13.569 1.00 94.19 319 MET A O 1
ATOM 2585 N N . PHE A 1 320 ? 5.718 8.926 14.162 1.00 95.12 320 PHE A N 1
ATOM 2586 C CA . PHE A 1 320 ? 5.617 8.207 15.431 1.00 95.12 320 PHE A CA 1
ATOM 2587 C C . PHE A 1 320 ? 4.797 8.980 16.463 1.00 95.12 320 PHE A C 1
ATOM 2589 O O . PHE A 1 320 ? 4.037 8.345 17.189 1.00 95.12 320 PHE A O 1
ATOM 2596 N N . ASP A 1 321 ? 4.849 10.319 16.452 1.00 93.94 321 ASP A N 1
ATOM 2597 C CA . ASP A 1 321 ? 3.935 11.156 17.245 1.00 93.94 321 ASP A CA 1
ATOM 2598 C C . ASP A 1 321 ? 2.463 10.815 16.931 1.00 93.94 321 ASP A C 1
ATOM 2600 O O . ASP A 1 321 ? 1.670 10.594 17.850 1.00 93.94 321 ASP A O 1
ATOM 2604 N N . ILE A 1 322 ? 2.096 10.687 15.647 1.00 96.38 322 ILE A N 1
ATOM 2605 C CA . ILE A 1 322 ? 0.734 10.299 15.234 1.00 96.38 322 ILE A CA 1
ATOM 2606 C C . ILE A 1 322 ? 0.401 8.865 15.673 1.00 96.38 322 ILE A C 1
ATOM 2608 O O . ILE A 1 322 ? -0.651 8.654 16.280 1.00 96.38 322 ILE A O 1
ATOM 2612 N N . LEU A 1 323 ? 1.268 7.878 15.402 1.00 97.12 323 LEU A N 1
ATOM 2613 C CA . LEU A 1 323 ? 1.008 6.479 15.785 1.00 97.12 323 LEU A CA 1
ATOM 2614 C C . LEU A 1 323 ? 0.801 6.334 17.293 1.00 97.12 323 LEU A C 1
ATOM 2616 O O . LEU A 1 323 ? -0.179 5.724 17.721 1.00 97.12 323 LEU A O 1
ATOM 2620 N N . ALA A 1 324 ? 1.697 6.922 18.086 1.00 97.31 324 ALA A N 1
ATOM 2621 C CA . ALA A 1 324 ? 1.625 6.880 19.537 1.00 97.31 324 ALA A CA 1
ATOM 2622 C C . ALA A 1 324 ? 0.363 7.583 20.049 1.00 97.31 324 ALA A C 1
ATOM 2624 O O . ALA A 1 324 ? -0.344 7.028 20.885 1.00 97.31 324 ALA A O 1
ATOM 2625 N N . THR A 1 325 ? 0.021 8.758 19.509 1.00 97.75 325 THR A N 1
ATOM 2626 C CA . THR A 1 325 ? -1.185 9.497 19.923 1.00 97.75 325 THR A CA 1
ATOM 2627 C C . THR A 1 325 ? -2.460 8.705 19.633 1.00 97.75 325 THR A C 1
ATOM 2629 O O . THR A 1 325 ? -3.324 8.598 20.501 1.00 97.75 325 THR A O 1
ATOM 2632 N N . LEU A 1 326 ? -2.579 8.094 18.448 1.00 97.88 326 LEU A N 1
ATOM 2633 C CA . LEU A 1 326 ? -3.744 7.278 18.084 1.00 97.88 326 LEU A CA 1
ATOM 2634 C C . LEU A 1 326 ? -3.840 5.989 18.913 1.00 97.88 326 LEU A C 1
ATOM 2636 O O . LEU A 1 326 ? -4.945 5.580 19.286 1.00 97.88 326 LEU A O 1
ATOM 2640 N N . ALA A 1 327 ? -2.701 5.363 19.222 1.00 97.62 327 ALA A N 1
ATOM 2641 C CA . ALA A 1 327 ? -2.642 4.210 20.112 1.00 97.62 327 ALA A CA 1
ATOM 2642 C C . ALA A 1 327 ? -3.079 4.595 21.536 1.00 97.62 327 ALA A C 1
ATOM 2644 O O . ALA A 1 327 ? -3.933 3.924 22.118 1.00 97.62 327 ALA A O 1
ATOM 2645 N N . MET A 1 328 ? -2.559 5.694 22.089 1.00 97.31 328 MET A N 1
ATOM 2646 C CA . MET A 1 328 ? -2.934 6.177 23.422 1.00 97.31 328 MET A CA 1
ATOM 2647 C C . MET A 1 328 ? -4.402 6.605 23.493 1.00 97.31 328 MET A C 1
ATOM 2649 O O . MET A 1 328 ? -5.080 6.274 24.462 1.00 97.31 328 MET A O 1
ATOM 2653 N N . LEU A 1 329 ? -4.922 7.253 22.447 1.00 96.75 329 LEU A N 1
ATOM 2654 C CA . LEU A 1 329 ? -6.332 7.630 22.355 1.00 96.75 329 LEU A CA 1
ATOM 2655 C C . LEU A 1 329 ? -7.247 6.406 22.487 1.00 96.75 329 LEU A C 1
ATOM 2657 O O . LEU A 1 329 ? -8.142 6.400 23.327 1.00 96.75 329 LEU A O 1
ATOM 2661 N N . ASN A 1 330 ? -6.999 5.352 21.704 1.00 96.38 330 ASN A N 1
ATOM 2662 C CA . ASN A 1 330 ? -7.815 4.134 21.747 1.00 96.38 330 ASN A CA 1
ATOM 2663 C C . ASN A 1 330 ? -7.626 3.336 23.046 1.00 96.38 330 ASN A C 1
ATOM 2665 O O . ASN A 1 330 ? -8.570 2.689 23.506 1.00 96.38 330 ASN A O 1
ATOM 2669 N N . LEU A 1 331 ? -6.447 3.419 23.673 1.00 95.75 331 LEU A N 1
ATOM 2670 C CA . LEU A 1 331 ? -6.207 2.841 24.995 1.00 95.75 331 LEU A CA 1
ATOM 2671 C C . LEU A 1 331 ? -7.049 3.549 26.065 1.00 95.75 331 LEU A C 1
ATOM 2673 O O . LEU A 1 331 ? -7.783 2.894 26.803 1.00 95.75 331 LEU A O 1
ATOM 2677 N N . PHE A 1 332 ? -7.004 4.883 26.113 1.00 93.94 332 PHE A N 1
ATOM 2678 C CA . PHE A 1 332 ? -7.814 5.678 27.040 1.00 93.94 332 PHE A CA 1
ATOM 2679 C C . PHE A 1 332 ? -9.313 5.536 26.771 1.00 93.94 332 PHE A C 1
ATOM 2681 O O . PHE A 1 332 ? -10.088 5.417 27.718 1.00 93.94 332 PHE A O 1
ATOM 2688 N N . GLY A 1 333 ? -9.722 5.462 25.503 1.00 90.38 333 GLY A N 1
ATOM 2689 C CA . GLY A 1 333 ? -11.093 5.138 25.116 1.00 90.38 333 GLY A CA 1
ATOM 2690 C C . GLY A 1 333 ? -11.562 3.795 25.663 1.00 90.38 333 GLY A C 1
ATOM 2691 O O . GLY A 1 333 ? -12.646 3.711 26.238 1.00 90.38 333 GLY A O 1
ATOM 2692 N N . SER A 1 334 ? -10.721 2.764 25.546 1.00 90.12 334 SER A N 1
ATOM 2693 C CA . SER A 1 334 ? -11.013 1.423 26.064 1.00 90.12 334 SER A CA 1
ATOM 2694 C C . SER A 1 334 ? -11.113 1.417 27.591 1.00 90.12 334 SER A C 1
ATOM 2696 O O . SER A 1 334 ? -12.062 0.857 28.131 1.00 90.12 334 SER A O 1
ATOM 2698 N N . PHE A 1 335 ? -10.207 2.103 28.299 1.00 89.75 335 PHE A N 1
ATOM 2699 C CA . PHE A 1 335 ? -10.311 2.270 29.754 1.00 89.75 335 PHE A CA 1
ATOM 2700 C C . PHE A 1 335 ? -11.569 3.036 30.166 1.00 89.75 335 PHE A C 1
ATOM 2702 O O . PHE A 1 335 ? -12.243 2.640 31.114 1.00 89.75 335 PHE A O 1
ATOM 2709 N N . GLY A 1 336 ? -11.916 4.106 29.448 1.00 85.44 336 GLY A N 1
ATOM 2710 C CA . GLY A 1 336 ? -13.149 4.851 29.682 1.00 85.44 336 GLY A CA 1
ATOM 2711 C C . GLY A 1 336 ? -14.396 3.991 29.473 1.00 85.44 336 GLY A C 1
ATOM 2712 O O . GLY A 1 336 ? -15.347 4.106 30.240 1.00 85.44 336 GLY A O 1
ATOM 2713 N N . ALA A 1 337 ? -14.378 3.094 28.486 1.00 82.81 337 ALA A N 1
ATOM 2714 C CA . ALA A 1 337 ? -15.457 2.143 28.249 1.00 82.81 337 ALA A CA 1
ATOM 2715 C C . ALA A 1 337 ? -15.562 1.094 29.360 1.00 82.81 337 ALA A C 1
ATOM 2717 O O . ALA A 1 337 ? -16.645 0.890 29.892 1.00 82.81 337 ALA A O 1
ATOM 2718 N N . ILE A 1 338 ? -14.440 0.489 29.761 1.00 83.00 338 ILE A N 1
ATOM 2719 C CA . ILE A 1 338 ? -14.393 -0.478 30.866 1.00 83.00 338 ILE A CA 1
ATOM 2720 C C . ILE A 1 338 ? -14.880 0.171 32.164 1.00 83.00 338 ILE A C 1
ATOM 2722 O O . ILE A 1 338 ? -15.679 -0.421 32.877 1.00 83.00 338 ILE A O 1
ATOM 2726 N N . LYS A 1 339 ? -14.458 1.411 32.445 1.00 82.81 339 LYS A N 1
ATOM 2727 C CA . LYS A 1 339 ? -14.925 2.172 33.609 1.00 82.81 339 LYS A CA 1
ATOM 2728 C C . LYS A 1 339 ? -16.441 2.385 33.580 1.00 82.81 339 LYS A C 1
ATOM 2730 O O . LYS A 1 339 ? -17.065 2.258 34.623 1.00 82.81 339 LYS A O 1
ATOM 2735 N N . LYS A 1 340 ? -17.017 2.713 32.417 1.00 76.81 340 LYS A N 1
ATOM 2736 C CA . LYS A 1 340 ? -18.474 2.864 32.262 1.00 76.81 340 LYS A CA 1
ATOM 2737 C C . LYS A 1 340 ? -19.222 1.556 32.490 1.00 76.81 340 LYS A C 1
ATOM 2739 O O . LYS A 1 340 ? -20.269 1.595 33.101 1.00 76.81 340 LYS A O 1
ATOM 2744 N N . VAL A 1 341 ? -18.681 0.432 32.020 1.00 79.19 341 VAL A N 1
ATOM 2745 C CA . VAL A 1 341 ? -19.256 -0.891 32.299 1.00 79.19 341 VAL A CA 1
ATOM 2746 C C . VAL A 1 341 ? -19.193 -1.142 33.812 1.00 79.19 341 VAL A C 1
ATOM 2748 O O . VAL A 1 341 ? -20.206 -1.086 34.482 1.00 79.19 341 VAL A O 1
ATOM 2751 N N . ILE A 1 342 ? -17.995 -1.208 34.402 1.00 78.62 342 ILE A N 1
ATOM 2752 C CA . ILE A 1 342 ? -17.813 -1.578 35.819 1.00 78.62 342 ILE A CA 1
ATOM 2753 C C . ILE A 1 342 ? -18.576 -0.676 36.810 1.00 78.62 342 ILE A C 1
ATOM 2755 O O . ILE A 1 342 ? -19.059 -1.170 37.826 1.00 78.62 342 ILE A O 1
ATOM 2759 N N . LEU A 1 343 ? -18.629 0.643 36.581 1.00 74.00 343 LEU A N 1
ATOM 2760 C CA . LEU A 1 343 ? -19.294 1.564 37.514 1.00 74.00 343 LEU A CA 1
ATOM 2761 C C . LEU A 1 343 ? -20.823 1.524 37.424 1.00 74.00 343 LEU A C 1
ATOM 2763 O O . LEU A 1 343 ? -21.474 1.821 38.423 1.00 74.00 343 LEU A O 1
ATOM 2767 N N . ASP A 1 344 ? -21.380 1.144 36.276 1.00 67.62 344 ASP A N 1
ATOM 2768 C CA . ASP A 1 344 ? -22.823 1.056 36.048 1.00 67.62 344 ASP A CA 1
ATOM 2769 C C . ASP A 1 344 ? -23.274 -0.420 36.106 1.00 67.62 344 ASP A C 1
ATOM 2771 O O . ASP A 1 344 ? -24.015 -0.877 35.240 1.00 67.62 344 ASP A O 1
ATOM 2775 N N . ALA A 1 345 ? -22.828 -1.170 37.126 1.00 57.31 345 ALA A N 1
ATOM 2776 C CA . ALA A 1 345 ? -22.957 -2.634 37.223 1.00 57.31 345 ALA A CA 1
ATOM 2777 C C . ALA A 1 345 ? -24.399 -3.185 37.084 1.00 57.31 345 ALA A C 1
ATOM 2779 O O . ALA A 1 345 ? -24.596 -4.291 36.585 1.00 57.31 345 ALA A O 1
ATOM 2780 N N . ASP A 1 346 ? -25.429 -2.410 37.449 1.00 61.06 346 ASP A N 1
ATOM 2781 C CA . ASP A 1 346 ? -26.843 -2.785 37.237 1.00 61.06 346 ASP A CA 1
ATOM 2782 C C . ASP A 1 346 ? -27.313 -2.613 35.769 1.00 61.06 346 ASP A C 1
ATOM 2784 O O . ASP A 1 346 ? -28.360 -3.127 35.367 1.00 61.06 346 ASP A O 1
ATOM 2788 N N . GLU A 1 347 ? -26.542 -1.907 34.933 1.00 66.38 347 GLU A N 1
ATOM 2789 C CA . GLU A 1 347 ? -26.802 -1.638 33.512 1.00 66.38 347 GLU A CA 1
ATOM 2790 C C . GLU A 1 347 ? -25.723 -2.203 32.565 1.00 66.38 347 GLU A C 1
ATOM 2792 O O . GLU A 1 347 ? -25.752 -1.907 31.365 1.00 66.38 347 GLU A O 1
ATOM 2797 N N . ASP A 1 348 ? -24.824 -3.067 33.050 1.00 67.44 348 ASP A N 1
ATOM 2798 C CA . ASP A 1 348 ? -23.722 -3.673 32.280 1.00 67.44 348 ASP A CA 1
ATOM 2799 C C . ASP A 1 348 ? -24.165 -4.193 30.904 1.00 67.44 348 ASP A C 1
ATOM 2801 O O . ASP A 1 348 ? -23.562 -3.905 29.861 1.00 67.44 348 ASP A O 1
ATOM 2805 N N . PHE A 1 349 ? -25.285 -4.921 30.886 1.00 75.62 349 PHE A N 1
ATOM 2806 C CA . PHE A 1 349 ? -25.840 -5.488 29.662 1.00 75.62 349 PHE A CA 1
ATOM 2807 C C . PHE A 1 349 ? -26.318 -4.408 28.680 1.00 75.62 349 PHE A C 1
ATOM 2809 O O . PHE A 1 349 ? -26.178 -4.575 27.470 1.00 75.62 349 PHE A O 1
ATOM 2816 N N . LYS A 1 350 ? -26.834 -3.273 29.171 1.00 81.31 350 LYS A N 1
ATOM 2817 C CA . LYS A 1 350 ? -27.293 -2.155 28.327 1.00 81.31 350 LYS A CA 1
ATOM 2818 C C . LYS A 1 350 ? -26.120 -1.405 27.703 1.00 81.31 350 LYS A C 1
ATOM 2820 O O . LYS A 1 350 ? -26.200 -1.032 26.532 1.00 81.31 350 LYS A O 1
ATOM 2825 N N . VAL A 1 351 ? -25.029 -1.207 28.447 1.00 83.88 351 VAL A N 1
ATOM 2826 C CA . VAL A 1 351 ? -23.817 -0.552 27.925 1.00 83.88 351 VAL A CA 1
ATOM 2827 C C . VAL A 1 351 ? -23.192 -1.404 26.824 1.00 83.88 351 VAL A C 1
ATOM 2829 O O . VAL A 1 351 ? -22.875 -0.887 25.747 1.00 83.88 351 VAL A O 1
ATOM 2832 N N . LEU A 1 352 ? -23.064 -2.714 27.058 1.00 85.38 352 LEU A N 1
ATOM 2833 C CA . LEU A 1 352 ? -22.535 -3.638 26.061 1.00 85.38 352 LEU A CA 1
ATOM 2834 C C . LEU A 1 352 ? -23.455 -3.726 24.837 1.00 85.38 352 LEU A C 1
ATOM 2836 O O . LEU A 1 352 ? -22.968 -3.640 23.710 1.00 85.38 352 LEU A O 1
ATOM 2840 N N . ASP A 1 353 ? -24.772 -3.814 25.041 1.00 88.88 353 ASP A N 1
ATOM 2841 C CA . ASP A 1 353 ? -25.752 -3.813 23.955 1.00 88.88 353 ASP A CA 1
ATOM 2842 C C . ASP A 1 353 ? -25.656 -2.541 23.100 1.00 88.88 353 ASP A C 1
ATOM 2844 O O . ASP A 1 353 ? -25.671 -2.620 21.874 1.00 88.88 353 ASP A O 1
ATOM 2848 N N . GLN A 1 354 ? -25.492 -1.368 23.717 1.00 90.12 354 GLN A N 1
ATOM 2849 C CA . GLN A 1 354 ? -25.476 -0.087 23.010 1.00 90.12 354 GLN A CA 1
ATOM 2850 C C . GLN A 1 354 ? -24.139 0.244 22.328 1.00 90.12 354 GLN A C 1
ATOM 2852 O O . GLN A 1 354 ? -24.141 0.896 21.279 1.00 90.12 354 GLN A O 1
ATOM 2857 N N . PHE A 1 355 ? -23.008 -0.149 22.918 1.00 91.25 355 PHE A N 1
ATOM 2858 C CA . PHE A 1 355 ? -21.673 0.284 22.484 1.00 91.25 355 PHE A CA 1
ATOM 2859 C C . PHE A 1 355 ? -20.743 -0.857 22.061 1.00 91.25 355 PHE A C 1
ATOM 2861 O O . PHE A 1 355 ? -19.603 -0.594 21.674 1.00 91.25 355 PHE A O 1
ATOM 2868 N N . GLY A 1 356 ? -21.195 -2.111 22.089 1.00 90.81 356 GLY A N 1
ATOM 2869 C CA . GLY A 1 356 ? -20.331 -3.279 21.920 1.00 90.81 356 GLY A CA 1
ATOM 2870 C C . GLY A 1 356 ? -19.466 -3.278 20.663 1.00 90.81 356 GLY A C 1
ATOM 2871 O O . GLY A 1 356 ? -18.282 -3.591 20.748 1.00 90.81 356 GLY A O 1
ATOM 2872 N N . LEU A 1 357 ? -19.996 -2.848 19.511 1.00 93.12 357 LEU A N 1
ATOM 2873 C CA . LEU A 1 357 ? -19.202 -2.743 18.279 1.00 93.12 357 LEU A CA 1
ATOM 2874 C C . LEU A 1 357 ? -18.110 -1.659 18.354 1.00 93.12 357 LEU A C 1
ATOM 2876 O O . LEU A 1 357 ? -17.024 -1.856 17.810 1.00 93.12 357 LEU A O 1
ATOM 2880 N N . GLN A 1 358 ? -18.351 -0.540 19.051 1.00 93.12 358 GLN A N 1
ATOM 2881 C CA . GLN A 1 358 ? -17.327 0.495 19.276 1.00 93.12 358 GLN A CA 1
ATOM 2882 C C . GLN A 1 358 ? -16.259 0.012 20.248 1.00 93.12 358 GLN A C 1
ATOM 2884 O O . GLN A 1 358 ? -15.075 0.227 20.000 1.00 93.12 358 GLN A O 1
ATOM 2889 N N . ILE A 1 359 ? -16.673 -0.664 21.323 1.00 92.31 359 ILE A N 1
ATOM 2890 C CA . ILE A 1 359 ? -15.760 -1.263 22.300 1.00 92.31 359 ILE A CA 1
ATOM 2891 C C . ILE A 1 359 ? -14.867 -2.288 21.597 1.00 92.31 359 ILE A C 1
ATOM 2893 O O . ILE A 1 359 ? -13.645 -2.206 21.703 1.00 92.31 359 ILE A O 1
ATOM 2897 N N . LEU A 1 360 ? -15.456 -3.192 20.807 1.00 92.81 360 LEU A N 1
ATOM 2898 C CA . LEU A 1 360 ? -14.716 -4.181 20.025 1.00 92.81 360 LEU A CA 1
ATOM 2899 C C . LEU A 1 360 ? -13.722 -3.514 19.067 1.00 92.81 360 LEU A C 1
ATOM 2901 O O . LEU A 1 360 ? -12.568 -3.932 19.003 1.00 92.81 360 LEU A O 1
ATOM 2905 N N . LEU A 1 361 ? -14.133 -2.461 18.354 1.00 94.25 361 LEU A N 1
ATOM 2906 C CA . LEU A 1 361 ? -13.245 -1.711 17.465 1.00 94.25 361 LEU A CA 1
ATOM 2907 C C . LEU A 1 361 ? -12.053 -1.106 18.224 1.00 94.25 361 LEU A C 1
ATOM 2909 O O . LEU A 1 361 ? -10.914 -1.268 17.784 1.00 94.25 361 LEU A O 1
ATOM 2913 N N . CYS A 1 362 ? -12.288 -0.452 19.365 1.00 94.06 362 CYS A N 1
ATOM 2914 C CA . CYS A 1 362 ? -11.221 0.110 20.194 1.00 94.06 362 CYS A CA 1
ATOM 2915 C C . CYS A 1 362 ? -10.265 -0.979 20.703 1.00 94.06 362 CYS A C 1
ATOM 2917 O O . CYS A 1 362 ? -9.052 -0.818 20.584 1.00 94.06 362 CYS A O 1
ATOM 2919 N N . LEU A 1 363 ? -10.782 -2.118 21.174 1.00 94.44 363 LEU A N 1
ATOM 2920 C CA . LEU A 1 363 ? -9.963 -3.253 21.615 1.00 94.44 363 LEU A CA 1
ATOM 2921 C C . LEU A 1 363 ? -9.128 -3.845 20.468 1.00 94.44 363 LEU A C 1
ATOM 2923 O O . LEU A 1 363 ? -7.946 -4.145 20.645 1.00 94.44 363 LEU A O 1
ATOM 2927 N N . VAL A 1 364 ? -9.693 -3.964 19.264 1.00 94.69 364 VAL A N 1
ATOM 2928 C CA . VAL A 1 364 ? -8.945 -4.391 18.070 1.00 94.69 364 VAL A CA 1
ATOM 2929 C C . VAL A 1 364 ? -7.832 -3.390 17.735 1.00 94.69 364 VAL A C 1
ATOM 2931 O O . VAL A 1 364 ? -6.710 -3.789 17.429 1.00 94.69 364 VAL A O 1
ATOM 2934 N N . LEU A 1 365 ? -8.087 -2.084 17.841 1.00 96.75 365 LEU A N 1
ATOM 2935 C CA . LEU A 1 365 ? -7.057 -1.066 17.614 1.00 96.75 365 LEU A CA 1
ATOM 2936 C C . LEU A 1 365 ? -5.960 -1.098 18.687 1.00 96.75 365 LEU A C 1
ATOM 2938 O O . LEU A 1 365 ? -4.785 -0.960 18.345 1.00 96.75 365 LEU A O 1
ATOM 2942 N N . VAL A 1 366 ? -6.308 -1.334 19.954 1.00 97.19 366 VAL A N 1
ATOM 2943 C CA . VAL A 1 366 ? -5.336 -1.529 21.044 1.00 97.19 366 VAL A CA 1
ATOM 2944 C C . VAL A 1 366 ? -4.472 -2.766 20.770 1.00 97.19 366 VAL A C 1
ATOM 2946 O O . VAL A 1 366 ? -3.247 -2.686 20.810 1.00 97.19 366 VAL A O 1
ATOM 2949 N N . THR A 1 367 ? -5.072 -3.901 20.404 1.00 95.38 367 THR A N 1
ATOM 2950 C CA . THR A 1 367 ? -4.316 -5.140 20.135 1.00 95.38 367 THR A CA 1
ATOM 2951 C C . THR A 1 367 ? -3.380 -5.020 18.929 1.00 95.38 367 THR A C 1
ATOM 2953 O O . THR A 1 367 ? -2.231 -5.461 19.003 1.00 95.38 367 THR A O 1
ATOM 2956 N N . ILE A 1 368 ? -3.802 -4.362 17.841 1.00 95.88 368 ILE A N 1
ATOM 2957 C CA . ILE A 1 368 ? -2.932 -4.094 16.680 1.00 95.88 368 ILE A CA 1
ATOM 2958 C C . ILE A 1 368 ? -1.706 -3.258 17.086 1.00 95.88 368 ILE A C 1
ATOM 2960 O O . ILE A 1 368 ? -0.593 -3.529 16.619 1.00 95.88 368 ILE A O 1
ATOM 2964 N N . ASN A 1 369 ? -1.898 -2.283 17.980 1.00 97.12 369 ASN A N 1
ATOM 2965 C CA . ASN A 1 369 ? -0.866 -1.365 18.464 1.00 97.12 369 ASN A CA 1
ATOM 2966 C C . ASN A 1 369 ? -0.028 -1.910 19.635 1.00 97.12 369 ASN A C 1
ATOM 2968 O O . ASN A 1 369 ? 0.776 -1.164 20.189 1.00 97.12 369 ASN A O 1
ATOM 2972 N N . LEU A 1 370 ? -0.129 -3.197 19.991 1.00 96.00 370 LEU A N 1
ATOM 2973 C CA . LEU A 1 370 ? 0.640 -3.772 21.102 1.00 96.00 370 LEU A CA 1
ATOM 2974 C C . LEU A 1 370 ? 2.159 -3.472 21.047 1.00 96.00 370 LEU A C 1
ATOM 2976 O O . LEU A 1 370 ? 2.707 -3.059 22.072 1.00 96.00 370 LEU A O 1
ATOM 2980 N N . PRO A 1 371 ? 2.846 -3.566 19.886 1.00 95.94 371 PRO A N 1
ATOM 2981 C CA . PRO A 1 371 ? 4.261 -3.194 19.797 1.00 95.94 371 PRO A CA 1
ATOM 2982 C C . PRO A 1 371 ? 4.545 -1.711 20.080 1.00 95.94 371 PRO A C 1
ATOM 2984 O O . PRO A 1 371 ? 5.634 -1.378 20.539 1.00 95.94 371 PRO A O 1
ATOM 2987 N N . VAL A 1 372 ? 3.577 -0.819 19.836 1.00 97.12 372 VAL A N 1
ATOM 2988 C CA . VAL A 1 372 ? 3.700 0.614 20.148 1.00 97.12 372 VAL A CA 1
ATOM 2989 C C . VAL A 1 372 ? 3.714 0.810 21.663 1.00 97.12 372 VAL A C 1
ATOM 2991 O O . VAL A 1 372 ? 4.593 1.494 22.171 1.00 97.12 372 VAL A O 1
ATOM 2994 N N . TYR A 1 373 ? 2.823 0.150 22.413 1.00 97.19 373 TYR A N 1
ATOM 2995 C CA . TYR A 1 373 ? 2.838 0.230 23.882 1.00 97.19 373 TYR A CA 1
ATOM 2996 C C . TYR A 1 373 ? 4.094 -0.402 24.487 1.00 97.19 373 TYR A C 1
ATOM 2998 O O . TYR A 1 373 ? 4.660 0.144 25.435 1.00 97.19 373 TYR A O 1
ATOM 3006 N N . GLN A 1 374 ? 4.568 -1.516 23.915 1.00 95.50 374 GLN A N 1
ATOM 3007 C CA . GLN A 1 374 ? 5.861 -2.098 24.285 1.00 95.50 374 GLN A CA 1
ATOM 3008 C C . GLN A 1 374 ? 6.990 -1.075 24.126 1.00 95.50 374 GLN A C 1
ATOM 3010 O O . GLN A 1 374 ? 7.792 -0.907 25.044 1.00 95.50 374 GLN A O 1
ATOM 3015 N N . ALA A 1 375 ? 7.018 -0.348 23.008 1.00 94.94 375 ALA A N 1
ATOM 3016 C CA . ALA A 1 375 ? 8.018 0.680 22.746 1.00 94.94 375 ALA A CA 1
ATOM 3017 C C . ALA A 1 375 ? 7.871 1.944 23.605 1.00 94.94 375 ALA A C 1
ATOM 3019 O O . ALA A 1 375 ? 8.886 2.551 23.933 1.00 94.94 375 ALA A O 1
ATOM 3020 N N . LEU A 1 376 ? 6.650 2.332 23.982 1.00 95.31 376 LEU A N 1
ATOM 3021 C CA . LEU A 1 376 ? 6.390 3.508 24.819 1.00 95.31 376 LEU A CA 1
ATOM 3022 C C . LEU A 1 376 ? 6.796 3.287 26.283 1.00 95.31 376 LEU A C 1
ATOM 3024 O O . LEU A 1 376 ? 7.402 4.173 26.888 1.00 95.31 376 LEU A O 1
ATOM 3028 N N . PHE A 1 377 ? 6.458 2.123 26.852 1.00 95.12 377 PHE A N 1
ATOM 3029 C CA . PHE A 1 377 ? 6.483 1.923 28.308 1.00 95.12 377 PHE A CA 1
ATOM 3030 C C . PHE A 1 377 ? 7.458 0.852 28.797 1.00 95.12 377 PHE A C 1
ATOM 3032 O O . PHE A 1 377 ? 8.016 1.000 29.882 1.00 95.12 377 PHE A O 1
ATOM 3039 N N . PHE A 1 378 ? 7.667 -0.222 28.032 1.00 93.88 378 PHE A N 1
ATOM 3040 C CA . PHE A 1 378 ? 8.298 -1.438 28.563 1.00 93.88 378 PHE A CA 1
ATOM 3041 C C . PHE A 1 378 ? 9.718 -1.681 28.046 1.00 93.88 378 PHE A C 1
ATOM 3043 O O . PHE A 1 378 ? 10.535 -2.277 28.749 1.00 93.88 378 PHE A O 1
ATOM 3050 N N . ARG A 1 379 ? 10.036 -1.221 26.832 1.00 92.69 379 ARG A N 1
ATOM 3051 C CA . ARG A 1 379 ? 11.366 -1.394 26.236 1.00 92.69 379 ARG A CA 1
ATOM 3052 C C . ARG A 1 379 ? 12.425 -0.542 26.932 1.00 92.69 379 ARG A C 1
ATOM 3054 O O . ARG A 1 379 ? 12.171 0.596 27.328 1.00 92.69 379 ARG A O 1
ATOM 3061 N N . LYS A 1 380 ? 13.624 -1.115 27.050 1.00 90.38 380 LYS A N 1
ATOM 3062 C CA . LYS A 1 380 ? 14.823 -0.482 27.629 1.00 90.38 380 LYS A CA 1
ATOM 3063 C C . LYS A 1 380 ? 15.990 -0.387 26.642 1.00 90.38 380 LYS A C 1
ATOM 3065 O O . LYS A 1 380 ? 16.988 0.244 26.955 1.00 90.38 380 LYS A O 1
ATOM 3070 N N . ASP A 1 381 ? 15.870 -1.026 25.486 1.00 91.06 381 ASP A N 1
ATOM 3071 C CA . ASP A 1 381 ? 16.865 -1.019 24.421 1.00 91.06 381 ASP A CA 1
ATOM 3072 C C . ASP A 1 381 ? 16.710 0.208 23.505 1.00 91.06 381 ASP A C 1
ATOM 3074 O O . ASP A 1 381 ? 15.720 0.938 23.575 1.00 91.06 381 ASP A O 1
ATOM 3078 N N . ASN A 1 382 ? 17.669 0.416 22.598 1.00 86.50 382 ASN A N 1
ATOM 3079 C CA . ASN A 1 382 ? 17.698 1.588 21.711 1.00 86.50 382 ASN A CA 1
ATOM 3080 C C . ASN A 1 382 ? 16.540 1.648 20.700 1.00 86.50 382 ASN A C 1
ATOM 3082 O O . ASN A 1 382 ? 16.304 2.702 20.123 1.00 86.50 382 ASN A O 1
ATOM 3086 N N . GLY A 1 383 ? 15.791 0.556 20.509 1.00 86.50 383 GLY A N 1
ATOM 3087 C CA . GLY A 1 383 ? 14.570 0.571 19.700 1.00 86.50 383 GLY A CA 1
ATOM 3088 C C . GLY A 1 383 ? 13.312 1.035 20.445 1.00 86.50 383 GLY A C 1
ATOM 3089 O O . GLY A 1 383 ? 12.216 0.961 19.883 1.00 86.50 383 GLY A O 1
ATOM 3090 N N . LYS A 1 384 ? 13.443 1.481 21.702 1.00 92.62 384 LYS A N 1
ATOM 3091 C CA . LYS A 1 384 ? 12.393 2.154 22.481 1.00 92.62 384 LYS A CA 1
ATOM 3092 C C . LYS A 1 384 ? 11.987 3.472 21.816 1.00 92.62 384 LYS A C 1
ATOM 3094 O O . LYS A 1 384 ? 12.822 4.184 21.275 1.00 92.62 384 LYS A O 1
ATOM 3099 N N . MET A 1 385 ? 10.713 3.838 21.914 1.00 93.12 385 MET A N 1
ATOM 3100 C CA . MET A 1 385 ? 10.246 5.134 21.428 1.00 93.12 385 MET A CA 1
ATOM 3101 C C . MET A 1 385 ? 10.836 6.291 22.269 1.00 93.12 385 MET A C 1
ATOM 3103 O O . MET A 1 385 ? 10.885 6.169 23.500 1.00 93.12 385 MET A O 1
ATOM 3107 N N . PRO A 1 386 ? 11.266 7.416 21.658 1.00 93.00 386 PRO A N 1
ATOM 3108 C CA . PRO A 1 386 ? 11.810 8.552 22.398 1.00 93.00 386 PRO A CA 1
ATOM 3109 C C . PRO A 1 386 ? 10.835 9.083 23.451 1.00 93.00 386 PRO A C 1
ATOM 3111 O O . PRO A 1 386 ? 9.646 9.251 23.181 1.00 93.00 386 PRO A O 1
ATOM 3114 N N . SER A 1 387 ? 11.344 9.432 24.637 1.00 92.50 387 SER A N 1
ATOM 3115 C CA . SER A 1 387 ? 10.508 9.914 25.749 1.00 92.50 387 SER A CA 1
ATOM 3116 C C . SER A 1 387 ? 9.671 11.143 25.375 1.00 92.50 387 SER A C 1
ATOM 3118 O O . SER A 1 387 ? 8.541 11.283 25.836 1.00 92.50 387 SER A O 1
ATOM 3120 N N . SER A 1 388 ? 10.188 12.013 24.500 1.00 92.56 388 SER A N 1
ATOM 3121 C CA . SER A 1 388 ? 9.462 13.181 23.987 1.00 92.56 388 SER A CA 1
ATOM 3122 C C . SER A 1 388 ? 8.167 12.798 23.259 1.00 92.56 388 SER A C 1
ATOM 3124 O O . SER A 1 388 ? 7.140 13.441 23.470 1.00 92.56 388 SER A O 1
ATOM 3126 N N . VAL A 1 389 ? 8.189 11.726 22.461 1.00 93.25 389 VAL A N 1
ATOM 3127 C CA . VAL A 1 389 ? 7.018 11.182 21.754 1.00 93.25 389 VAL A CA 1
ATOM 3128 C C . VAL A 1 389 ? 6.020 10.598 22.758 1.00 93.25 389 VAL A C 1
ATOM 3130 O O . VAL A 1 389 ? 4.812 10.825 22.646 1.00 93.25 389 VAL A O 1
ATOM 3133 N N . THR A 1 390 ? 6.505 9.909 23.795 1.00 93.69 390 THR A N 1
ATOM 3134 C CA . THR A 1 390 ? 5.658 9.378 24.876 1.00 93.69 390 THR A CA 1
ATOM 3135 C C . THR A 1 390 ? 4.899 10.493 25.598 1.00 93.69 390 THR A C 1
ATOM 3137 O O . THR A 1 390 ? 3.678 10.419 25.721 1.00 93.69 390 THR A O 1
ATOM 3140 N N . TYR A 1 391 ? 5.577 11.566 26.017 1.00 94.12 391 TYR A N 1
ATOM 3141 C CA . TYR A 1 391 ? 4.908 12.686 26.690 1.00 94.12 391 TYR A CA 1
ATOM 3142 C C . TYR A 1 391 ? 3.904 13.397 25.776 1.00 94.12 391 TYR A C 1
ATOM 3144 O O . TYR A 1 391 ? 2.760 13.612 26.181 1.00 94.12 391 TYR A O 1
ATOM 3152 N N . LYS A 1 392 ? 4.292 13.710 24.530 1.00 95.00 392 LYS A N 1
ATOM 3153 C CA . LYS A 1 392 ? 3.396 14.341 23.547 1.00 95.00 392 LYS A CA 1
ATOM 3154 C C . LYS A 1 392 ? 2.144 13.503 23.301 1.00 95.00 392 LYS A C 1
ATOM 3156 O O . LYS A 1 392 ? 1.040 14.036 23.350 1.00 95.00 392 LYS A O 1
ATOM 3161 N N . SER A 1 393 ? 2.305 12.200 23.069 1.00 96.38 393 SER A N 1
ATOM 3162 C CA . SER A 1 393 ? 1.184 11.307 22.758 1.00 96.38 393 SER A CA 1
ATOM 3163 C C . SER A 1 393 ? 0.197 11.165 23.913 1.00 96.38 393 SER A C 1
ATOM 3165 O O . SER A 1 393 ? -1.009 11.207 23.677 1.00 96.38 393 SER A O 1
ATOM 3167 N N . ILE A 1 394 ? 0.682 11.071 25.156 1.00 95.69 394 ILE A N 1
ATOM 3168 C CA . ILE A 1 394 ? -0.174 11.063 26.351 1.00 95.69 394 ILE A CA 1
ATOM 3169 C C . ILE A 1 394 ? -0.938 12.384 26.464 1.00 95.69 394 ILE A C 1
ATOM 3171 O O . ILE A 1 394 ? -2.158 12.361 26.614 1.00 95.69 394 ILE A O 1
ATOM 3175 N N . ILE A 1 395 ? -0.246 13.525 26.356 1.00 95.56 395 ILE A N 1
ATOM 3176 C CA . ILE A 1 395 ? -0.865 14.854 26.472 1.00 95.56 395 ILE A CA 1
ATOM 3177 C C . ILE A 1 395 ? -1.931 15.045 25.391 1.00 95.56 395 ILE A C 1
ATOM 3179 O O . ILE A 1 395 ? -3.070 15.372 25.715 1.00 95.56 395 ILE A O 1
ATOM 3183 N N . PHE A 1 396 ? -1.607 14.797 24.119 1.00 94.94 396 PHE A N 1
ATOM 3184 C CA . PHE A 1 396 ? -2.563 14.965 23.024 1.00 94.94 396 PHE A CA 1
ATOM 3185 C C . PHE A 1 396 ? -3.753 14.009 23.131 1.00 94.94 396 PHE A C 1
ATOM 3187 O O . PHE A 1 396 ? -4.889 14.433 22.918 1.00 94.94 396 PHE A O 1
ATOM 3194 N N . ALA A 1 397 ? -3.528 12.746 23.509 1.00 94.94 397 ALA A N 1
ATOM 3195 C CA . ALA A 1 397 ? -4.615 11.792 23.701 1.00 94.94 397 ALA A CA 1
ATOM 3196 C C . ALA A 1 397 ? -5.525 12.187 24.878 1.00 94.94 397 ALA A C 1
ATOM 3198 O O . ALA A 1 397 ? -6.747 12.129 24.740 1.00 94.94 397 ALA A O 1
ATOM 3199 N N . LEU A 1 398 ? -4.960 12.639 26.005 1.00 92.81 398 LEU A N 1
ATOM 3200 C CA . LEU A 1 398 ? -5.737 13.132 27.146 1.00 92.81 398 LEU A CA 1
ATOM 3201 C C . LEU A 1 398 ? -6.525 14.390 26.785 1.00 92.81 398 LEU A C 1
ATOM 3203 O O . LEU A 1 398 ? -7.719 14.435 27.064 1.00 92.81 398 LEU A O 1
ATOM 3207 N N . LEU A 1 399 ? -5.899 15.370 26.126 1.00 91.56 399 LEU A N 1
ATOM 3208 C CA . LEU A 1 399 ? -6.570 16.587 25.658 1.00 91.56 399 LEU A CA 1
ATOM 3209 C C . LEU A 1 399 ? -7.738 16.262 24.723 1.00 91.56 399 LEU A C 1
ATOM 3211 O O . LEU A 1 399 ? -8.816 16.838 24.864 1.00 91.56 399 LEU A O 1
ATOM 3215 N N . ALA A 1 400 ? -7.567 15.313 23.800 1.00 89.19 400 ALA A N 1
ATOM 3216 C CA . ALA A 1 400 ? -8.650 14.856 22.932 1.00 89.19 400 ALA A CA 1
ATOM 3217 C C . ALA A 1 400 ? -9.787 14.196 23.736 1.00 89.19 400 ALA A C 1
ATOM 3219 O O . ALA A 1 400 ? -10.959 14.488 23.501 1.00 89.19 400 ALA A O 1
ATOM 3220 N N . CYS A 1 401 ? -9.458 13.355 24.722 1.00 86.25 401 CYS A N 1
ATOM 3221 C CA . CYS A 1 401 ? -10.452 12.697 25.574 1.00 86.25 401 CYS A CA 1
ATOM 3222 C C . CYS A 1 401 ? -11.212 13.688 26.472 1.00 86.25 401 CYS A C 1
ATOM 3224 O O . CYS A 1 401 ? -12.424 13.557 26.633 1.00 86.25 401 CYS A O 1
ATOM 3226 N N . THR A 1 402 ? -10.534 14.682 27.053 1.00 82.25 402 THR A N 1
ATOM 3227 C CA . THR A 1 402 ? -11.140 15.652 27.981 1.00 82.25 402 THR A CA 1
ATOM 3228 C C . THR A 1 402 ? -11.947 16.720 27.253 1.00 82.25 402 THR A C 1
ATOM 3230 O O . THR A 1 402 ? -13.067 17.010 27.670 1.00 82.25 402 THR A O 1
ATOM 3233 N N . SER A 1 403 ? -11.446 17.246 26.130 1.00 74.56 403 SER A N 1
ATOM 3234 C CA . SER A 1 403 ? -12.172 18.225 25.304 1.00 74.56 403 SER A CA 1
ATOM 3235 C C . SER A 1 403 ? -13.480 17.662 24.736 1.00 74.56 403 SER A C 1
ATOM 3237 O O . SER A 1 403 ? -14.470 18.385 24.638 1.00 74.56 403 SER A O 1
ATOM 3239 N N . PHE A 1 404 ? -13.528 16.360 24.434 1.00 65.12 404 PHE A N 1
ATOM 3240 C CA . PHE A 1 404 ? -14.762 15.678 24.032 1.00 65.12 404 PHE A CA 1
ATOM 3241 C C . PHE A 1 404 ? -15.595 15.136 25.209 1.00 65.12 404 PHE A C 1
ATOM 3243 O O . PHE A 1 404 ? -16.809 14.973 25.056 1.00 65.12 404 PHE A O 1
ATOM 3250 N N . GLY A 1 405 ? -14.979 14.877 26.368 1.00 50.66 405 GLY A N 1
ATOM 3251 C CA . GLY A 1 405 ? -15.625 14.344 27.574 1.00 50.66 405 GLY A CA 1
ATOM 3252 C C . GLY A 1 405 ? -16.308 15.390 28.467 1.00 50.66 405 GLY A C 1
ATOM 3253 O O . GLY A 1 405 ? -17.287 15.067 29.133 1.00 50.66 405 GLY A O 1
ATOM 3254 N N . ALA A 1 406 ? -15.866 16.652 28.451 1.00 38.91 406 ALA A N 1
ATOM 3255 C CA . ALA A 1 406 ? -16.371 17.707 29.343 1.00 38.91 406 ALA A CA 1
ATOM 3256 C C . ALA A 1 406 ? -17.800 18.212 29.026 1.00 38.91 406 ALA A C 1
ATOM 3258 O O . ALA A 1 406 ? -18.346 19.030 29.760 1.00 38.91 406 ALA A O 1
ATOM 3259 N N . ALA A 1 407 ? -18.446 17.730 27.960 1.00 37.78 407 ALA A N 1
ATOM 3260 C CA . ALA A 1 407 ? -19.721 18.276 27.483 1.00 37.78 407 ALA A CA 1
ATOM 3261 C C . ALA A 1 407 ? -20.992 17.678 28.133 1.00 37.78 407 ALA A C 1
ATOM 3263 O O . ALA A 1 407 ? -22.078 17.825 27.569 1.00 37.78 407 ALA A O 1
ATOM 3264 N N . LYS A 1 408 ? -20.918 16.997 29.289 1.00 34.88 408 LYS A N 1
ATOM 3265 C CA . LYS A 1 408 ? -22.132 16.498 29.966 1.00 34.88 408 LYS A CA 1
ATOM 3266 C C . LYS A 1 408 ? -22.004 16.459 31.491 1.00 34.88 408 LYS A C 1
ATOM 3268 O O . LYS A 1 408 ? -21.696 15.429 32.072 1.00 34.88 408 LYS A O 1
ATOM 3273 N N . LEU A 1 409 ? -22.319 17.586 32.127 1.00 29.64 409 LEU A N 1
ATOM 3274 C CA . LEU A 1 409 ? -22.683 17.647 33.548 1.00 29.64 409 LEU A CA 1
ATOM 3275 C C . LEU A 1 409 ? -23.761 18.709 33.832 1.00 29.64 409 LEU A C 1
ATOM 3277 O O . LEU A 1 409 ? -23.846 19.209 34.938 1.00 29.64 409 LEU A O 1
ATOM 3281 N N . THR A 1 410 ? -24.622 19.044 32.862 1.00 27.92 410 THR A N 1
ATOM 3282 C CA . THR A 1 410 ? -25.830 19.868 33.092 1.00 27.92 410 THR A CA 1
ATOM 3283 C C . THR A 1 410 ? -26.900 19.605 32.025 1.00 27.92 410 THR A C 1
ATOM 3285 O O . THR A 1 410 ? -27.137 20.395 31.120 1.00 27.92 410 THR A O 1
ATOM 3288 N N . SER A 1 411 ? -27.596 18.474 32.108 1.00 26.61 411 SER A N 1
ATOM 3289 C CA . SER A 1 411 ? -28.943 18.380 31.532 1.00 26.61 411 SER A CA 1
ATOM 3290 C C . SER A 1 411 ? -29.731 17.338 32.312 1.00 26.61 411 SER A C 1
ATOM 3292 O O . SER A 1 411 ? -29.625 16.136 32.070 1.00 26.61 411 SER A O 1
ATOM 3294 N N . LYS A 1 412 ? -30.486 17.817 33.306 1.00 29.69 412 LYS A N 1
ATOM 3295 C CA . LYS A 1 412 ? -31.567 17.056 33.934 1.00 29.69 412 LYS A CA 1
ATOM 3296 C C . LYS A 1 412 ? -32.574 16.706 32.834 1.00 29.69 412 LYS A C 1
ATOM 3298 O O . LYS A 1 412 ? -33.233 17.596 32.304 1.00 29.69 412 LYS A O 1
ATOM 3303 N N . ARG A 1 413 ? -32.699 15.422 32.486 1.00 29.30 413 ARG A N 1
ATOM 3304 C CA . ARG A 1 413 ? -33.873 14.924 31.757 1.00 29.30 413 ARG A CA 1
ATOM 3305 C C . ARG A 1 413 ? -35.058 14.944 32.721 1.00 29.30 413 ARG A C 1
ATOM 3307 O O . ARG A 1 413 ? -35.039 14.230 33.718 1.00 29.30 413 ARG A O 1
ATOM 3314 N N . HIS A 1 414 ? -36.069 15.756 32.426 1.00 25.62 414 HIS A N 1
ATOM 3315 C CA . HIS A 1 414 ? -37.396 15.592 33.016 1.00 25.62 414 HIS A CA 1
ATOM 3316 C C . HIS A 1 414 ? -38.062 14.336 32.428 1.00 25.62 414 HIS A C 1
ATOM 3318 O O . HIS A 1 414 ? -37.950 14.114 31.219 1.00 25.62 414 HIS A O 1
ATOM 3324 N N . PRO A 1 415 ? -38.761 13.519 33.234 1.00 29.89 415 PRO A N 1
ATOM 3325 C CA . PRO A 1 415 ? -39.583 12.439 32.718 1.00 29.89 415 PRO A CA 1
ATOM 3326 C C . PRO A 1 415 ? -40.951 13.010 32.327 1.00 29.89 415 PRO A C 1
ATOM 3328 O O . PRO A 1 415 ? -41.659 13.557 33.170 1.00 29.89 415 PRO A O 1
ATOM 3331 N N . CYS A 1 416 ? -41.349 12.874 31.064 1.00 26.47 416 CYS A N 1
ATOM 3332 C CA . CYS A 1 416 ? -42.743 13.066 30.671 1.00 26.47 416 CYS A CA 1
ATOM 3333 C C . CYS A 1 416 ? -43.381 11.698 30.430 1.00 26.47 416 CYS A C 1
ATOM 3335 O O . CYS A 1 416 ? -43.101 11.029 29.437 1.00 26.47 416 CYS A O 1
ATOM 3337 N N . ASN A 1 417 ? -44.227 11.307 31.385 1.00 26.58 417 ASN A N 1
ATOM 3338 C CA . ASN A 1 417 ? -45.220 10.251 31.241 1.00 26.58 417 ASN A CA 1
ATOM 3339 C C . ASN A 1 417 ? -46.217 10.596 30.127 1.00 26.58 417 ASN A C 1
ATOM 3341 O O . ASN A 1 417 ? -46.520 11.763 29.881 1.00 26.58 417 ASN A O 1
ATOM 3345 N N . GLY A 1 418 ? -46.712 9.546 29.474 1.00 31.48 418 GLY A N 1
ATOM 3346 C CA . GLY A 1 418 ? -47.531 9.623 28.273 1.00 31.48 418 GLY A CA 1
ATOM 3347 C C . GLY A 1 418 ? -48.929 10.211 28.443 1.00 31.48 418 GLY A C 1
ATOM 3348 O O . GLY A 1 418 ? -49.437 10.376 29.550 1.00 31.48 418 GLY A O 1
ATOM 3349 N N . LYS A 1 419 ? -49.554 10.459 27.288 1.00 26.64 419 LYS A N 1
ATOM 3350 C CA . LYS A 1 419 ? -50.998 10.380 27.036 1.00 26.64 419 LYS A CA 1
ATOM 3351 C C . LYS A 1 419 ? -51.249 10.376 25.523 1.00 26.64 419 LYS A C 1
ATOM 3353 O O . LYS A 1 419 ? -50.587 11.085 24.773 1.00 26.64 419 LYS A O 1
ATOM 3358 N N . ASN A 1 420 ? -52.197 9.535 25.126 1.00 31.39 420 ASN A N 1
ATOM 3359 C CA . ASN A 1 420 ? -52.762 9.379 23.787 1.00 31.39 420 ASN A CA 1
ATOM 3360 C C . ASN A 1 420 ? -53.286 10.705 23.204 1.00 31.39 420 ASN A C 1
ATOM 3362 O O . ASN A 1 420 ? -53.854 11.489 23.957 1.00 31.39 420 ASN A O 1
ATOM 3366 N N . LEU A 1 421 ? -53.208 10.879 21.879 1.00 28.72 421 LEU A N 1
ATOM 3367 C CA . LEU A 1 421 ? -54.198 11.589 21.045 1.00 28.72 421 LEU A CA 1
ATOM 3368 C C . LEU A 1 421 ? -53.931 11.210 19.565 1.00 28.72 421 LEU A C 1
ATOM 3370 O O . LEU A 1 421 ? -52.828 11.429 19.079 1.00 28.72 421 LEU A O 1
ATOM 3374 N N . VAL A 1 422 ? -54.748 10.335 18.968 1.00 28.00 422 VAL A N 1
ATOM 3375 C CA . VAL A 1 422 ? -55.872 10.616 18.040 1.00 28.00 422 VAL A CA 1
ATOM 3376 C C . VAL A 1 422 ? -55.438 11.084 16.642 1.00 28.00 422 VAL A C 1
ATOM 3378 O O . VAL A 1 422 ? -54.654 12.010 16.471 1.00 28.00 422 VAL A O 1
ATOM 3381 N N . GLU A 1 423 ? -56.001 10.384 15.657 1.00 29.19 423 GLU A N 1
ATOM 3382 C CA . GLU A 1 423 ? -55.979 10.612 14.215 1.00 29.19 423 GLU A CA 1
ATOM 3383 C C . GLU A 1 423 ? -56.111 12.082 13.791 1.00 29.19 423 GLU A C 1
ATOM 3385 O O . GLU A 1 423 ? -56.959 12.819 14.288 1.00 29.19 423 GLU A O 1
ATOM 3390 N N . ALA A 1 424 ? -55.368 12.461 12.748 1.00 25.45 424 ALA A N 1
ATOM 3391 C CA . ALA A 1 424 ? -55.755 13.558 11.869 1.00 25.45 424 ALA A CA 1
ATOM 3392 C C . ALA A 1 424 ? -55.305 13.268 10.429 1.00 25.45 424 ALA A C 1
ATOM 3394 O O . ALA A 1 424 ? -54.154 13.456 10.040 1.00 25.45 424 ALA A O 1
ATOM 3395 N N . HIS A 1 425 ? -56.259 12.798 9.632 1.00 26.28 425 HIS A N 1
ATOM 3396 C CA . HIS A 1 425 ? -56.297 12.998 8.187 1.00 26.28 425 HIS A CA 1
ATOM 3397 C C . HIS A 1 425 ? -56.370 14.509 7.898 1.00 26.28 425 HIS A C 1
ATOM 3399 O O . HIS A 1 425 ? -57.237 15.154 8.473 1.00 26.28 425 HIS A O 1
ATOM 3405 N N . PHE A 1 426 ? -55.545 15.064 6.998 1.00 24.11 426 PHE A N 1
ATOM 3406 C CA . PHE A 1 426 ? -55.986 15.985 5.930 1.00 24.11 426 PHE A CA 1
ATOM 3407 C C . PHE A 1 426 ? -54.853 16.344 4.942 1.00 24.11 426 PHE A C 1
ATOM 3409 O O . PHE A 1 426 ? -53.667 16.245 5.226 1.00 24.11 426 PHE A O 1
ATOM 3416 N N . ARG A 1 427 ? -55.308 16.703 3.739 1.00 24.31 427 ARG A N 1
ATOM 3417 C CA . ARG A 1 427 ? -54.691 16.736 2.400 1.00 24.31 427 ARG A CA 1
ATOM 3418 C C . ARG A 1 427 ? -53.481 17.664 2.158 1.00 24.31 427 ARG A C 1
ATOM 3420 O O . ARG A 1 427 ? -53.300 18.645 2.871 1.00 24.31 427 ARG A O 1
ATOM 3427 N N . PRO A 1 428 ? -52.751 17.441 1.038 1.00 28.75 428 PRO A N 1
ATOM 3428 C CA . PRO A 1 428 ? -51.657 18.291 0.576 1.00 28.75 428 PRO A CA 1
ATOM 3429 C C . PRO A 1 428 ? -52.161 19.515 -0.212 1.00 28.75 428 PRO A C 1
ATOM 3431 O O . PRO A 1 428 ? -53.098 19.410 -1.008 1.00 28.75 428 PRO A O 1
ATOM 3434 N N . LYS A 1 429 ? -51.492 20.664 -0.054 1.00 25.16 429 LYS A N 1
ATOM 3435 C CA . LYS A 1 429 ? -51.585 21.799 -0.986 1.00 25.16 429 LYS A CA 1
ATOM 3436 C C . LYS A 1 429 ? -50.192 22.322 -1.354 1.00 25.16 429 LYS A C 1
ATOM 3438 O O . LYS A 1 429 ? -49.472 22.861 -0.525 1.00 25.16 429 LYS A O 1
ATOM 3443 N N . LEU A 1 430 ? -49.875 22.071 -2.623 1.00 25.11 430 LEU A N 1
ATOM 3444 C CA . LEU A 1 430 ? -49.033 22.787 -3.586 1.00 25.11 430 LEU A CA 1
ATOM 3445 C C . LEU A 1 430 ? -48.341 24.099 -3.158 1.00 25.11 430 LEU A C 1
ATOM 3447 O O . LEU A 1 430 ? -49.011 25.029 -2.725 1.00 25.11 430 LEU A O 1
ATOM 3451 N N . LEU A 1 431 ? -47.047 24.186 -3.496 1.00 24.97 431 LEU A N 1
ATOM 3452 C CA . LEU A 1 431 ? -46.336 25.304 -4.156 1.00 24.97 431 LEU A CA 1
ATOM 3453 C C . LEU A 1 431 ? -45.000 24.704 -4.666 1.00 24.97 431 LEU A C 1
ATOM 3455 O O . LEU A 1 431 ? -44.111 24.416 -3.876 1.00 24.97 431 LEU A O 1
ATOM 3459 N N . SER A 1 432 ? -44.917 24.140 -5.875 1.00 23.34 432 SER A N 1
ATOM 3460 C CA . SER A 1 432 ? -44.573 24.800 -7.150 1.00 23.34 432 SER A CA 1
ATOM 3461 C C . SER A 1 432 ? -43.411 25.802 -7.068 1.00 23.34 432 SER A C 1
ATOM 3463 O O . SER A 1 432 ? -43.637 26.982 -6.829 1.00 23.34 432 SER A O 1
ATOM 3465 N N . HIS A 1 433 ? -42.182 25.327 -7.296 1.00 25.77 433 HIS A N 1
ATOM 3466 C CA . HIS A 1 433 ? -41.257 25.826 -8.330 1.00 25.77 433 HIS A CA 1
ATOM 3467 C C . HIS A 1 433 ? -39.873 25.179 -8.165 1.00 25.77 433 HIS A C 1
ATOM 3469 O O . HIS A 1 433 ? -39.108 25.568 -7.292 1.00 25.77 433 HIS A O 1
ATOM 3475 N N . LEU A 1 434 ? -39.569 24.193 -9.015 1.00 24.36 434 LEU A N 1
ATOM 3476 C CA . LEU A 1 434 ? -38.310 24.035 -9.761 1.00 24.36 434 LEU A CA 1
ATOM 3477 C C . LEU A 1 434 ? -38.431 22.772 -10.628 1.00 24.36 434 LEU A C 1
ATOM 3479 O O . LEU A 1 434 ? -38.819 21.703 -10.161 1.00 24.36 434 LEU A O 1
ATOM 3483 N N . SER A 1 435 ? -38.192 22.950 -11.922 1.00 23.91 435 SER A N 1
ATOM 3484 C CA . SER A 1 435 ? -38.367 21.966 -12.989 1.00 23.91 435 SER A CA 1
ATOM 3485 C C . SER A 1 435 ? -37.391 20.783 -12.879 1.00 23.91 435 SER A C 1
ATOM 3487 O O . SER A 1 435 ? -36.204 21.008 -12.633 1.00 23.91 435 SER A O 1
ATOM 3489 N N . PRO A 1 436 ? -37.854 19.547 -13.133 1.00 26.61 436 PRO A N 1
ATOM 3490 C CA . PRO A 1 436 ? -37.025 18.363 -13.340 1.00 26.61 436 PRO A CA 1
ATOM 3491 C C . PRO A 1 436 ? -36.637 18.214 -14.822 1.00 26.61 436 PRO A C 1
ATOM 3493 O O . PRO A 1 436 ? -37.384 18.685 -15.672 1.00 26.61 436 PRO A O 1
ATOM 3496 N N . LEU A 1 437 ? -35.492 17.568 -15.094 1.00 23.48 437 LEU A N 1
ATOM 3497 C CA . LEU A 1 437 ? -35.053 16.848 -16.318 1.00 23.48 437 LEU A CA 1
ATOM 3498 C C . LEU A 1 437 ? -33.501 16.783 -16.274 1.00 23.48 437 LEU A C 1
ATOM 3500 O O . LEU A 1 437 ? -32.856 17.808 -16.108 1.00 23.48 437 LEU A O 1
ATOM 3504 N N . GLU A 1 438 ? -32.795 15.661 -16.396 1.00 25.92 438 GLU A N 1
ATOM 3505 C CA . GLU A 1 438 ? -33.216 14.285 -16.611 1.00 25.92 438 GLU A CA 1
ATOM 3506 C C . GLU A 1 438 ? -32.046 13.337 -16.276 1.00 25.92 438 GLU A C 1
ATOM 3508 O O . GLU A 1 438 ? -30.904 13.528 -16.698 1.00 25.92 438 GLU A O 1
ATOM 3513 N N . LEU A 1 439 ? -32.356 12.318 -15.477 1.00 22.77 439 LEU A N 1
ATOM 3514 C CA . LEU A 1 439 ? -31.587 11.095 -15.291 1.00 22.77 439 LEU A CA 1
ATOM 3515 C C . LEU A 1 439 ? -32.079 10.135 -16.382 1.00 22.77 439 LEU A C 1
ATOM 3517 O O . LEU A 1 439 ? -33.250 9.767 -16.359 1.00 22.77 439 LEU A O 1
ATOM 3521 N N . VAL A 1 440 ? -31.224 9.702 -17.310 1.00 22.61 440 VAL A N 1
ATOM 3522 C CA . VAL A 1 440 ? -31.574 8.612 -18.236 1.00 22.61 440 VAL A CA 1
ATOM 3523 C C . VAL A 1 440 ? -30.821 7.353 -17.828 1.00 22.61 440 VAL A C 1
ATOM 3525 O O . VAL A 1 440 ? -29.628 7.183 -18.079 1.00 22.61 440 VAL A O 1
ATOM 3528 N N . LEU A 1 441 ? -31.572 6.476 -17.167 1.00 20.83 441 LEU A N 1
ATOM 3529 C CA . LEU A 1 441 ? -31.275 5.081 -16.886 1.00 20.83 441 LEU A CA 1
ATOM 3530 C C . LEU A 1 441 ? -32.164 4.279 -17.845 1.00 20.83 441 LEU A C 1
ATOM 3532 O O . LEU A 1 441 ? -33.384 4.347 -17.736 1.00 20.83 441 LEU A O 1
ATOM 3536 N N . VAL A 1 442 ? -31.582 3.556 -18.804 1.00 21.45 442 VAL A N 1
ATOM 3537 C CA . VAL A 1 442 ? -32.341 2.639 -19.672 1.00 21.45 442 VAL A CA 1
ATOM 3538 C C . VAL A 1 442 ? -31.957 1.208 -19.318 1.00 21.45 442 VAL A C 1
ATOM 3540 O O . VAL A 1 442 ? -30.919 0.699 -19.737 1.00 21.45 442 VAL A O 1
ATOM 3543 N N . LEU A 1 443 ? -32.825 0.569 -18.534 1.00 21.09 443 LEU A N 1
ATOM 3544 C CA . LEU A 1 443 ? -33.065 -0.870 -18.575 1.00 21.09 443 LEU A CA 1
ATOM 3545 C C . LEU A 1 443 ? -34.299 -1.081 -19.457 1.00 21.09 443 LEU A C 1
ATOM 3547 O O . LEU A 1 443 ? -35.362 -0.545 -19.159 1.00 21.09 443 LEU A O 1
ATOM 3551 N N . GLY A 1 444 ? -34.157 -1.857 -20.529 1.00 21.25 444 GLY A N 1
ATOM 3552 C CA . GLY A 1 444 ? -35.265 -2.302 -21.369 1.00 21.25 444 GLY A CA 1
ATOM 3553 C C . GLY A 1 444 ? -35.190 -3.812 -21.567 1.00 21.25 444 GLY A C 1
ATOM 3554 O O . GLY A 1 444 ? -34.252 -4.310 -22.186 1.00 21.25 444 GLY A O 1
ATOM 3555 N N . ILE A 1 445 ? -36.174 -4.529 -21.024 1.00 21.20 445 ILE A N 1
ATOM 3556 C CA . ILE A 1 445 ? -36.519 -5.909 -21.376 1.00 21.20 445 ILE A CA 1
ATOM 3557 C C . ILE A 1 445 ? -37.700 -5.838 -22.350 1.00 21.20 445 ILE A C 1
ATOM 3559 O O . ILE A 1 445 ? -38.689 -5.182 -22.039 1.00 21.20 445 ILE A O 1
ATOM 3563 N N . GLY A 1 446 ? -37.625 -6.586 -23.458 1.00 20.36 446 GLY A N 1
ATOM 3564 C CA . GLY A 1 446 ? -38.805 -7.148 -24.128 1.00 20.36 446 GLY A CA 1
ATOM 3565 C C . GLY A 1 446 ? -38.982 -6.835 -25.618 1.00 20.36 446 GLY A C 1
ATOM 3566 O O . GLY A 1 446 ? -39.388 -5.738 -25.974 1.00 20.36 446 GLY A O 1
ATOM 3567 N N . GLY A 1 447 ? -38.828 -7.870 -26.458 1.00 20.05 447 GLY A N 1
ATOM 3568 C CA . GLY A 1 447 ? -39.774 -8.113 -27.558 1.00 20.05 447 GLY A CA 1
ATOM 3569 C C . GLY A 1 447 ? -39.248 -8.098 -28.998 1.00 20.05 447 GLY A C 1
ATOM 3570 O O . GLY A 1 447 ? -39.218 -7.057 -29.631 1.00 20.05 447 GLY A O 1
ATOM 3571 N N . HIS A 1 448 ? -38.978 -9.300 -29.526 1.00 21.70 448 HIS A N 1
ATOM 3572 C CA . HIS A 1 448 ? -39.151 -9.738 -30.926 1.00 21.70 448 HIS A CA 1
ATOM 3573 C C . HIS A 1 448 ? -38.517 -8.936 -32.088 1.00 21.70 448 HIS A C 1
ATOM 3575 O O . HIS A 1 448 ? -39.084 -7.982 -32.600 1.00 21.70 448 HIS A O 1
ATOM 3581 N N . SER A 1 449 ? -37.487 -9.499 -32.730 1.00 21.92 449 SER A N 1
ATOM 3582 C CA . SER A 1 449 ? -37.664 -10.384 -33.901 1.00 21.92 449 SER A CA 1
ATOM 3583 C C . SER A 1 449 ? -36.336 -10.714 -34.606 1.00 21.92 449 SER A C 1
ATOM 3585 O O . SER A 1 449 ? -35.412 -9.914 -34.670 1.00 21.92 449 SER A O 1
ATOM 3587 N N . SER A 1 450 ? -36.293 -11.944 -35.130 1.00 24.42 450 SER A N 1
ATOM 3588 C CA . SER A 1 450 ? -35.463 -12.448 -36.239 1.00 24.42 450 SER A CA 1
ATOM 3589 C C . SER A 1 450 ? -33.937 -12.287 -36.189 1.00 24.42 450 SER A C 1
ATOM 3591 O O . SER A 1 450 ? -33.371 -11.285 -36.609 1.00 24.42 450 SER A O 1
ATOM 3593 N N . GLY A 1 451 ? -33.270 -13.387 -35.830 1.00 23.59 451 GLY A N 1
ATOM 3594 C CA . GLY A 1 451 ? -31.844 -13.593 -36.078 1.00 23.59 451 GLY A CA 1
ATOM 3595 C C . GLY A 1 451 ? -31.327 -14.905 -35.492 1.00 23.59 451 GLY A C 1
ATOM 3596 O O . GLY A 1 451 ? -30.462 -14.897 -34.624 1.00 23.59 451 GLY A O 1
ATOM 3597 N N . LYS A 1 452 ? -31.893 -16.046 -35.911 1.00 20.52 452 LYS A N 1
ATOM 3598 C CA . LYS A 1 452 ? -31.293 -17.372 -35.669 1.00 20.52 452 LYS A CA 1
ATOM 3599 C C . LYS A 1 452 ? -29.897 -17.384 -36.306 1.00 20.52 452 LYS A C 1
ATOM 3601 O O . LYS A 1 452 ? -29.819 -16.973 -37.448 1.00 20.52 452 LYS A O 1
ATOM 3606 N N . PHE A 1 453 ? -28.861 -17.886 -35.628 1.00 20.42 453 PHE A N 1
ATOM 3607 C CA . PHE A 1 453 ? -27.972 -18.949 -36.136 1.00 20.42 453 PHE A CA 1
ATOM 3608 C C . PHE A 1 453 ? -27.016 -19.455 -35.026 1.00 20.42 453 PHE A C 1
ATOM 3610 O O . PHE A 1 453 ? -26.074 -18.790 -34.620 1.00 20.42 453 PHE A O 1
ATOM 3617 N N . TRP A 1 454 ? -27.368 -20.639 -34.517 1.00 19.77 454 TRP A N 1
ATOM 3618 C CA . TRP A 1 454 ? -26.571 -21.808 -34.118 1.00 19.77 454 TRP A CA 1
ATOM 3619 C C . TRP A 1 454 ? -25.168 -21.697 -33.484 1.00 19.77 454 TRP A C 1
ATOM 3621 O O . TRP A 1 454 ? -24.178 -21.325 -34.105 1.00 19.77 454 TRP A O 1
ATOM 3631 N N . VAL A 1 455 ? -25.088 -22.271 -32.277 1.00 21.14 455 VAL A N 1
ATOM 3632 C CA . VAL A 1 455 ? -23.916 -22.966 -31.724 1.00 21.14 455 VAL A CA 1
ATOM 3633 C C . VAL A 1 455 ? -23.704 -24.278 -32.496 1.00 21.14 455 VAL A C 1
ATOM 3635 O O . VAL A 1 455 ? -24.595 -25.125 -32.503 1.00 21.14 455 VAL A O 1
ATOM 3638 N N . VAL A 1 456 ? -22.524 -24.477 -33.092 1.00 21.06 456 VAL A N 1
ATOM 3639 C CA . VAL A 1 456 ? -22.029 -25.771 -33.615 1.00 21.06 456 VAL A CA 1
ATOM 3640 C C . VAL A 1 456 ? -20.538 -25.841 -33.257 1.00 21.06 456 VAL A C 1
ATOM 3642 O O . VAL A 1 456 ? -19.768 -24.968 -33.637 1.00 21.06 456 VAL A O 1
ATOM 3645 N N . LYS A 1 457 ? -20.159 -26.607 -32.226 1.00 19.66 457 LYS A N 1
ATOM 3646 C CA . LYS A 1 457 ? -19.615 -27.980 -32.289 1.00 19.66 457 LYS A CA 1
ATOM 3647 C C . LYS A 1 457 ? -18.529 -28.187 -33.359 1.00 19.66 457 LYS A C 1
ATOM 3649 O O . LYS A 1 457 ? -18.775 -28.109 -34.550 1.00 19.66 457 LYS A O 1
ATOM 3654 N N . SER A 1 458 ? -17.339 -28.524 -32.868 1.00 21.42 458 SER A N 1
ATOM 3655 C CA . SER A 1 458 ? -16.259 -29.228 -33.569 1.00 21.42 458 SER A CA 1
ATOM 3656 C C . SER A 1 458 ? -16.777 -30.321 -34.512 1.00 21.42 458 SER A C 1
ATOM 3658 O O . SER A 1 458 ? -17.654 -31.065 -34.086 1.00 21.42 458 SER A O 1
ATOM 3660 N N . TRP A 1 459 ? -16.222 -30.422 -35.726 1.00 20.77 459 TRP A N 1
ATOM 3661 C CA . TRP A 1 459 ? -15.570 -31.607 -36.322 1.00 20.77 459 TRP A CA 1
ATOM 3662 C C . TRP A 1 459 ? -15.047 -31.271 -37.735 1.00 20.77 459 TRP A C 1
ATOM 3664 O O . TRP A 1 459 ? -15.636 -30.471 -38.460 1.00 20.77 459 TRP A O 1
ATOM 3674 N N . ASP A 1 460 ? -13.901 -31.865 -38.058 1.00 23.16 460 ASP A N 1
ATOM 3675 C CA . ASP A 1 460 ? -13.129 -31.797 -39.303 1.00 23.16 460 ASP A CA 1
ATOM 3676 C C . ASP A 1 460 ? -13.912 -32.226 -40.562 1.00 23.16 460 ASP A C 1
ATOM 3678 O O . ASP A 1 460 ? -14.814 -33.049 -40.445 1.00 23.16 460 ASP A O 1
ATOM 3682 N N . PHE A 1 461 ? -13.540 -31.731 -41.761 1.00 21.45 461 PHE A N 1
ATOM 3683 C CA . PHE A 1 461 ? -12.927 -32.517 -42.865 1.00 21.45 461 PHE A CA 1
ATOM 3684 C C . PHE A 1 461 ? -12.830 -31.728 -44.209 1.00 21.45 461 PHE A C 1
ATOM 3686 O O . PHE A 1 461 ? -13.737 -31.002 -44.598 1.00 21.45 461 PHE A O 1
ATOM 3693 N N . ILE A 1 462 ? -11.714 -31.960 -44.921 1.00 24.11 462 ILE A N 1
ATOM 3694 C CA . ILE A 1 462 ? -11.368 -31.742 -46.353 1.00 24.11 462 ILE A CA 1
ATOM 3695 C C . ILE A 1 462 ? -11.366 -30.324 -46.958 1.00 24.11 462 ILE A C 1
ATOM 3697 O O . ILE A 1 462 ? -12.323 -29.892 -47.585 1.00 24.11 462 ILE A O 1
ATOM 3701 N N . MET A 1 463 ? -10.169 -29.730 -47.030 1.00 24.38 463 MET A N 1
ATOM 3702 C CA . MET A 1 463 ? -9.651 -29.190 -48.298 1.00 24.38 463 MET A CA 1
ATOM 3703 C C . MET A 1 463 ? -8.194 -29.628 -48.446 1.00 24.38 463 MET A C 1
ATOM 3705 O O . MET A 1 463 ? -7.277 -29.072 -47.846 1.00 24.38 463 MET A O 1
ATOM 3709 N N . ASN A 1 464 ? -8.006 -30.689 -49.226 1.00 25.22 464 ASN A N 1
ATOM 3710 C CA . ASN A 1 464 ? -6.714 -31.257 -49.568 1.00 25.22 464 ASN A CA 1
ATOM 3711 C C . ASN A 1 464 ? -6.217 -30.588 -50.859 1.00 25.22 464 ASN A C 1
ATOM 3713 O O . ASN A 1 464 ? -6.634 -30.972 -51.949 1.00 25.22 464 ASN A O 1
ATOM 3717 N N . LYS A 1 465 ? -5.346 -29.580 -50.743 1.00 26.34 465 LYS A N 1
ATOM 3718 C CA . LYS A 1 465 ? -4.432 -29.162 -51.820 1.00 26.34 465 LYS A CA 1
ATOM 3719 C C . LYS A 1 465 ? -3.110 -28.679 -51.219 1.00 26.34 465 LYS A C 1
ATOM 3721 O O . LYS A 1 465 ? -3.047 -27.604 -50.640 1.00 26.34 465 LYS A O 1
ATOM 3726 N N . GLY A 1 466 ? -2.068 -29.489 -51.416 1.00 25.66 466 GLY A N 1
ATOM 3727 C CA . GLY A 1 466 ? -0.660 -29.080 -51.405 1.00 25.66 466 GLY A CA 1
ATOM 3728 C C . GLY A 1 466 ? -0.017 -28.891 -50.031 1.00 25.66 466 GLY A C 1
ATOM 3729 O O . GLY A 1 466 ? 0.001 -27.789 -49.495 1.00 25.66 466 GLY A O 1
ATOM 3730 N N . LYS A 1 467 ? 0.594 -29.957 -49.496 1.00 23.52 467 LYS A N 1
ATOM 3731 C CA . LYS A 1 467 ? 1.532 -29.902 -48.363 1.00 23.52 467 LYS A CA 1
ATOM 3732 C C . LYS A 1 467 ? 2.684 -28.925 -48.656 1.00 23.52 467 LYS A C 1
ATOM 3734 O O . LYS A 1 467 ? 3.609 -29.257 -49.388 1.00 23.52 467 LYS A O 1
ATOM 3739 N N . LEU A 1 468 ? 2.663 -27.772 -47.997 1.00 26.89 468 LEU A N 1
ATOM 3740 C CA . LEU A 1 468 ? 3.858 -27.123 -47.465 1.00 26.89 468 LEU A CA 1
ATOM 3741 C C . LEU A 1 468 ? 3.688 -27.138 -45.947 1.00 26.89 468 LEU A C 1
ATOM 3743 O O . LEU A 1 468 ? 2.755 -26.540 -45.415 1.00 26.89 468 LEU A O 1
ATOM 3747 N N . GLU A 1 469 ? 4.537 -27.896 -45.257 1.00 24.50 469 GLU A N 1
ATOM 3748 C CA . GLU A 1 469 ? 4.524 -28.031 -43.801 1.00 24.50 469 GLU A CA 1
ATOM 3749 C C . GLU A 1 469 ? 4.715 -26.661 -43.133 1.00 24.50 469 GLU A C 1
ATOM 3751 O O . GLU A 1 469 ? 5.833 -26.171 -42.956 1.00 24.50 469 GLU A O 1
ATOM 3756 N N . SER A 1 470 ? 3.616 -26.021 -42.727 1.00 25.92 470 SER A N 1
ATOM 3757 C CA . SER A 1 470 ? 3.690 -24.888 -41.814 1.00 25.92 470 SER A CA 1
ATOM 3758 C C . SER A 1 470 ? 4.066 -25.430 -40.437 1.00 25.92 470 SER A C 1
ATOM 3760 O O . SER A 1 470 ? 3.236 -26.045 -39.763 1.00 25.92 470 SER A O 1
ATOM 3762 N N . LYS A 1 471 ? 5.312 -25.208 -40.003 1.00 27.34 471 LYS A N 1
ATOM 3763 C CA . LYS A 1 471 ? 5.714 -25.383 -38.600 1.00 27.34 471 LYS A CA 1
ATOM 3764 C C . LYS A 1 471 ? 4.666 -24.704 -37.712 1.00 27.34 471 LYS A C 1
ATOM 3766 O O . LYS A 1 471 ? 4.547 -23.480 -37.730 1.00 27.34 471 LYS A O 1
ATOM 3771 N N . SER A 1 472 ? 3.890 -25.476 -36.951 1.00 29.95 472 SER A N 1
ATOM 3772 C CA . SER A 1 472 ? 2.941 -24.916 -35.991 1.00 29.95 472 SER A CA 1
ATOM 3773 C C . SER A 1 472 ? 3.739 -24.188 -34.908 1.00 29.95 472 SER A C 1
ATOM 3775 O O . SER A 1 472 ? 4.349 -24.815 -34.039 1.00 29.95 472 SER A O 1
ATOM 3777 N N . TYR A 1 473 ? 3.798 -22.860 -34.973 1.00 45.03 473 TYR A N 1
ATOM 3778 C CA . TYR A 1 473 ? 4.458 -22.062 -33.948 1.00 45.03 473 TYR A CA 1
ATOM 3779 C C . TYR A 1 473 ? 3.664 -22.186 -32.642 1.00 45.03 473 TYR A C 1
ATOM 3781 O O . TYR A 1 473 ? 2.597 -21.591 -32.488 1.00 45.03 473 TYR A O 1
ATOM 3789 N N . LEU A 1 474 ? 4.180 -22.980 -31.701 1.00 49.25 474 LEU A N 1
ATOM 3790 C CA . LEU A 1 474 ? 3.654 -23.050 -30.339 1.00 49.25 474 LEU A CA 1
ATOM 3791 C C . LEU A 1 474 ? 3.675 -21.647 -29.698 1.00 49.25 474 LEU A C 1
ATOM 3793 O O . LEU A 1 474 ? 4.626 -20.887 -29.912 1.00 49.25 474 LEU A O 1
ATOM 3797 N N . PRO A 1 475 ? 2.656 -21.275 -28.903 1.00 57.84 475 PRO A N 1
ATOM 3798 C CA . PRO A 1 475 ? 2.628 -19.979 -28.237 1.00 57.84 475 PRO A CA 1
ATOM 3799 C C . PRO A 1 475 ? 3.801 -19.848 -27.253 1.00 57.84 475 PRO A C 1
ATOM 3801 O O . PRO A 1 475 ? 4.055 -20.742 -26.450 1.00 57.84 475 PRO A O 1
ATOM 3804 N N . LEU A 1 476 ? 4.492 -18.702 -27.298 1.00 64.19 476 LEU A N 1
ATOM 3805 C CA . LEU A 1 476 ? 5.656 -18.390 -26.451 1.00 64.19 476 LEU A CA 1
ATOM 3806 C C . LEU A 1 476 ? 5.336 -18.432 -24.942 1.00 64.19 476 LEU A C 1
ATOM 3808 O O . LEU A 1 476 ? 6.197 -18.757 -24.123 1.00 64.19 476 LEU A O 1
ATOM 3812 N N . PHE A 1 477 ? 4.082 -18.126 -24.600 1.00 71.81 477 PHE A N 1
ATOM 3813 C CA . PHE A 1 477 ? 3.569 -18.065 -23.237 1.00 71.81 477 PHE A CA 1
ATOM 3814 C C . PHE A 1 477 ? 2.390 -19.017 -23.070 1.00 71.81 477 PHE A C 1
ATOM 3816 O O . PHE A 1 477 ? 1.434 -18.979 -23.850 1.00 71.81 477 PHE A O 1
ATOM 3823 N N . GLU A 1 478 ? 2.422 -19.803 -22.002 1.00 78.31 478 GLU A N 1
ATOM 3824 C CA . GLU A 1 478 ? 1.259 -20.526 -21.510 1.00 78.31 478 GLU A CA 1
ATOM 3825 C C . GLU A 1 478 ? 0.511 -19.635 -20.519 1.00 78.31 478 GLU A C 1
ATOM 3827 O O . GLU A 1 478 ? 1.117 -19.007 -19.654 1.00 78.31 478 GLU A O 1
ATOM 3832 N N . THR A 1 479 ? -0.806 -19.527 -20.680 1.00 84.19 479 THR A N 1
ATOM 3833 C CA . THR A 1 479 ? -1.650 -18.644 -19.871 1.00 84.19 479 THR A CA 1
ATOM 3834 C C . THR A 1 479 ? -2.632 -19.497 -19.088 1.00 84.19 479 THR A C 1
ATOM 3836 O O . THR A 1 479 ? -3.434 -20.212 -19.686 1.00 84.19 479 THR A O 1
ATOM 3839 N N . ARG A 1 480 ? -2.576 -19.423 -17.758 1.00 85.12 480 ARG A N 1
ATOM 3840 C CA . ARG A 1 480 ? -3.422 -20.203 -16.857 1.00 85.12 480 ARG A CA 1
ATOM 3841 C C . ARG A 1 480 ? -4.319 -19.283 -16.030 1.00 85.12 480 ARG A C 1
ATOM 3843 O O . ARG A 1 480 ? -3.846 -18.283 -15.484 1.00 85.12 480 ARG A O 1
ATOM 3850 N N . PRO A 1 481 ? -5.619 -19.592 -15.921 1.00 86.44 481 PRO A N 1
ATOM 3851 C CA . PRO A 1 481 ? -6.495 -18.861 -15.027 1.00 86.44 481 PRO A CA 1
ATOM 3852 C C . PRO A 1 481 ? -6.145 -19.129 -13.558 1.00 86.44 481 PRO A C 1
ATOM 3854 O O . PRO A 1 481 ? -5.762 -20.244 -13.204 1.00 86.44 481 PRO A O 1
ATOM 3857 N N . ALA A 1 482 ? -6.315 -18.127 -12.690 1.00 85.38 482 ALA A N 1
ATOM 3858 C CA . ALA A 1 482 ? -6.229 -18.329 -11.246 1.00 85.38 482 ALA A CA 1
ATOM 3859 C C . ALA A 1 482 ? -7.223 -19.397 -10.753 1.00 85.38 482 ALA A C 1
ATOM 3861 O O . ALA A 1 482 ? -8.363 -19.461 -11.222 1.00 85.38 482 ALA A O 1
ATOM 3862 N N . ARG A 1 483 ? -6.799 -20.209 -9.780 1.00 83.44 483 ARG A N 1
ATOM 3863 C CA . ARG A 1 483 ? -7.673 -21.145 -9.053 1.00 83.44 483 ARG A CA 1
ATOM 3864 C C . ARG A 1 483 ? -8.524 -20.373 -8.033 1.00 83.44 483 ARG A C 1
ATOM 3866 O O . ARG A 1 483 ? -8.111 -19.317 -7.573 1.00 83.44 483 ARG A O 1
ATOM 3873 N N . GLY A 1 484 ? -9.715 -20.877 -7.699 1.00 82.69 484 GLY A N 1
ATOM 3874 C CA . GLY A 1 484 ? -10.575 -20.277 -6.662 1.00 82.69 484 GLY A CA 1
ATOM 3875 C C . GLY A 1 484 ? -11.394 -19.046 -7.082 1.00 82.69 484 GLY A C 1
ATOM 3876 O O . GLY A 1 484 ? -12.018 -18.416 -6.235 1.00 82.69 484 GLY A O 1
ATOM 3877 N N . ARG A 1 485 ? -11.459 -18.711 -8.379 1.00 85.56 485 ARG A N 1
ATOM 3878 C CA . ARG A 1 485 ? -12.212 -17.542 -8.889 1.00 85.56 485 ARG A CA 1
ATOM 3879 C C . ARG A 1 485 ? -13.681 -17.514 -8.465 1.00 85.56 485 ARG A C 1
ATOM 3881 O O . ARG A 1 485 ? -14.184 -16.461 -8.099 1.00 85.56 485 ARG A O 1
ATOM 3888 N N . GLN A 1 486 ? -14.351 -18.664 -8.502 1.00 87.75 486 GLN A N 1
ATOM 3889 C CA . GLN A 1 486 ? -15.760 -18.772 -8.112 1.00 87.75 486 GLN A CA 1
ATOM 3890 C C . GLN A 1 486 ? -15.961 -18.425 -6.632 1.00 87.75 486 GLN A C 1
ATOM 3892 O O . GLN A 1 486 ? -16.890 -17.700 -6.296 1.00 87.75 486 GLN A O 1
ATOM 3897 N N . LEU A 1 487 ? -15.050 -18.867 -5.758 1.00 89.69 487 LEU A N 1
ATOM 3898 C CA . LEU A 1 487 ? -15.092 -18.534 -4.335 1.00 89.69 487 LEU A CA 1
ATOM 3899 C C . LEU A 1 487 ? -14.932 -17.023 -4.113 1.00 89.69 487 LEU A C 1
ATOM 3901 O O . LEU A 1 487 ? -15.698 -16.431 -3.358 1.00 89.69 487 LEU A O 1
ATOM 3905 N N . PHE A 1 488 ? -13.989 -16.386 -4.818 1.00 90.75 488 PHE A N 1
ATOM 3906 C CA . PHE A 1 488 ? -13.821 -14.931 -4.765 1.00 90.75 488 PHE A CA 1
ATOM 3907 C C . PHE A 1 488 ? -15.056 -14.179 -5.274 1.00 90.75 488 PHE A C 1
ATOM 3909 O O . PHE A 1 488 ? -15.453 -13.178 -4.679 1.00 90.75 488 PHE A O 1
ATOM 3916 N N . GLN A 1 489 ? -15.683 -14.650 -6.353 1.00 91.75 489 GLN A N 1
ATOM 3917 C CA . GLN A 1 489 ? -16.898 -14.040 -6.897 1.00 91.75 489 GLN A CA 1
ATOM 3918 C C . GLN A 1 489 ? -18.074 -14.149 -5.923 1.00 91.75 489 GLN A C 1
ATOM 3920 O O . GLN A 1 489 ? -18.773 -13.159 -5.719 1.00 91.75 489 GLN A O 1
ATOM 3925 N N . LEU A 1 490 ? -18.256 -15.306 -5.277 1.00 93.25 490 LEU A N 1
ATOM 3926 C CA . LEU A 1 490 ? -19.280 -15.498 -4.246 1.00 93.25 490 LEU A CA 1
ATOM 3927 C C . LEU A 1 490 ? -19.034 -14.589 -3.036 1.00 93.25 490 LEU A C 1
ATOM 3929 O O . LEU A 1 490 ? -19.952 -13.898 -2.605 1.00 93.25 490 LEU A O 1
ATOM 3933 N N . PHE A 1 491 ? -17.790 -14.521 -2.550 1.00 94.56 491 PHE A N 1
ATOM 3934 C CA . PHE A 1 491 ? -17.380 -13.587 -1.497 1.00 94.56 491 PHE A CA 1
ATOM 3935 C C . PHE A 1 491 ? -17.639 -12.123 -1.888 1.00 94.56 491 PHE A C 1
ATOM 3937 O O . PHE A 1 491 ? -18.162 -11.344 -1.099 1.00 94.56 491 PHE A O 1
ATOM 3944 N N . SER A 1 492 ? -17.307 -11.737 -3.120 1.00 94.75 492 SER A N 1
ATOM 3945 C CA . S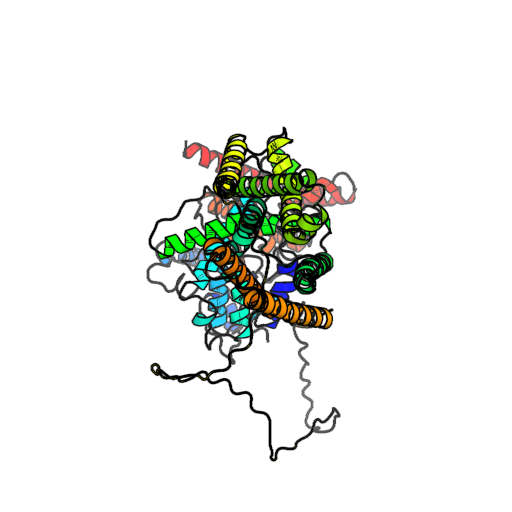ER A 1 492 ? -17.513 -10.367 -3.600 1.00 94.75 492 SER A CA 1
ATOM 3946 C C . SER A 1 492 ? -19.002 -10.032 -3.712 1.00 94.75 492 SER A C 1
ATOM 3948 O O . SER A 1 492 ? -19.420 -8.935 -3.344 1.00 94.75 492 SER A O 1
ATOM 3950 N N . ALA A 1 493 ? -19.826 -10.972 -4.178 1.00 95.25 493 ALA A N 1
ATOM 3951 C CA . ALA A 1 493 ? -21.272 -10.795 -4.243 1.00 95.25 493 ALA A CA 1
ATOM 3952 C C . ALA A 1 493 ? -21.883 -10.658 -2.839 1.00 95.25 493 ALA A C 1
ATOM 3954 O O . ALA A 1 493 ? -22.641 -9.718 -2.598 1.00 95.25 493 ALA A O 1
ATOM 3955 N N . SER A 1 494 ? -21.505 -11.532 -1.899 1.00 96.44 494 SER A N 1
ATOM 3956 C CA . SER A 1 494 ? -22.021 -11.478 -0.528 1.00 96.44 494 SER A CA 1
ATOM 3957 C C . SER A 1 494 ? -21.599 -10.196 0.191 1.00 96.44 494 SER A C 1
ATOM 3959 O O . SER A 1 494 ? -22.436 -9.537 0.801 1.00 96.44 494 SER A O 1
ATOM 3961 N N . MET A 1 495 ? -20.338 -9.776 0.052 1.00 96.12 495 MET A N 1
ATOM 3962 C CA . MET A 1 495 ? -19.847 -8.510 0.601 1.00 96.12 495 MET A CA 1
ATOM 3963 C C . MET A 1 495 ? -20.589 -7.302 0.023 1.00 96.12 495 MET A C 1
ATOM 3965 O O . MET A 1 495 ? -20.964 -6.411 0.781 1.00 96.12 495 MET A O 1
ATOM 3969 N N . SER A 1 496 ? -20.850 -7.284 -1.288 1.00 95.88 496 SER A N 1
ATOM 3970 C CA . SER A 1 496 ? -21.570 -6.179 -1.939 1.00 95.88 496 SER A CA 1
ATOM 3971 C C . SER A 1 496 ? -22.995 -6.038 -1.398 1.00 95.88 496 SER A C 1
ATOM 3973 O O . SER A 1 496 ? -23.412 -4.937 -1.049 1.00 95.88 496 SER A O 1
ATOM 3975 N N . ILE A 1 497 ? -23.715 -7.158 -1.260 1.00 96.75 497 ILE A N 1
ATOM 3976 C CA . ILE A 1 497 ? -25.068 -7.187 -0.686 1.00 96.75 497 ILE A CA 1
ATOM 3977 C C . ILE A 1 497 ? -25.049 -6.657 0.754 1.00 96.75 497 ILE A C 1
ATOM 3979 O O . ILE A 1 497 ? -25.862 -5.809 1.122 1.00 96.75 497 ILE A O 1
ATOM 3983 N N . THR A 1 498 ? -24.093 -7.108 1.565 1.00 97.00 498 THR A N 1
ATOM 3984 C CA . THR A 1 498 ? -23.983 -6.680 2.963 1.00 97.00 498 THR A CA 1
ATOM 3985 C C . THR A 1 498 ? -23.633 -5.197 3.101 1.00 97.00 498 THR A C 1
ATOM 3987 O O . THR A 1 498 ? -24.186 -4.515 3.964 1.00 97.00 498 THR A O 1
ATOM 3990 N N . ILE A 1 499 ? -22.774 -4.662 2.229 1.00 96.75 499 ILE A N 1
ATOM 3991 C CA . ILE A 1 499 ? -22.471 -3.224 2.176 1.00 96.75 499 ILE A CA 1
ATOM 3992 C C . ILE A 1 499 ? -23.740 -2.414 1.870 1.00 96.75 499 ILE A C 1
ATOM 3994 O O . ILE A 1 499 ? -23.982 -1.400 2.525 1.00 96.75 499 ILE A O 1
ATOM 3998 N N . CYS A 1 500 ? -24.595 -2.878 0.952 1.00 97.19 500 CYS A N 1
ATOM 3999 C CA . CYS A 1 500 ? -25.878 -2.223 0.689 1.00 97.19 500 CYS A CA 1
ATOM 4000 C C . CYS A 1 500 ? -26.774 -2.185 1.937 1.00 97.19 500 CYS A C 1
ATOM 4002 O O . CYS A 1 500 ? -27.369 -1.146 2.217 1.00 97.19 500 CYS A O 1
ATOM 4004 N N . PHE A 1 501 ? -26.830 -3.261 2.733 1.00 97.69 501 PHE A N 1
ATOM 4005 C CA . PHE A 1 501 ? -27.568 -3.251 4.004 1.00 97.69 501 PHE A CA 1
ATOM 4006 C C . PHE A 1 501 ? -27.007 -2.238 5.010 1.00 97.69 501 PHE A C 1
ATOM 4008 O O . PHE A 1 501 ? -27.784 -1.567 5.690 1.00 97.69 501 PHE A O 1
ATOM 4015 N N . ILE A 1 502 ? -25.682 -2.072 5.078 1.00 96.81 502 ILE A N 1
ATOM 4016 C CA . ILE A 1 502 ? -25.053 -1.035 5.914 1.00 96.81 502 ILE A CA 1
ATOM 4017 C C . ILE A 1 502 ? -25.488 0.362 5.453 1.00 96.81 502 ILE A C 1
ATOM 4019 O O . ILE A 1 502 ? -25.840 1.199 6.282 1.00 96.81 502 ILE A O 1
ATOM 4023 N N . TRP A 1 503 ? -25.534 0.622 4.145 1.00 96.88 503 TRP A N 1
ATOM 4024 C CA . TRP A 1 503 ? -26.006 1.911 3.630 1.00 96.88 503 TRP A CA 1
ATOM 4025 C C . TRP A 1 503 ? -27.482 2.159 3.942 1.00 96.88 503 TRP A C 1
ATOM 4027 O O . TRP A 1 503 ? -27.835 3.253 4.382 1.00 96.88 503 TRP A O 1
ATOM 4037 N N . VAL A 1 504 ? -28.335 1.142 3.783 1.00 97.12 504 VAL A N 1
ATOM 4038 C CA . VAL A 1 504 ? -29.753 1.228 4.163 1.00 97.12 504 VAL A CA 1
ATOM 4039 C C . VAL A 1 504 ? -29.885 1.559 5.649 1.00 97.12 504 VAL A C 1
ATOM 4041 O O . VAL A 1 504 ? -30.649 2.459 5.996 1.00 97.12 504 VAL A O 1
ATOM 4044 N N . TYR A 1 505 ? -29.104 0.914 6.520 1.00 96.38 505 TYR A N 1
ATOM 4045 C CA . TYR A 1 505 ? -29.061 1.246 7.945 1.00 96.38 505 TYR A CA 1
ATOM 4046 C C . TYR A 1 505 ? -28.668 2.712 8.182 1.00 96.38 505 TYR A C 1
ATOM 4048 O O . TYR A 1 505 ? -29.349 3.425 8.918 1.00 96.38 505 TYR A O 1
ATOM 4056 N N . ARG A 1 506 ? -27.606 3.197 7.527 1.00 95.75 506 ARG A N 1
ATOM 4057 C CA . ARG A 1 506 ? -27.113 4.574 7.705 1.00 95.75 506 ARG A CA 1
ATOM 4058 C C . ARG A 1 506 ? -28.132 5.636 7.323 1.00 95.75 506 ARG A C 1
ATOM 4060 O O . ARG A 1 506 ? -28.192 6.664 7.996 1.00 95.75 506 ARG A O 1
ATOM 4067 N N . VAL A 1 507 ? -28.906 5.383 6.271 1.00 95.12 507 VAL A N 1
ATOM 4068 C CA . VAL A 1 507 ? -29.969 6.281 5.806 1.00 95.12 507 VAL A CA 1
ATOM 4069 C C . VAL A 1 507 ? -31.213 6.169 6.691 1.00 95.12 507 VAL A C 1
ATOM 4071 O O . VAL A 1 507 ? -31.801 7.189 7.036 1.00 95.12 507 VAL A O 1
ATOM 4074 N N . SER A 1 508 ? -31.590 4.956 7.104 1.00 94.25 508 SER A N 1
ATOM 4075 C CA . SER A 1 508 ? -32.821 4.713 7.876 1.00 94.25 508 SER A CA 1
ATOM 4076 C C . SER A 1 508 ? -32.735 5.208 9.321 1.00 94.25 508 SER A C 1
ATOM 4078 O O . SER A 1 508 ? -33.729 5.666 9.873 1.00 94.25 508 SER A O 1
ATOM 4080 N N . TYR A 1 509 ? -31.551 5.136 9.935 1.00 91.50 509 TYR A N 1
ATOM 4081 C CA . TYR A 1 509 ? -31.310 5.538 11.327 1.00 91.50 509 TYR A CA 1
ATOM 4082 C C . TYR A 1 509 ? -30.601 6.892 11.426 1.00 91.50 509 TYR A C 1
ATOM 4084 O O . TYR A 1 509 ? -29.837 7.144 12.357 1.00 91.50 509 TYR A O 1
ATOM 4092 N N . PHE A 1 510 ? -30.820 7.766 10.444 1.00 90.12 510 PHE A N 1
ATOM 4093 C CA . PHE A 1 510 ? -30.180 9.071 10.416 1.00 90.12 510 PHE A CA 1
ATOM 4094 C C . PHE A 1 510 ? -30.631 9.941 11.615 1.00 90.12 510 PHE A C 1
ATOM 4096 O O . PHE A 1 510 ? -31.838 10.086 11.829 1.00 90.12 510 PHE A O 1
ATOM 4103 N N . PRO A 1 511 ? -29.705 10.535 12.400 1.00 87.62 511 PRO A N 1
ATOM 4104 C CA . PRO A 1 511 ? -30.058 11.263 13.621 1.00 87.62 511 PRO A CA 1
ATOM 4105 C C . PRO A 1 511 ? -30.986 12.466 13.395 1.00 87.62 511 PRO A C 1
ATOM 4107 O O . PRO A 1 511 ? -30.893 13.169 12.382 1.00 87.62 511 PRO A O 1
ATOM 4110 N N . ALA A 1 512 ? -31.841 12.742 14.387 1.00 82.12 512 ALA A N 1
ATOM 4111 C CA . ALA A 1 512 ? -32.786 13.859 14.370 1.00 82.12 512 ALA A CA 1
ATOM 4112 C C . ALA A 1 512 ? -32.088 15.225 14.213 1.00 82.12 512 ALA A C 1
ATOM 4114 O O . ALA A 1 512 ? -30.953 15.431 14.651 1.00 82.12 512 ALA A O 1
ATOM 4115 N N . ALA A 1 513 ? -32.790 16.193 13.612 1.00 72.38 513 ALA A N 1
ATOM 4116 C CA . ALA A 1 513 ? -32.223 17.494 13.241 1.00 72.38 513 ALA A CA 1
ATOM 4117 C C . ALA A 1 513 ? -31.700 18.324 14.430 1.00 72.38 513 ALA A C 1
ATOM 4119 O O . ALA A 1 513 ? -30.789 19.135 14.257 1.00 72.38 513 ALA A O 1
ATOM 4120 N N . GLU A 1 514 ? -32.239 18.092 15.625 1.00 70.38 514 GLU A N 1
ATOM 4121 C CA . GLU A 1 514 ? -31.885 18.800 16.859 1.00 70.38 514 GLU A CA 1
ATOM 4122 C C . GLU A 1 514 ? -30.497 18.395 17.397 1.00 70.38 514 GLU A C 1
ATOM 4124 O O . GLU A 1 514 ? -29.800 19.201 18.016 1.00 70.38 514 GLU A O 1
ATOM 4129 N N . ALA A 1 515 ? -30.021 17.184 17.083 1.00 76.00 515 ALA A N 1
ATOM 4130 C CA . ALA A 1 515 ? -28.739 16.651 17.545 1.00 76.00 515 ALA A CA 1
ATOM 4131 C C . ALA A 1 515 ? -27.588 16.986 16.574 1.00 76.00 515 ALA A C 1
ATOM 4133 O O . ALA A 1 515 ? -26.964 16.101 15.985 1.00 76.00 515 ALA A O 1
ATOM 4134 N N . LYS A 1 516 ? -27.278 18.283 16.405 1.00 81.00 516 LYS A N 1
ATOM 4135 C CA . LYS A 1 516 ? -26.294 18.766 15.406 1.00 81.00 516 LYS A CA 1
ATOM 4136 C C . LYS A 1 516 ? -24.960 18.005 15.438 1.00 81.00 516 LYS A C 1
ATOM 4138 O O . LYS A 1 516 ? -24.498 17.557 14.395 1.00 81.00 516 LYS A O 1
ATOM 4143 N N . ALA A 1 517 ? -24.343 17.843 16.611 1.00 83.12 517 ALA A N 1
ATOM 4144 C CA . ALA A 1 517 ? -23.035 17.189 16.729 1.00 83.12 517 ALA A CA 1
ATOM 4145 C C . ALA A 1 517 ? -23.079 15.697 16.351 1.00 83.12 517 ALA A C 1
ATOM 4147 O O . ALA A 1 517 ? -22.220 15.233 15.607 1.00 83.12 517 ALA A O 1
ATOM 4148 N N . GLU A 1 518 ? -24.094 14.973 16.825 1.00 86.19 518 GLU A N 1
ATOM 4149 C CA . GLU A 1 518 ? -24.300 13.551 16.524 1.00 86.19 518 GLU A CA 1
ATOM 4150 C C . GLU A 1 518 ? -24.539 13.329 15.025 1.00 86.19 518 GLU A C 1
ATOM 4152 O O . GLU A 1 518 ? -23.964 12.426 14.416 1.00 86.19 518 GLU A O 1
ATOM 4157 N N . ARG A 1 519 ? -25.305 14.228 14.398 1.00 89.62 519 ARG A N 1
ATOM 4158 C CA . ARG A 1 519 ? -25.578 14.213 12.960 1.00 89.62 519 ARG A CA 1
ATOM 4159 C C . ARG A 1 519 ? -24.311 14.382 12.121 1.00 89.62 519 ARG A C 1
ATOM 4161 O O . ARG A 1 519 ? -24.123 13.637 11.162 1.00 89.62 519 ARG A O 1
ATOM 4168 N N . TRP A 1 520 ? -23.426 15.315 12.478 1.00 90.12 520 TRP A N 1
ATOM 4169 C CA . TRP A 1 520 ? -22.147 15.484 11.776 1.00 90.12 520 TRP A CA 1
ATOM 4170 C C . TRP A 1 520 ? -21.215 14.285 11.972 1.00 90.12 520 TRP A C 1
ATOM 4172 O O . TRP A 1 520 ? -20.551 13.874 11.018 1.00 90.12 520 TRP A O 1
ATOM 4182 N N . THR A 1 521 ? -21.194 13.683 13.168 1.00 92.25 521 THR A N 1
ATOM 4183 C CA . THR A 1 521 ? -20.415 12.457 13.404 1.00 92.25 521 THR A CA 1
ATOM 4184 C C . THR A 1 521 ? -20.963 11.256 12.631 1.00 92.25 521 THR A C 1
ATOM 4186 O O . THR A 1 521 ? -20.208 10.460 12.078 1.00 92.25 521 THR A O 1
ATOM 4189 N N . TRP A 1 522 ? -22.286 11.144 12.523 1.00 94.06 522 TRP A N 1
ATOM 4190 C CA . TRP A 1 522 ? -22.934 10.098 11.739 1.00 94.06 522 TRP A CA 1
ATOM 4191 C C . TRP A 1 522 ? -22.672 10.267 10.241 1.00 94.06 522 TRP A C 1
ATOM 4193 O O . TRP A 1 522 ? -22.305 9.310 9.562 1.00 94.06 522 TRP A O 1
ATOM 4203 N N . LEU A 1 523 ? -22.804 11.498 9.732 1.00 94.19 523 LEU A N 1
ATOM 4204 C CA . LEU A 1 523 ? -22.548 11.818 8.329 1.00 94.19 523 LEU A CA 1
ATOM 4205 C C . LEU A 1 523 ? -21.088 11.558 7.951 1.00 94.19 523 LEU A C 1
ATOM 4207 O O . LEU A 1 523 ? -20.831 10.956 6.914 1.00 94.19 523 LEU A O 1
ATOM 4211 N N . GLY A 1 524 ? -20.133 11.973 8.788 1.00 94.81 524 GLY A N 1
ATOM 4212 C CA . GLY A 1 524 ? -18.718 11.716 8.530 1.00 94.81 524 GLY A CA 1
ATOM 4213 C C . GLY A 1 524 ? -18.387 10.221 8.506 1.00 94.81 524 GLY A C 1
ATOM 4214 O O . GLY A 1 524 ? -17.655 9.780 7.620 1.00 94.81 524 GLY A O 1
ATOM 4215 N N . LEU A 1 525 ? -18.984 9.426 9.404 1.00 95.56 525 LEU A N 1
ATOM 4216 C CA . LEU A 1 525 ? -18.816 7.971 9.389 1.00 95.56 525 LEU A CA 1
ATOM 4217 C C . LEU A 1 525 ? -19.419 7.349 8.126 1.00 95.56 525 LEU A C 1
ATOM 4219 O O . LEU A 1 525 ? -18.781 6.511 7.492 1.00 95.56 525 LEU A O 1
ATOM 4223 N N . PHE A 1 526 ? -20.609 7.798 7.722 1.00 96.81 526 PHE A N 1
ATOM 4224 C CA . PHE A 1 526 ? -21.246 7.329 6.495 1.00 96.81 526 PHE A CA 1
ATOM 4225 C C . PHE A 1 526 ? -20.416 7.679 5.249 1.00 96.81 526 PHE A C 1
ATOM 4227 O O . PHE A 1 526 ? -20.226 6.833 4.380 1.00 96.81 526 PHE A O 1
ATOM 4234 N N . LEU A 1 527 ? -19.837 8.883 5.179 1.00 96.81 527 LEU A N 1
ATOM 4235 C CA . LEU A 1 527 ? -18.921 9.267 4.098 1.00 96.81 527 LEU A CA 1
ATOM 4236 C C . LEU A 1 527 ? -17.652 8.401 4.077 1.00 96.81 527 LEU A C 1
ATOM 4238 O O . LEU A 1 527 ? -17.196 8.015 3.000 1.00 96.81 527 LEU A O 1
ATOM 4242 N N . ALA A 1 528 ? -17.101 8.053 5.244 1.00 96.88 528 ALA A N 1
ATOM 4243 C CA . ALA A 1 528 ? -15.969 7.132 5.339 1.00 96.88 528 ALA A CA 1
ATOM 4244 C C . ALA A 1 528 ? -16.331 5.721 4.835 1.00 96.88 528 ALA A C 1
ATOM 4246 O O . ALA A 1 528 ? -15.551 5.107 4.106 1.00 96.88 528 ALA A O 1
ATOM 4247 N N . GLU A 1 529 ? -17.525 5.220 5.163 1.00 96.38 529 GLU A N 1
ATOM 4248 C CA . GLU A 1 529 ? -18.042 3.934 4.674 1.00 96.38 529 GLU A CA 1
ATOM 4249 C C . GLU A 1 529 ? -18.286 3.939 3.163 1.00 96.38 529 GLU A C 1
ATOM 4251 O O . GLU A 1 529 ? -17.912 2.982 2.480 1.00 96.38 529 GLU A O 1
ATOM 4256 N N . LEU A 1 530 ? -18.859 5.016 2.618 1.00 96.94 530 LEU A N 1
ATOM 4257 C CA . LEU A 1 530 ? -19.028 5.200 1.175 1.00 96.94 530 LEU A CA 1
ATOM 4258 C C . LEU A 1 530 ? -17.675 5.214 0.460 1.00 96.94 530 LEU A C 1
ATOM 4260 O O . LEU A 1 530 ? -17.513 4.537 -0.556 1.00 96.94 530 LEU A O 1
ATOM 4264 N N . TRP A 1 531 ? -16.684 5.914 1.019 1.00 97.12 531 TRP A N 1
ATOM 4265 C CA . TRP A 1 531 ? -15.325 5.920 0.485 1.00 97.12 531 TRP A CA 1
ATOM 4266 C C . TRP A 1 531 ? -14.705 4.519 0.485 1.00 97.12 531 TRP A C 1
ATOM 4268 O O . TRP A 1 531 ? -14.187 4.078 -0.541 1.00 97.12 531 TRP A O 1
ATOM 4278 N N . PHE A 1 532 ? -14.780 3.787 1.602 1.00 95.88 532 PHE A N 1
ATOM 4279 C CA . PHE A 1 532 ? -14.261 2.419 1.662 1.00 95.88 532 PHE A CA 1
ATOM 4280 C C . PHE A 1 532 ? -14.974 1.481 0.696 1.00 95.88 532 PHE A C 1
ATOM 4282 O O . PHE A 1 532 ? -14.320 0.652 0.069 1.00 95.88 532 PHE A O 1
ATOM 4289 N N . SER A 1 533 ? -16.283 1.641 0.533 1.00 95.56 533 SER A N 1
ATOM 4290 C CA . SER A 1 533 ? -17.076 0.846 -0.401 1.00 95.56 533 SER A CA 1
ATOM 4291 C C . SER A 1 533 ? -16.696 1.139 -1.854 1.00 95.56 533 SER A C 1
ATOM 4293 O O . SER A 1 533 ? -16.513 0.210 -2.640 1.00 95.56 533 SER A O 1
ATOM 4295 N N . PHE A 1 534 ? -16.506 2.415 -2.208 1.00 94.94 534 PHE A N 1
ATOM 4296 C CA . PHE A 1 534 ? -15.992 2.821 -3.517 1.00 94.94 534 PHE A CA 1
ATOM 4297 C C . PHE A 1 534 ? -14.593 2.246 -3.763 1.00 94.94 534 PHE A C 1
ATOM 4299 O O . PHE A 1 534 ? -14.371 1.587 -4.780 1.00 94.94 534 PHE A O 1
ATOM 4306 N N . TYR A 1 535 ? -13.672 2.437 -2.813 1.00 94.88 535 TYR A N 1
ATOM 4307 C CA . TYR A 1 535 ? -12.301 1.945 -2.909 1.00 94.88 535 TYR A CA 1
ATOM 4308 C C . TYR A 1 535 ? -12.253 0.416 -3.046 1.00 94.88 535 TYR A C 1
ATOM 4310 O O . TYR A 1 535 ? -11.525 -0.114 -3.881 1.00 94.88 535 TYR A O 1
ATOM 4318 N N . TRP A 1 536 ? -13.057 -0.305 -2.266 1.00 94.44 536 TRP A N 1
ATOM 4319 C CA . TRP A 1 536 ? -13.172 -1.757 -2.367 1.00 94.44 536 TRP A CA 1
ATOM 4320 C C . TRP A 1 536 ? -13.773 -2.189 -3.712 1.00 94.44 536 TRP A C 1
ATOM 4322 O O . TRP A 1 536 ? -13.271 -3.109 -4.345 1.00 94.44 536 TRP A O 1
ATOM 4332 N N . SER A 1 537 ? -14.777 -1.476 -4.224 1.00 92.44 537 SER A N 1
ATOM 4333 C CA . SER A 1 537 ? -15.377 -1.789 -5.529 1.00 92.44 537 SER A CA 1
ATOM 4334 C C . SER A 1 537 ? -14.370 -1.663 -6.677 1.00 92.44 537 SER A C 1
ATOM 4336 O O . SER A 1 537 ? -14.341 -2.507 -7.574 1.00 92.44 537 SER A O 1
ATOM 4338 N N . VAL A 1 538 ? -13.500 -0.645 -6.652 1.00 91.44 538 VAL A N 1
ATOM 4339 C CA . VAL A 1 538 ? -12.469 -0.487 -7.691 1.00 91.44 538 VAL A CA 1
ATOM 4340 C C . VAL A 1 538 ? -11.332 -1.509 -7.568 1.00 91.44 538 VAL A C 1
ATOM 4342 O O . VAL A 1 538 ? -10.748 -1.871 -8.591 1.00 91.44 538 VAL A O 1
ATOM 4345 N N . THR A 1 539 ? -11.037 -2.042 -6.374 1.00 90.81 539 THR A N 1
ATOM 4346 C CA . THR A 1 539 ? -10.035 -3.120 -6.216 1.00 90.81 539 THR A CA 1
ATOM 4347 C C . THR A 1 539 ? -10.530 -4.468 -6.744 1.00 90.81 539 THR A C 1
ATOM 4349 O O . THR A 1 539 ? -9.718 -5.277 -7.201 1.00 90.81 539 THR A O 1
ATOM 4352 N N . LEU A 1 540 ? -11.849 -4.705 -6.787 1.00 91.31 540 LEU A N 1
ATOM 4353 C CA . LEU A 1 540 ? -12.416 -5.923 -7.383 1.00 91.31 540 LEU A CA 1
ATOM 4354 C C . LEU A 1 540 ? -12.024 -6.096 -8.855 1.00 91.31 540 LEU A C 1
ATOM 4356 O O . LEU A 1 540 ? -11.908 -7.223 -9.328 1.00 91.31 540 LEU A O 1
ATOM 4360 N N . ILE A 1 541 ? -11.785 -5.001 -9.582 1.00 87.06 541 ILE A N 1
ATOM 4361 C CA . ILE A 1 541 ? -11.577 -5.006 -11.037 1.00 87.06 541 ILE A CA 1
ATOM 4362 C C . ILE A 1 541 ? -10.363 -5.847 -11.440 1.00 87.06 541 ILE A C 1
ATOM 4364 O O . ILE A 1 541 ? -10.455 -6.653 -12.372 1.00 87.06 541 ILE A O 1
ATOM 4368 N N . PHE A 1 542 ? -9.232 -5.699 -10.744 1.00 81.81 542 PHE A N 1
ATOM 4369 C CA . PHE A 1 542 ? -8.056 -6.522 -11.030 1.00 81.81 542 PHE A CA 1
ATOM 4370 C C . PHE A 1 542 ? -8.133 -7.896 -10.353 1.00 81.81 542 PHE A C 1
ATOM 4372 O O . PHE A 1 542 ? -7.643 -8.868 -10.920 1.00 81.81 542 PHE A O 1
ATOM 4379 N N . LYS A 1 543 ? -8.821 -8.038 -9.212 1.00 87.00 543 LYS A N 1
ATOM 4380 C CA . LYS A 1 543 ? -8.988 -9.347 -8.552 1.00 87.00 543 LYS A CA 1
ATOM 4381 C C . LYS A 1 543 ? -10.015 -10.264 -9.230 1.00 87.00 543 LYS A C 1
ATOM 4383 O O . LYS A 1 543 ? -10.022 -11.459 -8.957 1.00 87.00 543 LYS A O 1
ATOM 4388 N N . TRP A 1 544 ? -10.844 -9.748 -10.141 1.00 88.56 544 TRP A N 1
ATOM 4389 C CA . TRP A 1 544 ? -11.953 -10.498 -10.745 1.00 88.56 544 TRP A CA 1
ATOM 4390 C C . TRP A 1 544 ? -11.514 -11.707 -11.576 1.00 88.56 544 TRP A C 1
ATOM 4392 O O . TRP A 1 544 ? -12.127 -12.767 -11.495 1.00 88.56 544 TRP A O 1
ATOM 4402 N N . ASN A 1 545 ? -10.463 -11.560 -12.390 1.00 87.38 545 ASN A N 1
ATOM 4403 C CA . ASN A 1 545 ? -9.991 -12.616 -13.291 1.00 87.38 545 ASN A CA 1
ATOM 4404 C C . ASN A 1 545 ? -8.456 -12.667 -13.389 1.00 87.38 545 ASN A C 1
ATOM 4406 O O . ASN A 1 545 ? -7.930 -12.494 -14.487 1.00 87.38 545 ASN A O 1
ATOM 4410 N N . PRO A 1 546 ? -7.708 -12.946 -12.307 1.00 89.56 546 PRO A N 1
ATOM 4411 C CA . PRO A 1 546 ? -6.250 -12.935 -12.358 1.00 89.56 546 PRO A CA 1
ATOM 4412 C C . PRO A 1 546 ? -5.722 -14.040 -13.271 1.00 89.56 546 PRO A C 1
ATOM 4414 O O . PRO A 1 546 ? -6.290 -15.142 -13.335 1.00 89.56 546 PRO A O 1
ATOM 4417 N N . VAL A 1 547 ? -4.658 -13.735 -14.007 1.00 89.50 547 VAL A N 1
ATOM 4418 C CA . VAL A 1 547 ? -4.069 -14.620 -15.011 1.00 89.50 547 VAL A CA 1
ATOM 4419 C C . VAL A 1 547 ? -2.590 -14.819 -14.713 1.00 89.50 547 VAL A C 1
ATOM 4421 O O . VAL A 1 547 ? -1.848 -13.859 -14.540 1.00 89.50 547 VAL A O 1
ATOM 4424 N N . PHE A 1 548 ? -2.163 -16.078 -14.701 1.00 87.62 548 PHE A N 1
ATOM 4425 C CA . PHE A 1 548 ? -0.774 -16.463 -14.502 1.00 87.62 548 PHE A CA 1
ATOM 4426 C C . PHE A 1 548 ? -0.159 -16.888 -15.828 1.00 87.62 548 PHE A C 1
ATOM 4428 O O . PHE A 1 548 ? -0.776 -17.631 -16.597 1.00 87.62 548 PHE A O 1
ATOM 4435 N N . ARG A 1 549 ? 1.058 -16.419 -16.100 1.00 84.62 549 ARG A N 1
ATOM 4436 C CA . ARG A 1 549 ? 1.790 -16.763 -17.318 1.00 84.62 549 ARG A CA 1
ATOM 4437 C C . ARG A 1 549 ? 3.049 -17.539 -16.985 1.00 84.62 549 ARG A C 1
ATOM 4439 O O . ARG A 1 549 ? 3.768 -17.191 -16.055 1.00 84.62 549 ARG A O 1
ATOM 4446 N N . THR A 1 550 ? 3.324 -18.554 -17.791 1.00 74.62 550 THR A N 1
ATOM 4447 C CA . THR A 1 550 ? 4.562 -19.334 -17.736 1.00 74.62 550 THR A CA 1
ATOM 4448 C C . THR A 1 550 ? 5.234 -19.280 -19.100 1.00 74.62 550 THR A C 1
ATOM 4450 O O . THR A 1 550 ? 4.568 -19.320 -20.139 1.00 74.62 550 THR A O 1
ATOM 4453 N N . ILE A 1 551 ? 6.559 -19.159 -19.107 1.00 69.31 551 ILE A N 1
ATOM 4454 C CA . ILE A 1 551 ? 7.356 -19.044 -20.331 1.00 69.31 551 ILE A CA 1
ATOM 4455 C C . ILE A 1 551 ? 7.889 -20.406 -20.747 1.00 69.31 551 ILE A C 1
ATOM 4457 O O . ILE A 1 551 ? 8.335 -21.178 -19.904 1.00 69.31 551 ILE A O 1
ATOM 4461 N N . ARG A 1 552 ? 7.888 -20.668 -22.061 1.00 56.72 552 ARG A N 1
ATOM 4462 C CA . ARG A 1 552 ? 8.584 -21.823 -22.653 1.00 56.72 552 ARG A CA 1
ATOM 4463 C C . ARG A 1 552 ? 9.981 -21.471 -23.203 1.00 56.72 552 ARG A C 1
ATOM 4465 O O . ARG A 1 552 ? 10.857 -22.322 -23.123 1.00 56.72 552 ARG A O 1
ATOM 4472 N N . LYS A 1 553 ? 10.213 -20.242 -23.711 1.00 48.00 553 LYS A N 1
ATOM 4473 C CA . LYS A 1 553 ? 11.534 -19.642 -24.065 1.00 48.00 553 LYS A CA 1
ATOM 4474 C C . LYS A 1 553 ? 11.476 -18.098 -23.988 1.00 48.00 553 LYS A C 1
ATOM 4476 O O . LYS A 1 553 ? 10.442 -17.537 -24.338 1.00 48.00 553 LYS A O 1
ATOM 4481 N N . LEU A 1 554 ? 12.545 -17.409 -23.563 1.00 48.47 554 LEU A N 1
ATOM 4482 C CA . LEU A 1 554 ? 12.617 -15.933 -23.473 1.00 48.47 554 LEU A CA 1
ATOM 4483 C C . LEU A 1 554 ? 13.492 -15.344 -24.601 1.00 48.47 554 LEU A C 1
ATOM 4485 O O . LEU A 1 554 ? 14.558 -15.879 -24.882 1.00 48.47 554 LEU A O 1
ATOM 4489 N N . PHE A 1 555 ? 13.060 -14.233 -25.207 1.00 46.38 555 PHE A N 1
ATOM 4490 C CA . PHE A 1 555 ? 13.867 -13.386 -26.102 1.00 46.38 555 PHE A CA 1
ATOM 4491 C C . PHE A 1 555 ? 13.526 -11.911 -25.829 1.00 46.38 555 PHE A C 1
ATOM 4493 O O . PHE A 1 555 ? 12.600 -11.382 -26.442 1.00 46.38 555 PHE A O 1
ATOM 4500 N N . LEU A 1 556 ? 14.203 -11.269 -24.870 1.00 44.41 556 LEU A N 1
ATOM 4501 C CA . LEU A 1 556 ? 14.054 -9.841 -24.550 1.00 44.41 556 LEU A CA 1
ATOM 4502 C C . LEU A 1 556 ? 15.397 -9.209 -24.180 1.00 44.41 556 LEU A C 1
ATOM 4504 O O . LEU A 1 556 ? 16.241 -9.858 -23.578 1.00 44.41 556 LEU A O 1
ATOM 4508 N N . GLU A 1 557 ? 15.578 -7.947 -24.568 1.00 46.94 557 GLU A N 1
ATOM 4509 C CA . GLU A 1 557 ? 16.905 -7.384 -24.852 1.00 46.94 557 GLU A CA 1
ATOM 4510 C C . GLU A 1 557 ? 17.442 -6.381 -23.815 1.00 46.94 557 GLU A C 1
ATOM 4512 O O . GLU A 1 557 ? 18.629 -6.092 -23.840 1.00 46.94 557 GLU A O 1
ATOM 4517 N N . TYR A 1 558 ? 16.650 -5.848 -22.875 1.00 43.62 558 TYR A N 1
ATOM 4518 C CA . TYR A 1 558 ? 17.121 -4.721 -22.044 1.00 43.62 558 TYR A CA 1
ATOM 4519 C C . TYR A 1 558 ? 16.586 -4.722 -20.622 1.00 43.62 558 TYR A C 1
ATOM 4521 O O . TYR A 1 558 ? 15.381 -4.861 -20.457 1.00 43.62 558 TYR A O 1
ATOM 4529 N N . GLU A 1 559 ? 17.446 -4.464 -19.635 1.00 43.69 559 GLU A N 1
ATOM 4530 C CA . GLU A 1 559 ? 17.082 -4.324 -18.220 1.00 43.69 559 GLU A CA 1
ATOM 4531 C C . GLU A 1 559 ? 17.523 -2.954 -17.680 1.00 43.69 559 GLU A C 1
ATOM 4533 O O . GLU A 1 559 ? 18.616 -2.474 -17.999 1.00 43.69 559 GLU A O 1
ATOM 4538 N N . PHE A 1 560 ? 16.656 -2.316 -16.891 1.00 39.06 560 PHE A N 1
ATOM 4539 C CA . PHE A 1 560 ? 16.906 -1.007 -16.286 1.00 39.06 560 PHE A CA 1
ATOM 4540 C C . PHE A 1 560 ? 17.143 -1.164 -14.781 1.00 39.06 560 PHE A C 1
ATOM 4542 O O . PHE A 1 560 ? 16.353 -1.822 -14.098 1.00 39.06 560 PHE A O 1
ATOM 4549 N N . VAL A 1 561 ? 18.218 -0.560 -14.271 1.00 41.78 561 VAL A N 1
ATOM 4550 C CA . VAL A 1 561 ? 18.574 -0.574 -12.845 1.00 41.78 561 VAL A CA 1
ATOM 4551 C C . VAL A 1 561 ? 18.646 0.878 -12.382 1.00 41.78 561 VAL A C 1
ATOM 4553 O O . VAL A 1 561 ? 19.570 1.598 -12.733 1.00 41.78 561 VAL A O 1
ATOM 4556 N N . SER A 1 562 ? 17.657 1.336 -11.620 1.00 37.25 562 SER A N 1
ATOM 4557 C CA . SER A 1 562 ? 17.678 2.679 -11.026 1.00 37.25 562 SER A CA 1
ATOM 4558 C C . SER A 1 562 ? 18.275 2.616 -9.615 1.00 37.25 562 SER A C 1
ATOM 4560 O O . SER A 1 562 ? 17.932 1.730 -8.830 1.00 37.25 562 SER A O 1
ATOM 4562 N N . THR A 1 563 ? 19.180 3.546 -9.324 1.00 41.97 563 THR A N 1
ATOM 4563 C CA . THR A 1 563 ? 19.718 3.893 -8.006 1.00 41.97 563 THR A CA 1
ATOM 4564 C C . THR A 1 563 ? 19.404 5.366 -7.740 1.00 41.97 563 THR A C 1
ATOM 4566 O O . THR A 1 563 ? 19.164 6.132 -8.669 1.00 41.97 563 THR A O 1
ATOM 4569 N N . ARG A 1 564 ? 19.320 5.764 -6.471 1.00 40.34 564 ARG A N 1
ATOM 4570 C CA . ARG A 1 564 ? 18.807 7.094 -6.110 1.00 40.34 564 ARG A CA 1
ATOM 4571 C C . ARG A 1 564 ? 19.845 8.026 -5.493 1.00 40.34 564 ARG A C 1
ATOM 4573 O O . ARG A 1 564 ? 19.760 9.219 -5.736 1.00 40.34 564 ARG A O 1
ATOM 4580 N N . ASP A 1 565 ? 20.730 7.511 -4.636 1.00 37.00 565 ASP A N 1
ATOM 4581 C CA . ASP A 1 565 ? 21.749 8.298 -3.922 1.00 37.00 565 ASP A CA 1
ATOM 4582 C C . ASP A 1 565 ? 22.754 7.358 -3.213 1.00 37.00 565 ASP A C 1
ATOM 4584 O O . ASP A 1 565 ? 22.312 6.452 -2.489 1.00 37.00 565 ASP A O 1
ATOM 4588 N N . PRO A 1 566 ? 24.078 7.557 -3.351 1.00 42.97 566 PRO A N 1
ATOM 4589 C CA . PRO A 1 566 ? 25.078 6.663 -2.773 1.00 42.97 566 PRO A CA 1
ATOM 4590 C C . PRO A 1 566 ? 25.326 6.790 -1.266 1.00 42.97 566 PRO A C 1
ATOM 4592 O O . PRO A 1 566 ? 25.894 5.876 -0.666 1.00 42.97 566 PRO A O 1
ATOM 4595 N N . GLY A 1 567 ? 24.899 7.883 -0.630 1.00 39.53 567 GLY A N 1
ATOM 4596 C CA . GLY A 1 567 ? 24.888 8.024 0.829 1.00 39.53 567 GLY A CA 1
ATOM 4597 C C . GLY A 1 567 ? 23.760 7.226 1.496 1.00 39.53 567 GLY A C 1
ATOM 4598 O O . GLY A 1 567 ? 23.813 6.950 2.694 1.00 39.53 567 GLY A O 1
ATOM 4599 N N . ILE A 1 568 ? 22.741 6.824 0.727 1.00 48.97 568 ILE A N 1
ATOM 4600 C CA . ILE A 1 568 ? 21.571 6.066 1.200 1.00 48.97 568 ILE A CA 1
ATOM 4601 C C . ILE A 1 568 ? 21.664 4.598 0.784 1.00 48.97 568 ILE A C 1
ATOM 4603 O O . ILE A 1 568 ? 21.365 3.715 1.595 1.00 48.97 568 ILE A O 1
ATOM 4607 N N . GLU A 1 569 ? 22.046 4.347 -0.468 1.00 54.38 569 GLU A N 1
ATOM 4608 C CA . GLU A 1 569 ? 22.273 3.030 -1.058 1.00 54.38 569 GLU A CA 1
ATOM 4609 C C . GLU A 1 569 ? 23.738 2.918 -1.465 1.00 54.38 569 GLU A C 1
ATOM 4611 O O . GLU A 1 569 ? 24.125 3.543 -2.444 1.00 54.38 569 GLU A O 1
ATOM 4616 N N . PRO A 1 570 ? 24.562 2.113 -0.775 1.00 64.31 570 PRO A N 1
ATOM 4617 C CA . PRO A 1 570 ? 25.963 1.979 -1.135 1.00 64.31 570 PRO A CA 1
ATOM 4618 C C . PRO A 1 570 ? 26.093 1.574 -2.612 1.00 64.31 570 PRO A C 1
ATOM 4620 O O . PRO A 1 570 ? 25.523 0.543 -2.988 1.00 64.31 570 PRO A O 1
ATOM 4623 N N . PRO A 1 571 ? 26.855 2.308 -3.448 1.00 65.94 571 PRO A N 1
ATOM 4624 C CA . PRO A 1 571 ? 27.083 1.982 -4.852 1.00 65.94 571 PRO A CA 1
ATOM 4625 C C . PRO A 1 571 ? 27.403 0.516 -5.134 1.00 65.94 571 PRO A C 1
ATOM 4627 O O . PRO A 1 571 ? 27.037 -0.001 -6.186 1.00 65.94 571 PRO A O 1
ATOM 4630 N N . ILE A 1 572 ? 28.024 -0.186 -4.179 1.00 67.69 572 ILE A N 1
ATOM 4631 C CA . ILE A 1 572 ? 28.308 -1.621 -4.280 1.00 67.69 572 ILE A CA 1
ATOM 4632 C C . ILE A 1 572 ? 27.051 -2.473 -4.523 1.00 67.69 572 ILE A C 1
ATOM 4634 O O . ILE A 1 572 ? 27.109 -3.429 -5.292 1.00 67.69 572 ILE A O 1
ATOM 4638 N N . MET A 1 573 ? 25.894 -2.118 -3.950 1.00 67.56 573 MET A N 1
ATOM 4639 C CA . MET A 1 573 ? 24.633 -2.829 -4.198 1.00 67.56 573 MET A CA 1
ATOM 4640 C C . MET A 1 573 ? 24.184 -2.688 -5.655 1.00 67.56 573 MET A C 1
ATOM 4642 O O . MET A 1 573 ? 23.745 -3.662 -6.280 1.00 67.56 573 MET A O 1
ATOM 4646 N N . MET A 1 574 ? 24.323 -1.485 -6.212 1.00 70.88 574 MET A N 1
ATOM 4647 C CA . MET A 1 574 ? 24.007 -1.218 -7.611 1.00 70.88 574 MET A CA 1
ATOM 4648 C C . MET A 1 574 ? 25.007 -1.928 -8.534 1.00 70.88 574 MET A C 1
ATOM 4650 O O . MET A 1 574 ? 24.573 -2.645 -9.434 1.00 70.88 574 MET A O 1
ATOM 4654 N N . ILE A 1 575 ? 26.313 -1.851 -8.252 1.00 75.44 575 ILE A N 1
ATOM 4655 C CA . ILE A 1 575 ? 27.358 -2.587 -8.984 1.00 75.44 575 ILE A CA 1
ATOM 4656 C C . ILE A 1 575 ? 27.051 -4.088 -9.014 1.00 75.44 575 ILE A C 1
ATOM 4658 O O . ILE A 1 575 ? 27.084 -4.710 -10.075 1.00 75.44 575 ILE A O 1
ATOM 4662 N N . ASN A 1 576 ? 26.724 -4.676 -7.861 1.00 73.44 576 ASN A N 1
ATOM 4663 C CA . ASN A 1 576 ? 26.403 -6.097 -7.743 1.00 73.44 576 ASN A CA 1
ATOM 4664 C C . ASN A 1 576 ? 25.204 -6.489 -8.610 1.00 73.44 576 ASN A C 1
ATOM 4666 O O . ASN A 1 576 ? 25.218 -7.544 -9.249 1.00 73.44 576 ASN A O 1
ATOM 4670 N N . THR A 1 577 ? 24.196 -5.620 -8.672 1.00 73.06 577 THR A N 1
ATOM 4671 C CA . THR A 1 577 ? 23.030 -5.804 -9.538 1.00 73.06 577 THR A CA 1
ATOM 4672 C C . THR A 1 577 ? 23.432 -5.712 -11.009 1.00 73.06 577 THR A C 1
ATOM 4674 O O . THR A 1 577 ? 23.177 -6.649 -11.762 1.00 73.06 577 THR A O 1
ATOM 4677 N N . VAL A 1 578 ? 24.137 -4.650 -11.414 1.00 75.00 578 VAL A N 1
ATOM 4678 C CA . VAL A 1 578 ? 24.605 -4.444 -12.796 1.00 75.00 578 VAL A CA 1
ATOM 4679 C C . VAL A 1 578 ? 25.448 -5.628 -13.279 1.00 75.00 578 VAL A C 1
ATOM 4681 O O . VAL A 1 578 ? 25.168 -6.190 -14.338 1.00 75.00 578 VAL A O 1
ATOM 4684 N N . LEU A 1 579 ? 26.425 -6.074 -12.484 1.00 77.38 579 LEU A N 1
ATOM 4685 C CA . LEU A 1 579 ? 27.276 -7.220 -12.812 1.00 77.38 579 LEU A CA 1
ATOM 4686 C C . LEU A 1 579 ? 26.481 -8.523 -12.920 1.00 77.38 579 LEU A C 1
ATOM 4688 O O . LEU A 1 579 ? 26.722 -9.310 -13.836 1.00 77.38 579 LEU A O 1
ATOM 4692 N N . SER A 1 580 ? 25.520 -8.746 -12.018 1.00 77.50 580 SER A N 1
ATOM 4693 C CA . SER A 1 580 ? 24.647 -9.922 -12.067 1.00 77.50 580 SER A CA 1
ATOM 4694 C C . SER A 1 580 ? 23.808 -9.944 -13.346 1.00 77.50 580 SER A C 1
ATOM 4696 O O . SER A 1 580 ? 23.673 -10.995 -13.972 1.00 77.50 580 SER A O 1
ATOM 4698 N N . VAL A 1 581 ? 23.271 -8.791 -13.756 1.00 74.62 581 VAL A N 1
ATOM 4699 C CA . VAL A 1 581 ? 22.480 -8.656 -14.985 1.00 74.62 581 VAL A CA 1
ATOM 4700 C C . VAL A 1 581 ? 23.350 -8.882 -16.217 1.00 74.62 581 VAL A C 1
ATOM 4702 O O . VAL A 1 581 ? 22.988 -9.673 -17.086 1.00 74.62 581 VAL A O 1
ATOM 4705 N N . MET A 1 582 ? 24.525 -8.249 -16.287 1.00 75.25 582 MET A N 1
ATOM 4706 C CA . MET A 1 582 ? 25.467 -8.419 -17.401 1.00 75.25 582 MET A CA 1
ATOM 4707 C C . MET A 1 582 ? 25.972 -9.866 -17.543 1.00 75.25 582 MET A C 1
ATOM 4709 O O . MET A 1 582 ? 26.351 -10.295 -18.639 1.00 75.25 582 MET A O 1
ATOM 4713 N N . ALA A 1 583 ? 25.973 -10.630 -16.447 1.00 77.88 583 ALA A N 1
ATOM 4714 C CA . ALA A 1 583 ? 26.375 -12.034 -16.417 1.00 77.88 583 ALA A CA 1
ATOM 4715 C C . ALA A 1 583 ? 25.295 -13.001 -16.937 1.00 77.88 583 ALA A C 1
ATOM 4717 O O . ALA A 1 583 ? 25.568 -14.201 -17.043 1.00 77.88 583 ALA A O 1
ATOM 4718 N N . ASN A 1 584 ? 24.094 -12.516 -17.276 1.00 70.69 584 ASN A N 1
ATOM 4719 C CA . ASN A 1 584 ? 23.027 -13.353 -17.820 1.00 70.69 584 ASN A CA 1
ATOM 4720 C C . ASN A 1 584 ? 23.427 -14.030 -19.141 1.00 70.69 584 ASN A C 1
ATOM 4722 O O . ASN A 1 584 ? 24.176 -13.486 -19.957 1.00 70.69 584 ASN A O 1
ATOM 4726 N N . GLU A 1 585 ? 22.885 -15.232 -19.362 1.00 66.06 585 GLU A N 1
ATOM 4727 C CA . GLU A 1 585 ? 23.055 -16.001 -20.600 1.00 66.06 585 GLU A CA 1
ATOM 4728 C C . GLU A 1 585 ? 22.181 -15.414 -21.715 1.00 66.06 585 GLU A C 1
ATOM 4730 O O . GLU A 1 585 ? 21.150 -15.963 -22.105 1.00 66.06 585 GLU A O 1
ATOM 4735 N N . TYR A 1 586 ? 22.597 -14.250 -22.207 1.00 65.38 586 TYR A N 1
ATOM 4736 C CA . TYR A 1 586 ? 21.969 -13.550 -23.316 1.00 65.38 586 TYR A CA 1
ATOM 4737 C C . TYR A 1 586 ? 23.039 -13.106 -24.321 1.00 65.38 586 TYR A C 1
ATOM 4739 O O . TYR A 1 586 ? 24.162 -12.804 -23.903 1.00 65.38 586 TYR A O 1
ATOM 4747 N N . PRO A 1 587 ? 22.739 -13.064 -25.635 1.00 64.94 587 PRO A N 1
ATOM 4748 C CA . PRO A 1 587 ? 23.703 -12.583 -26.616 1.00 64.94 587 PRO A CA 1
ATOM 4749 C C . PRO A 1 587 ? 24.189 -11.177 -26.249 1.00 64.94 587 PRO A C 1
ATOM 4751 O O . PRO A 1 587 ? 23.377 -10.277 -26.007 1.00 64.94 587 PRO A O 1
ATOM 4754 N N . SER A 1 588 ? 25.510 -11.003 -26.170 1.00 61.09 588 SER A N 1
ATOM 4755 C CA . SER A 1 588 ? 26.154 -9.773 -25.686 1.00 61.09 588 SER A CA 1
ATOM 4756 C C . SER A 1 588 ? 25.797 -8.560 -26.529 1.00 61.09 588 SER A C 1
ATOM 4758 O O . SER A 1 588 ? 25.660 -7.463 -26.006 1.00 61.09 588 SER A O 1
ATOM 4760 N N . GLU A 1 589 ? 25.584 -8.764 -27.825 1.00 56.28 589 GLU A N 1
ATOM 4761 C CA . GLU A 1 589 ? 25.158 -7.714 -28.732 1.00 56.28 589 GLU A CA 1
ATOM 4762 C C . GLU A 1 589 ? 23.712 -7.281 -28.483 1.00 56.28 589 GLU A C 1
ATOM 4764 O O . GLU A 1 589 ? 23.319 -6.219 -28.950 1.00 56.28 589 GLU A O 1
ATOM 4769 N N . LYS A 1 590 ? 22.900 -8.051 -27.753 1.00 58.28 590 LYS A N 1
ATOM 4770 C CA . LYS A 1 590 ? 21.484 -7.739 -27.526 1.00 58.28 590 LYS A CA 1
ATOM 4771 C C . LYS A 1 590 ? 21.204 -7.185 -26.137 1.00 58.28 590 LYS A C 1
ATOM 4773 O O . LYS A 1 590 ? 20.320 -6.347 -26.039 1.00 58.28 590 LYS A O 1
ATOM 4778 N N . LEU A 1 591 ? 21.946 -7.608 -25.112 1.00 65.44 591 LEU A N 1
ATOM 4779 C CA . LEU A 1 591 ? 21.774 -7.121 -23.744 1.00 65.44 591 LEU A CA 1
ATOM 4780 C C . LEU A 1 591 ? 22.475 -5.773 -23.540 1.00 65.44 591 LEU A C 1
ATOM 4782 O O . LEU A 1 591 ? 23.688 -5.680 -23.694 1.00 65.44 591 LEU A O 1
ATOM 4786 N N . SER A 1 592 ? 21.738 -4.746 -23.114 1.00 64.19 592 SER A N 1
ATOM 4787 C CA . SER A 1 592 ? 22.352 -3.537 -22.543 1.00 64.19 592 SER A CA 1
ATOM 4788 C C . SER A 1 592 ? 21.711 -3.177 -21.210 1.00 64.19 592 SER A C 1
ATOM 4790 O O . SER A 1 592 ? 20.480 -3.148 -21.120 1.00 64.19 592 SER A O 1
ATOM 4792 N N . VAL A 1 593 ? 22.545 -2.868 -20.220 1.00 66.06 593 VAL A N 1
ATOM 4793 C CA . VAL A 1 593 ? 22.137 -2.453 -18.873 1.00 66.06 593 VAL A CA 1
ATOM 4794 C C . VAL A 1 593 ? 22.275 -0.943 -18.766 1.00 66.06 593 VAL A C 1
ATOM 4796 O O . VAL A 1 593 ? 23.312 -0.399 -19.137 1.00 66.06 593 VAL A O 1
ATOM 4799 N N . HIS A 1 594 ? 21.231 -0.283 -18.274 1.00 64.81 594 HIS A N 1
ATOM 4800 C CA . HIS A 1 594 ? 21.206 1.169 -18.095 1.00 64.81 594 HIS A CA 1
ATOM 4801 C C . HIS A 1 594 ? 21.071 1.484 -16.605 1.00 64.81 594 HIS A C 1
ATOM 4803 O O . HIS A 1 594 ? 19.972 1.322 -16.062 1.00 64.81 594 HIS A O 1
ATOM 4809 N N . PRO A 1 595 ? 22.172 1.858 -15.930 1.00 63.28 595 PRO A N 1
ATOM 4810 C CA . PRO A 1 595 ? 22.102 2.414 -14.593 1.00 63.28 595 PRO A CA 1
ATOM 4811 C C . PRO A 1 595 ? 21.589 3.860 -14.668 1.00 63.28 595 PRO A C 1
ATOM 4813 O O . PRO A 1 59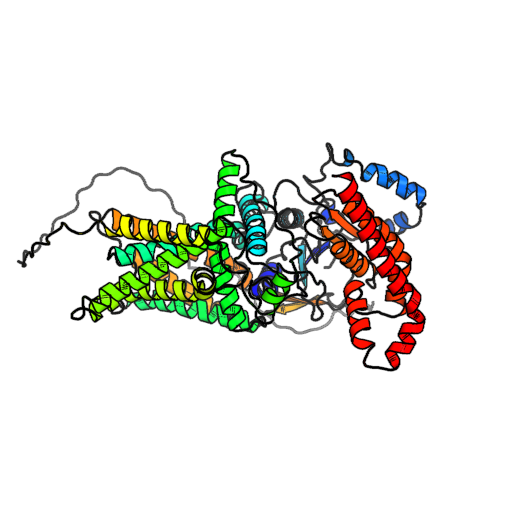5 ? 22.078 4.645 -15.477 1.00 63.28 595 PRO A O 1
ATOM 4816 N N . SER A 1 596 ? 20.612 4.211 -13.837 1.00 61.78 596 SER A N 1
ATOM 4817 C CA . SER A 1 596 ? 20.138 5.593 -13.661 1.00 61.78 596 SER A CA 1
ATOM 4818 C C . SER A 1 596 ? 20.385 6.014 -12.224 1.00 61.78 596 SER A C 1
ATOM 4820 O O . SER A 1 596 ? 20.008 5.254 -11.338 1.00 61.78 596 SER A O 1
ATOM 4822 N N . ASP A 1 597 ? 21.005 7.173 -11.998 1.00 63.34 597 ASP A N 1
ATOM 4823 C CA . ASP A 1 597 ? 21.257 7.724 -10.660 1.00 63.34 597 ASP A CA 1
ATOM 4824 C C . ASP A 1 597 ? 20.542 9.064 -10.473 1.00 63.34 597 ASP A C 1
ATOM 4826 O O . ASP A 1 597 ? 20.966 10.075 -11.034 1.00 63.34 597 ASP A O 1
ATOM 4830 N N . ASP A 1 598 ? 19.474 9.082 -9.671 1.00 52.12 598 ASP A N 1
ATOM 4831 C CA . ASP A 1 598 ? 18.712 10.311 -9.391 1.00 52.12 598 ASP A CA 1
ATOM 4832 C C . ASP A 1 598 ? 19.552 11.354 -8.627 1.00 52.12 598 ASP A C 1
ATOM 4834 O O . ASP A 1 598 ? 19.248 12.547 -8.663 1.00 52.12 598 ASP A O 1
ATOM 4838 N N . GLY A 1 599 ? 20.589 10.904 -7.913 1.00 54.59 599 GLY A N 1
ATOM 4839 C CA . GLY A 1 599 ? 21.476 11.739 -7.108 1.00 54.59 599 GLY A CA 1
ATOM 4840 C C . GLY A 1 599 ? 22.637 12.337 -7.897 1.00 54.59 599 GLY A C 1
ATOM 4841 O O . GLY A 1 599 ? 23.358 13.167 -7.348 1.00 54.59 599 GLY A O 1
ATOM 4842 N N . CYS A 1 600 ? 22.819 11.926 -9.162 1.00 60.50 600 CYS A N 1
ATOM 4843 C CA . CYS A 1 600 ? 23.925 12.330 -10.037 1.00 60.50 600 CYS A CA 1
ATOM 4844 C C . CYS A 1 600 ? 25.284 12.330 -9.309 1.00 60.50 600 CYS A C 1
ATOM 4846 O O . CYS A 1 600 ? 26.038 13.301 -9.373 1.00 60.50 600 CYS A O 1
ATOM 4848 N N . SER A 1 601 ? 25.578 11.270 -8.552 1.00 64.56 601 SER A N 1
ATOM 4849 C CA . SER A 1 601 ? 26.734 11.285 -7.665 1.00 64.56 601 SER A CA 1
ATOM 4850 C C . SER A 1 601 ? 28.004 10.774 -8.336 1.00 64.56 601 SER A C 1
ATOM 4852 O O . SER A 1 601 ? 28.039 9.675 -8.899 1.00 64.56 601 SER A O 1
ATOM 4854 N N . ASP A 1 602 ? 29.092 11.520 -8.146 1.00 65.44 602 ASP A N 1
ATOM 4855 C CA . ASP A 1 602 ? 30.438 11.131 -8.572 1.00 65.44 602 ASP A CA 1
ATOM 4856 C C . ASP A 1 602 ? 30.843 9.755 -8.019 1.00 65.44 602 ASP A C 1
ATOM 4858 O O . ASP A 1 602 ? 31.469 8.955 -8.715 1.00 65.44 602 ASP A O 1
ATOM 4862 N N . LEU A 1 603 ? 30.434 9.427 -6.786 1.00 65.06 603 LEU A N 1
ATOM 4863 C CA . LEU A 1 603 ? 30.705 8.126 -6.165 1.00 65.06 603 LEU A CA 1
ATOM 4864 C C . LEU A 1 603 ? 30.055 6.975 -6.941 1.00 65.06 603 LEU A C 1
ATOM 4866 O O . LEU A 1 603 ? 30.685 5.935 -7.140 1.00 65.06 603 LEU A O 1
ATOM 4870 N N . THR A 1 604 ? 28.815 7.162 -7.399 1.00 66.00 604 THR A N 1
ATOM 4871 C CA . THR A 1 604 ? 28.093 6.187 -8.225 1.00 66.00 604 THR A CA 1
ATOM 4872 C C . THR A 1 604 ? 28.796 5.990 -9.570 1.00 66.00 604 THR A C 1
ATOM 4874 O O . THR A 1 604 ? 28.936 4.858 -10.039 1.00 66.00 604 THR A O 1
ATOM 4877 N N . PHE A 1 605 ? 29.293 7.076 -10.168 1.00 69.69 605 PHE A N 1
ATOM 4878 C CA . PHE A 1 605 ? 30.048 7.033 -11.419 1.00 69.69 605 PHE A CA 1
ATOM 4879 C C . PHE A 1 605 ? 31.370 6.260 -11.276 1.00 69.69 605 PHE A C 1
ATOM 4881 O O . PHE A 1 605 ? 31.612 5.314 -12.029 1.00 69.69 605 PHE A O 1
ATOM 4888 N N . TYR A 1 606 ? 32.197 6.587 -10.276 1.00 68.38 606 TYR A N 1
ATOM 4889 C CA . TYR A 1 606 ? 33.457 5.870 -10.027 1.00 68.38 606 TYR A CA 1
ATOM 4890 C C . TYR A 1 606 ? 33.227 4.392 -9.697 1.00 68.38 606 TYR A C 1
ATOM 4892 O O . TYR A 1 606 ? 33.956 3.522 -10.171 1.00 68.38 606 TYR A O 1
ATOM 4900 N N . ALA A 1 607 ? 32.176 4.092 -8.936 1.00 68.94 607 ALA A N 1
ATOM 4901 C CA . ALA A 1 607 ? 31.757 2.728 -8.650 1.00 68.94 607 ALA A CA 1
ATOM 4902 C C . ALA A 1 607 ? 31.428 1.941 -9.937 1.00 68.94 607 ALA A C 1
ATOM 4904 O O . ALA A 1 607 ? 31.905 0.818 -10.117 1.00 68.94 607 ALA A O 1
ATOM 4905 N N . LEU A 1 608 ? 30.674 2.532 -10.870 1.00 70.62 608 LEU A N 1
ATOM 4906 C CA . LEU A 1 608 ? 30.396 1.922 -12.177 1.00 70.62 608 LEU A CA 1
ATOM 4907 C C . LEU A 1 608 ? 31.660 1.730 -13.025 1.00 70.62 608 LEU A C 1
ATOM 4909 O O . LEU A 1 608 ? 31.773 0.720 -13.721 1.00 70.62 608 LEU A O 1
ATOM 4913 N N . LEU A 1 609 ? 32.618 2.656 -12.956 1.00 71.56 609 LEU A N 1
ATOM 4914 C CA . LEU A 1 609 ? 33.890 2.555 -13.675 1.00 71.56 609 LEU A CA 1
ATOM 4915 C C . LEU A 1 609 ? 34.738 1.369 -13.177 1.00 71.56 609 LEU A C 1
ATOM 4917 O O . LEU A 1 609 ? 35.229 0.565 -13.976 1.00 71.56 609 LEU A O 1
ATOM 4921 N N . GLU A 1 610 ? 34.859 1.212 -11.859 1.00 70.50 610 GLU A N 1
ATOM 4922 C CA . GLU A 1 610 ? 35.532 0.062 -11.238 1.00 70.50 610 GLU A CA 1
ATOM 4923 C C . GLU A 1 610 ? 34.808 -1.253 -11.567 1.00 70.50 610 GLU A C 1
ATOM 4925 O O . GLU A 1 610 ? 35.433 -2.254 -11.937 1.00 70.50 610 GLU A O 1
ATOM 4930 N N . ALA A 1 611 ? 33.473 -1.244 -11.530 1.00 73.75 611 ALA A N 1
ATOM 4931 C CA . ALA A 1 611 ? 32.660 -2.389 -11.926 1.00 73.75 611 ALA A CA 1
ATOM 4932 C C . ALA A 1 611 ? 32.874 -2.783 -13.391 1.00 73.75 611 ALA A C 1
ATOM 4934 O O . ALA A 1 611 ? 32.969 -3.973 -13.697 1.00 73.75 611 ALA A O 1
ATOM 4935 N N . ALA A 1 612 ? 32.987 -1.812 -14.299 1.00 73.00 612 ALA A N 1
ATOM 4936 C CA . ALA A 1 612 ? 33.266 -2.069 -15.707 1.00 73.00 612 ALA A CA 1
ATOM 4937 C C . ALA A 1 612 ? 34.619 -2.775 -15.884 1.00 73.00 612 ALA A C 1
ATOM 4939 O O . ALA A 1 612 ? 34.708 -3.751 -16.636 1.00 73.00 612 ALA A O 1
ATOM 4940 N N . SER A 1 613 ? 35.644 -2.358 -15.136 1.00 71.38 613 SER A N 1
ATOM 4941 C CA . SER A 1 613 ? 36.951 -3.025 -15.120 1.00 71.38 613 SER A CA 1
ATOM 4942 C C . SER A 1 613 ? 36.853 -4.460 -14.594 1.00 71.38 613 SER A C 1
ATOM 4944 O O . SER A 1 613 ? 37.346 -5.389 -15.239 1.00 71.38 613 SER A O 1
ATOM 4946 N N . PHE A 1 614 ? 36.137 -4.674 -13.487 1.00 73.38 614 PHE A N 1
ATOM 4947 C CA . PHE A 1 614 ? 35.918 -6.005 -12.912 1.00 73.38 614 PHE A CA 1
ATOM 4948 C C . PHE A 1 614 ? 35.109 -6.939 -13.808 1.00 73.38 614 PHE A C 1
ATOM 4950 O O . PHE A 1 614 ? 35.369 -8.143 -13.862 1.00 73.38 614 PHE A O 1
ATOM 4957 N N . SER A 1 615 ? 34.135 -6.395 -14.540 1.00 76.50 615 SER A N 1
ATOM 4958 C CA . SER A 1 615 ? 33.251 -7.169 -15.412 1.00 76.50 615 SER A CA 1
ATOM 4959 C C . SER A 1 615 ? 34.035 -7.976 -16.457 1.00 76.50 615 SER A C 1
ATOM 4961 O O . SER A 1 615 ? 33.649 -9.096 -16.794 1.00 76.50 615 SER A O 1
ATOM 4963 N N . ARG A 1 616 ? 35.204 -7.476 -16.890 1.00 72.56 616 ARG A N 1
ATOM 4964 C CA . ARG A 1 616 ? 36.113 -8.173 -17.818 1.00 72.56 616 ARG A CA 1
ATOM 4965 C C . ARG A 1 616 ? 36.619 -9.510 -17.266 1.00 72.56 616 ARG A C 1
ATOM 4967 O O . ARG A 1 616 ? 36.928 -10.404 -18.044 1.00 72.56 616 ARG A O 1
ATOM 4974 N N . ILE A 1 617 ? 36.677 -9.649 -15.942 1.00 74.38 617 ILE A N 1
ATOM 4975 C CA . ILE A 1 617 ? 37.127 -10.849 -15.226 1.00 74.38 617 ILE A CA 1
ATOM 4976 C C . ILE A 1 617 ? 35.923 -11.691 -14.773 1.00 74.38 617 ILE A C 1
ATOM 4978 O O . ILE A 1 617 ? 35.911 -12.913 -14.946 1.00 74.38 617 ILE A O 1
ATOM 4982 N N . TRP A 1 618 ? 34.895 -11.038 -14.225 1.00 77.31 618 TRP A N 1
ATOM 4983 C CA . TRP A 1 618 ? 33.726 -11.694 -13.635 1.00 77.31 618 TRP A CA 1
ATOM 4984 C C . TRP A 1 618 ? 32.803 -12.345 -14.672 1.00 77.31 618 TRP A C 1
ATOM 4986 O O . TRP A 1 618 ? 32.388 -13.491 -14.508 1.00 77.31 618 TRP A O 1
ATOM 4996 N N . LEU A 1 619 ? 32.500 -11.657 -15.779 1.00 80.25 619 LEU A N 1
ATOM 4997 C CA . LEU A 1 619 ? 31.532 -12.157 -16.762 1.00 80.25 619 LEU A CA 1
ATOM 4998 C C . LEU A 1 619 ? 32.004 -13.445 -17.464 1.00 80.25 619 LEU A C 1
ATOM 5000 O O . LEU A 1 619 ? 31.209 -14.389 -17.549 1.00 80.25 619 LEU A O 1
ATOM 5004 N N . PRO A 1 620 ? 33.267 -13.557 -17.936 1.00 77.25 620 PRO A N 1
ATOM 5005 C CA . PRO A 1 620 ? 33.767 -14.812 -18.498 1.00 77.25 620 PRO A CA 1
ATOM 5006 C C . PRO A 1 620 ? 33.790 -15.947 -17.471 1.00 77.25 620 PRO A C 1
ATOM 5008 O O . PRO A 1 620 ? 33.472 -17.084 -17.817 1.00 77.25 620 PRO A O 1
ATOM 5011 N N . PHE A 1 621 ? 34.114 -15.640 -16.211 1.00 75.81 621 PHE A N 1
ATOM 5012 C CA . PHE A 1 621 ? 34.101 -16.600 -15.106 1.00 75.81 621 PHE A CA 1
ATOM 5013 C C . PHE A 1 621 ? 32.696 -17.176 -14.877 1.00 75.81 621 PHE A C 1
ATOM 5015 O O . PHE A 1 621 ? 32.522 -18.397 -14.920 1.00 75.81 621 PHE A O 1
ATOM 5022 N N . CYS A 1 622 ? 31.678 -16.314 -14.755 1.00 73.94 622 CYS A N 1
ATOM 5023 C CA . CYS A 1 622 ? 30.288 -16.744 -14.601 1.00 73.94 622 CYS A CA 1
ATOM 5024 C C . CYS A 1 622 ? 29.814 -17.621 -15.763 1.00 73.94 622 CYS A C 1
ATOM 5026 O O . CYS A 1 622 ? 29.160 -18.636 -15.531 1.00 73.94 622 CYS A O 1
ATOM 5028 N N . ARG A 1 623 ? 30.150 -17.249 -17.006 1.00 76.69 623 ARG A N 1
ATOM 5029 C CA . ARG A 1 623 ? 29.727 -17.984 -18.210 1.00 76.69 623 ARG A CA 1
ATOM 5030 C C . ARG A 1 623 ? 30.432 -19.332 -18.346 1.00 76.69 623 ARG A C 1
ATOM 5032 O O . ARG A 1 623 ? 29.779 -20.323 -18.656 1.00 76.69 623 ARG A O 1
ATOM 5039 N N . LYS A 1 624 ? 31.746 -19.386 -18.104 1.00 74.31 624 LYS A N 1
ATOM 5040 C CA . LYS A 1 624 ? 32.546 -20.612 -18.254 1.00 74.31 624 LYS A CA 1
ATOM 5041 C C . LYS A 1 624 ? 32.179 -21.664 -17.209 1.00 74.31 624 LYS A C 1
ATOM 5043 O O . LYS A 1 624 ? 32.086 -22.839 -17.545 1.00 74.31 624 LYS A O 1
ATOM 5048 N N . LEU A 1 625 ? 31.968 -21.241 -15.964 1.00 73.31 625 LEU A N 1
ATOM 5049 C CA . LEU A 1 625 ? 31.702 -22.144 -14.842 1.00 73.31 625 LEU A CA 1
ATOM 5050 C C . LEU A 1 625 ? 30.210 -22.269 -14.495 1.00 73.31 625 LEU A C 1
ATOM 5052 O O . LEU A 1 625 ? 29.872 -22.982 -13.558 1.00 73.31 625 LEU A O 1
ATOM 5056 N N . LYS A 1 626 ? 29.322 -21.593 -15.241 1.00 75.31 626 LYS A N 1
ATOM 5057 C CA . LYS A 1 626 ? 27.864 -21.559 -15.005 1.00 75.31 626 LYS A CA 1
ATOM 5058 C C . LYS A 1 626 ? 27.518 -21.274 -13.539 1.00 75.31 626 LYS A C 1
ATOM 5060 O O . LYS A 1 626 ? 26.721 -21.971 -12.915 1.00 75.31 626 LYS A O 1
ATOM 5065 N N . VAL A 1 627 ? 28.169 -20.247 -12.997 1.00 69.81 627 VAL A N 1
ATOM 5066 C CA . VAL A 1 627 ? 28.125 -19.894 -11.575 1.00 69.81 627 VAL A CA 1
ATOM 5067 C C . VAL A 1 627 ? 26.741 -19.403 -11.162 1.00 69.81 627 VAL A C 1
ATOM 5069 O O . VAL A 1 627 ? 26.153 -18.554 -11.833 1.00 69.81 627 VAL A O 1
ATOM 5072 N N . GLU A 1 628 ? 26.255 -19.888 -10.017 1.00 64.00 628 GLU A N 1
ATOM 5073 C CA . GLU A 1 628 ? 24.999 -19.450 -9.408 1.00 64.00 628 GLU A CA 1
ATOM 5074 C C . GLU A 1 628 ? 25.133 -19.307 -7.878 1.00 64.00 628 GLU A C 1
ATOM 5076 O O . GLU A 1 628 ? 25.575 -20.251 -7.219 1.00 64.00 628 GLU A O 1
ATOM 5081 N N . PRO A 1 629 ? 24.721 -18.176 -7.265 1.00 67.44 629 PRO A N 1
ATOM 5082 C CA . PRO A 1 629 ? 24.166 -16.966 -7.886 1.00 67.44 629 PRO A CA 1
ATOM 5083 C C . PRO A 1 629 ? 25.230 -16.144 -8.640 1.00 67.44 629 PRO A C 1
ATOM 5085 O O . PRO A 1 629 ? 26.388 -16.126 -8.244 1.00 67.44 629 PRO A O 1
ATOM 5088 N N . ARG A 1 630 ? 24.830 -15.421 -9.696 1.00 74.44 630 ARG A N 1
ATOM 5089 C CA . ARG A 1 630 ? 25.722 -14.543 -10.493 1.00 74.44 630 ARG A CA 1
ATOM 5090 C C . ARG A 1 630 ? 26.080 -13.210 -9.823 1.00 74.44 630 ARG A C 1
ATOM 5092 O O . ARG A 1 630 ? 26.935 -12.482 -10.324 1.00 74.44 630 ARG A O 1
ATOM 5099 N N . LEU A 1 631 ? 25.420 -12.884 -8.714 1.00 72.81 631 LEU A N 1
ATOM 5100 C CA . LEU A 1 631 ? 25.689 -11.683 -7.931 1.00 72.81 631 LEU A CA 1
ATOM 5101 C C . LEU A 1 631 ? 26.978 -11.891 -7.107 1.00 72.81 631 LEU A C 1
ATOM 5103 O O . LEU A 1 631 ? 26.978 -12.785 -6.254 1.00 72.81 631 LEU A O 1
ATOM 5107 N N . PRO A 1 632 ? 28.053 -11.105 -7.336 1.00 71.50 632 PRO A N 1
ATOM 5108 C CA . PRO A 1 632 ? 29.377 -11.359 -6.757 1.00 71.50 632 PRO A CA 1
ATOM 5109 C C . PRO A 1 632 ? 29.368 -11.517 -5.235 1.00 71.50 632 PRO A C 1
ATOM 5111 O O . PRO A 1 632 ? 29.834 -12.527 -4.712 1.00 71.50 632 PRO A O 1
ATOM 5114 N N . GLU A 1 633 ? 28.764 -10.570 -4.517 1.00 71.12 633 GLU A N 1
ATOM 5115 C CA . GLU A 1 633 ? 28.693 -10.595 -3.051 1.00 71.12 633 GLU A CA 1
ATOM 5116 C C . GLU A 1 633 ? 28.008 -11.859 -2.510 1.00 71.12 633 GLU A C 1
ATOM 5118 O O . GLU A 1 633 ? 28.507 -12.514 -1.596 1.00 71.12 633 GLU A O 1
ATOM 5123 N N . ALA A 1 634 ? 26.879 -12.249 -3.107 1.00 67.25 634 ALA A N 1
ATOM 5124 C CA . ALA A 1 634 ? 26.133 -13.433 -2.704 1.00 67.25 634 ALA A CA 1
ATOM 5125 C C . ALA A 1 634 ? 26.889 -14.725 -3.040 1.00 67.25 634 ALA A C 1
ATOM 5127 O O . ALA A 1 634 ? 26.797 -15.692 -2.281 1.00 67.25 634 ALA A O 1
ATOM 5128 N N . TYR A 1 635 ? 27.628 -14.749 -4.154 1.00 67.12 635 TYR A N 1
ATOM 5129 C CA . TYR A 1 635 ? 28.487 -15.870 -4.519 1.00 67.12 635 TYR A CA 1
ATOM 5130 C C . TYR A 1 635 ? 29.615 -16.044 -3.502 1.00 67.12 635 TYR A C 1
ATOM 5132 O O . TYR A 1 635 ? 29.713 -17.103 -2.880 1.00 67.12 635 TYR A O 1
ATOM 5140 N N . PHE A 1 636 ? 30.394 -14.987 -3.254 1.00 68.31 636 PHE A N 1
ATOM 5141 C CA . PHE A 1 636 ? 31.537 -15.055 -2.345 1.00 68.31 636 PHE A CA 1
ATOM 5142 C C . PHE A 1 636 ? 31.114 -15.343 -0.900 1.00 68.31 636 PHE A C 1
ATOM 5144 O O . PHE A 1 636 ? 31.738 -16.163 -0.224 1.00 68.31 636 PHE A O 1
ATOM 5151 N N . ARG A 1 637 ? 29.991 -14.776 -0.438 1.00 65.31 637 ARG A N 1
ATOM 5152 C CA . ARG A 1 637 ? 29.445 -15.064 0.899 1.00 65.31 637 ARG A CA 1
ATOM 5153 C C . ARG A 1 637 ? 29.020 -16.528 1.061 1.00 65.31 637 ARG A C 1
ATOM 5155 O O . ARG A 1 637 ? 29.156 -17.077 2.152 1.00 65.31 637 ARG A O 1
ATOM 5162 N N . LYS A 1 638 ? 28.519 -17.173 -0.000 1.00 61.72 638 LYS A N 1
ATOM 5163 C CA . LYS A 1 638 ? 28.193 -18.611 0.011 1.00 61.72 638 LYS A CA 1
ATOM 5164 C C . LYS A 1 638 ? 29.444 -19.483 -0.037 1.00 61.72 638 LYS A C 1
ATOM 5166 O O . LYS A 1 638 ? 29.520 -20.443 0.721 1.00 61.72 638 LYS A O 1
ATOM 5171 N N . THR A 1 639 ? 30.423 -19.159 -0.881 1.00 58.12 639 THR A N 1
ATOM 5172 C CA . THR A 1 639 ? 31.660 -19.951 -0.980 1.00 58.12 639 THR A CA 1
ATOM 5173 C C . THR A 1 639 ? 32.479 -19.906 0.303 1.00 58.12 639 THR A C 1
ATOM 5175 O O . THR A 1 639 ? 33.032 -20.930 0.679 1.00 58.12 639 THR A O 1
ATOM 5178 N N . VAL A 1 640 ? 32.504 -18.771 1.013 1.00 53.81 640 VAL A N 1
ATOM 5179 C CA . VAL A 1 640 ? 33.176 -18.666 2.320 1.00 53.81 640 VAL A CA 1
ATOM 5180 C C . VAL A 1 640 ? 32.487 -19.546 3.368 1.00 53.81 640 VAL A C 1
ATOM 5182 O O . VAL A 1 640 ? 33.171 -20.242 4.102 1.00 53.81 640 VAL A O 1
ATOM 5185 N N . LYS A 1 641 ? 31.146 -19.604 3.388 1.00 47.81 641 LYS A N 1
ATOM 5186 C CA . LYS A 1 641 ? 30.397 -20.483 4.308 1.00 47.81 641 LYS A CA 1
ATOM 5187 C C . LYS A 1 641 ? 30.545 -21.980 4.013 1.00 47.81 641 LYS A C 1
ATOM 5189 O O . LYS A 1 641 ? 30.409 -22.778 4.926 1.00 47.81 641 LYS A O 1
ATOM 5194 N N . HIS A 1 642 ? 30.772 -22.366 2.757 1.00 45.75 642 HIS A N 1
ATOM 5195 C CA . HIS A 1 642 ? 30.906 -23.773 2.349 1.00 45.75 642 HIS A CA 1
ATOM 5196 C C . HIS A 1 642 ? 32.361 -24.267 2.276 1.00 45.75 642 HIS A C 1
ATOM 5198 O O . HIS A 1 642 ? 32.585 -25.464 2.089 1.00 45.75 642 HIS A O 1
ATOM 5204 N N . ALA A 1 643 ? 33.347 -23.375 2.411 1.00 48.09 643 ALA A N 1
ATOM 5205 C CA . ALA A 1 643 ? 34.765 -23.735 2.425 1.00 48.09 643 ALA A CA 1
ATOM 5206 C C . ALA A 1 643 ? 35.166 -24.548 3.670 1.00 48.09 643 ALA A C 1
ATOM 5208 O O . ALA A 1 643 ? 36.151 -25.282 3.602 1.00 48.09 643 ALA A O 1
ATOM 5209 N N . ASP A 1 644 ? 34.379 -24.476 4.747 1.00 47.91 644 ASP A N 1
ATOM 5210 C CA . ASP A 1 644 ? 34.609 -25.248 5.973 1.00 47.91 644 ASP A CA 1
ATOM 5211 C C . ASP A 1 644 ? 34.169 -26.727 5.870 1.00 47.91 644 ASP A C 1
ATOM 5213 O O . ASP A 1 644 ? 34.650 -27.544 6.649 1.00 47.91 644 ASP A O 1
ATOM 5217 N N . ASP A 1 645 ? 33.359 -27.118 4.868 1.00 44.38 645 ASP A N 1
ATOM 5218 C CA . ASP A 1 645 ? 32.653 -28.419 4.881 1.00 44.38 645 ASP A CA 1
ATOM 5219 C C . ASP A 1 645 ? 32.945 -29.398 3.715 1.00 44.38 645 ASP A C 1
ATOM 5221 O O . ASP A 1 645 ? 32.411 -30.508 3.719 1.00 44.38 645 ASP A O 1
ATOM 5225 N N . SER A 1 646 ? 33.773 -29.092 2.696 1.00 45.06 646 SER A N 1
ATOM 5226 C CA . SER A 1 646 ? 34.069 -30.119 1.664 1.00 45.06 646 SER A CA 1
ATOM 5227 C C . SER A 1 646 ? 35.398 -30.008 0.907 1.00 45.06 646 SER A C 1
ATOM 5229 O O . SER A 1 646 ? 35.878 -28.928 0.563 1.00 45.06 646 SER A O 1
ATOM 5231 N N . ALA A 1 647 ? 35.953 -31.170 0.539 1.00 44.03 647 ALA A N 1
ATOM 5232 C CA . ALA A 1 647 ? 37.160 -31.309 -0.280 1.00 44.03 647 ALA A CA 1
ATOM 5233 C C . ALA A 1 647 ? 37.005 -30.775 -1.724 1.00 44.03 647 ALA A C 1
ATOM 5235 O O . ALA A 1 647 ? 37.986 -30.317 -2.305 1.00 44.03 647 ALA A O 1
ATOM 5236 N N . MET A 1 648 ? 35.782 -30.731 -2.274 1.00 36.22 648 MET A N 1
ATOM 5237 C CA . MET A 1 648 ? 35.498 -30.123 -3.588 1.00 36.22 648 MET A CA 1
ATOM 5238 C C . MET A 1 648 ? 35.631 -28.587 -3.579 1.00 36.22 648 MET A C 1
ATOM 5240 O O . MET A 1 648 ? 35.866 -27.979 -4.624 1.00 36.22 648 MET A O 1
ATOM 5244 N N . ALA A 1 649 ? 35.548 -27.938 -2.409 1.00 41.69 649 ALA A N 1
ATOM 5245 C CA . ALA A 1 649 ? 35.769 -26.495 -2.286 1.00 41.69 649 ALA A CA 1
ATOM 5246 C C . ALA A 1 649 ? 37.247 -26.108 -2.493 1.00 41.69 649 ALA A C 1
ATOM 5248 O O . ALA A 1 649 ? 37.531 -25.029 -3.015 1.00 41.69 649 ALA A O 1
ATOM 5249 N N . LYS A 1 650 ? 38.196 -26.998 -2.159 1.00 40.09 650 LYS A N 1
ATOM 5250 C CA . LYS A 1 650 ? 39.645 -26.752 -2.310 1.00 40.09 650 LYS A CA 1
ATOM 5251 C C . LYS A 1 650 ? 40.109 -26.729 -3.770 1.00 40.09 650 LYS A C 1
ATOM 5253 O O . LYS A 1 650 ? 40.994 -25.947 -4.112 1.00 40.09 650 LYS A O 1
ATOM 5258 N N . GLU A 1 651 ? 39.479 -27.512 -4.643 1.00 37.91 651 GLU A N 1
ATOM 5259 C CA . GLU A 1 651 ? 39.789 -27.536 -6.080 1.00 37.91 651 GLU A CA 1
ATOM 5260 C C . GLU A 1 651 ? 39.239 -26.282 -6.792 1.00 37.91 651 GLU A C 1
ATOM 5262 O O . GLU A 1 651 ? 39.920 -25.665 -7.613 1.00 37.91 651 GLU A O 1
ATOM 5267 N N . CYS A 1 652 ? 38.061 -25.804 -6.367 1.00 37.91 652 CYS A N 1
ATOM 5268 C CA . CYS A 1 652 ? 37.498 -24.525 -6.813 1.00 37.91 652 CYS A CA 1
ATOM 5269 C C . CYS A 1 652 ? 38.321 -23.321 -6.302 1.00 37.91 652 CYS A C 1
ATOM 5271 O O . CYS A 1 652 ? 38.541 -22.366 -7.054 1.00 37.91 652 CYS A O 1
ATOM 5273 N N . LEU A 1 653 ? 38.867 -23.393 -5.075 1.00 43.12 653 LEU A N 1
ATOM 5274 C CA . LEU A 1 653 ? 39.754 -22.386 -4.466 1.00 43.12 653 LEU A CA 1
ATOM 5275 C C . LEU A 1 653 ? 41.050 -22.160 -5.261 1.00 43.12 653 LEU A C 1
ATOM 5277 O O . LEU A 1 653 ? 41.490 -21.020 -5.399 1.00 43.12 653 LEU A O 1
ATOM 5281 N N . CYS A 1 654 ? 41.634 -23.208 -5.847 1.00 40.56 654 CYS A N 1
ATOM 5282 C CA . CYS A 1 654 ? 42.891 -23.105 -6.598 1.00 40.56 654 CYS A CA 1
ATOM 5283 C C . CYS A 1 654 ? 42.746 -22.281 -7.896 1.00 40.56 654 CYS A C 1
ATOM 5285 O O . CYS A 1 654 ? 43.642 -21.524 -8.259 1.00 40.56 654 CYS A O 1
ATOM 5287 N N . SER A 1 655 ? 41.577 -22.346 -8.549 1.00 42.50 655 SER A N 1
ATOM 5288 C CA . SER A 1 655 ? 41.253 -21.521 -9.729 1.00 42.50 655 SER A CA 1
ATOM 5289 C C . SER A 1 655 ? 40.751 -20.111 -9.384 1.00 42.50 655 SER A C 1
ATOM 5291 O O . SER A 1 655 ? 40.702 -19.238 -10.251 1.00 42.50 655 SER A O 1
ATOM 5293 N N . THR A 1 656 ? 40.374 -19.883 -8.120 1.00 44.91 656 THR A N 1
ATOM 5294 C CA . THR A 1 656 ? 39.720 -18.654 -7.659 1.00 44.91 656 THR A CA 1
ATOM 5295 C C . THR A 1 656 ? 40.622 -17.724 -6.852 1.00 44.91 656 THR A C 1
ATOM 5297 O O . THR A 1 656 ? 40.225 -16.586 -6.707 1.00 44.91 656 THR A O 1
ATOM 5300 N N . GLN A 1 657 ? 41.837 -18.072 -6.400 1.00 43.94 657 GLN A N 1
ATOM 5301 C CA . GLN A 1 657 ? 42.669 -17.203 -5.525 1.00 43.94 657 GLN A CA 1
ATOM 5302 C C . GLN A 1 657 ? 42.903 -15.746 -6.000 1.00 43.94 657 GLN A C 1
ATOM 5304 O O . GLN A 1 657 ? 43.157 -14.869 -5.171 1.00 43.94 657 GLN A O 1
ATOM 5309 N N . THR A 1 658 ? 42.814 -15.454 -7.298 1.00 45.81 658 THR A N 1
ATOM 5310 C CA . THR A 1 658 ? 42.930 -14.096 -7.865 1.00 45.81 658 THR A CA 1
ATOM 5311 C C . THR A 1 658 ? 41.628 -13.287 -7.818 1.00 45.81 658 THR A C 1
ATOM 5313 O O . THR A 1 658 ? 41.681 -12.059 -7.777 1.00 45.81 658 THR A O 1
ATOM 5316 N N . GLN A 1 659 ? 40.456 -13.929 -7.774 1.00 49.72 659 GLN A N 1
ATOM 5317 C CA . GLN A 1 659 ? 39.157 -13.251 -7.902 1.00 49.72 659 GLN A CA 1
ATOM 5318 C C . GLN A 1 659 ? 38.592 -12.655 -6.597 1.00 49.72 659 GLN A C 1
ATOM 5320 O O . GLN A 1 659 ? 38.185 -11.498 -6.650 1.00 49.72 659 GLN A O 1
ATOM 5325 N N . PRO A 1 660 ? 38.621 -13.326 -5.424 1.00 49.50 660 PRO A N 1
ATOM 5326 C CA . PRO A 1 660 ? 38.323 -12.711 -4.134 1.00 49.50 660 PRO A CA 1
ATOM 5327 C C . PRO A 1 660 ? 39.289 -11.569 -3.853 1.00 49.50 660 PRO A C 1
ATOM 5329 O O . PRO A 1 660 ? 38.859 -10.506 -3.442 1.00 49.50 660 PRO A O 1
ATOM 5332 N N . LYS A 1 661 ? 40.580 -11.731 -4.183 1.00 50.19 661 LYS A N 1
ATOM 5333 C CA . LYS A 1 661 ? 41.562 -10.647 -4.058 1.00 50.19 661 LYS A CA 1
ATOM 5334 C C . LYS A 1 661 ? 41.193 -9.442 -4.919 1.00 50.19 661 LYS A C 1
ATOM 5336 O O . LYS A 1 661 ? 41.307 -8.335 -4.416 1.00 50.19 661 LYS A O 1
ATOM 5341 N N . SER A 1 662 ? 40.719 -9.646 -6.153 1.00 50.56 662 SER A N 1
ATOM 5342 C CA . SER A 1 662 ? 40.249 -8.580 -7.051 1.00 50.56 662 SER A CA 1
ATOM 5343 C C . SER A 1 662 ? 38.921 -7.959 -6.606 1.00 50.56 662 SER A C 1
ATOM 5345 O O . SER A 1 662 ? 38.776 -6.747 -6.709 1.00 50.56 662 SER A O 1
ATOM 5347 N N . TYR A 1 663 ? 37.965 -8.745 -6.104 1.00 51.34 663 TYR A N 1
ATOM 5348 C CA . TYR A 1 663 ? 36.694 -8.237 -5.575 1.00 51.34 663 TYR A CA 1
ATOM 5349 C C . TYR A 1 663 ? 36.906 -7.463 -4.269 1.00 51.34 663 TYR A C 1
ATOM 5351 O O . TYR A 1 663 ? 36.408 -6.352 -4.126 1.00 51.34 663 TYR A O 1
ATOM 5359 N N . ASP A 1 664 ? 37.749 -7.974 -3.373 1.00 54.28 664 ASP A N 1
ATOM 5360 C CA . ASP A 1 664 ? 38.208 -7.258 -2.184 1.00 54.28 664 ASP A CA 1
ATOM 5361 C C . ASP A 1 664 ? 39.073 -6.049 -2.554 1.00 54.28 664 ASP A C 1
ATOM 5363 O O . ASP A 1 664 ? 39.059 -5.062 -1.831 1.00 54.28 664 ASP A O 1
ATOM 5367 N N . GLN A 1 665 ? 39.835 -6.087 -3.655 1.00 54.84 665 GLN A N 1
ATOM 5368 C CA . GLN A 1 665 ? 40.555 -4.919 -4.182 1.00 54.84 665 GLN A CA 1
ATOM 5369 C C . GLN A 1 665 ? 39.564 -3.842 -4.615 1.00 54.84 665 GLN A C 1
ATOM 5371 O O . GLN A 1 665 ? 39.777 -2.687 -4.290 1.00 54.84 665 GLN A O 1
ATOM 5376 N N . ILE A 1 666 ? 38.470 -4.205 -5.288 1.00 54.56 666 ILE A N 1
ATOM 5377 C CA . ILE A 1 666 ? 37.402 -3.268 -5.667 1.00 54.56 666 ILE A CA 1
ATOM 5378 C C . ILE A 1 666 ? 36.701 -2.737 -4.428 1.00 54.56 666 ILE A C 1
ATOM 5380 O O . ILE A 1 666 ? 36.502 -1.534 -4.326 1.00 54.56 666 ILE A O 1
ATOM 5384 N N . LEU A 1 667 ? 36.393 -3.598 -3.455 1.00 51.50 667 LEU A N 1
ATOM 5385 C CA . LEU A 1 667 ? 35.815 -3.185 -2.180 1.00 51.50 667 LEU A CA 1
ATOM 5386 C C . LEU A 1 667 ? 36.759 -2.222 -1.440 1.00 51.50 667 LEU A C 1
ATOM 5388 O O . LEU A 1 667 ? 36.318 -1.195 -0.940 1.00 51.50 667 LEU A O 1
ATOM 5392 N N . ARG A 1 668 ? 38.067 -2.514 -1.417 1.00 53.72 668 ARG A N 1
ATOM 5393 C CA . ARG A 1 668 ? 39.114 -1.675 -0.812 1.00 53.72 668 ARG A CA 1
ATOM 5394 C C . ARG A 1 668 ? 39.321 -0.366 -1.570 1.00 53.72 668 ARG A C 1
ATOM 5396 O O . ARG A 1 668 ? 39.405 0.670 -0.927 1.00 53.72 668 ARG A O 1
ATOM 5403 N N . ASN A 1 669 ? 39.368 -0.389 -2.899 1.00 54.72 669 ASN A N 1
ATOM 5404 C CA . ASN A 1 669 ? 39.488 0.797 -3.750 1.00 54.72 669 ASN A CA 1
ATOM 5405 C C . ASN A 1 669 ? 38.252 1.686 -3.606 1.00 54.72 669 ASN A C 1
ATOM 5407 O O . ASN A 1 669 ? 38.387 2.891 -3.447 1.00 54.72 669 ASN A O 1
ATOM 5411 N N . TYR A 1 670 ? 37.061 1.088 -3.567 1.00 52.19 670 TYR A N 1
ATOM 5412 C CA . TYR A 1 670 ? 35.804 1.769 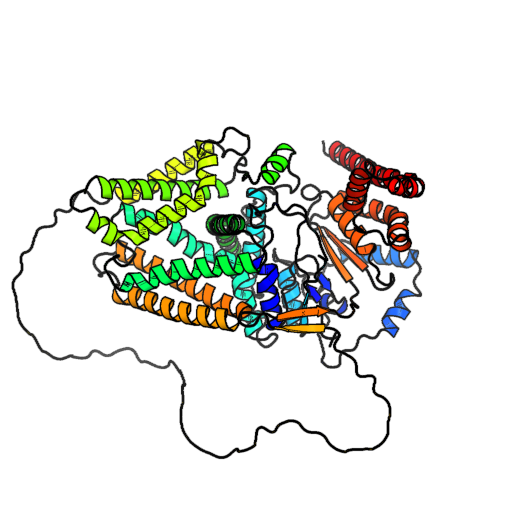-3.291 1.00 52.19 670 TYR A CA 1
ATOM 5413 C C . TYR A 1 670 ? 35.795 2.396 -1.888 1.00 52.19 670 TYR A C 1
ATOM 5415 O O . TYR A 1 670 ? 35.522 3.585 -1.757 1.00 52.19 670 TYR A O 1
ATOM 5423 N N . ILE A 1 671 ? 36.166 1.642 -0.844 1.00 49.62 671 ILE A N 1
ATOM 5424 C CA . ILE A 1 671 ? 36.281 2.153 0.534 1.00 49.62 671 ILE A CA 1
ATOM 5425 C C . ILE A 1 671 ? 37.321 3.281 0.615 1.00 49.62 671 ILE A C 1
ATOM 5427 O O . ILE A 1 671 ? 37.092 4.270 1.306 1.00 49.62 671 ILE A O 1
ATOM 5431 N N . ASN A 1 672 ? 38.445 3.164 -0.093 1.00 48.78 672 ASN A N 1
ATOM 5432 C CA . ASN A 1 672 ? 39.493 4.183 -0.125 1.00 48.78 672 ASN A CA 1
ATOM 5433 C C . ASN A 1 672 ? 39.055 5.440 -0.897 1.00 48.78 672 ASN A C 1
ATOM 5435 O O . ASN A 1 672 ? 39.278 6.541 -0.405 1.00 48.78 672 ASN A O 1
ATOM 5439 N N . SER A 1 673 ? 38.369 5.306 -2.037 1.00 50.09 673 SER A N 1
ATOM 5440 C CA . SER A 1 673 ? 37.755 6.436 -2.755 1.00 50.09 673 SER A CA 1
ATOM 5441 C C . SER A 1 673 ? 36.671 7.119 -1.927 1.00 50.09 673 SER A C 1
ATOM 5443 O O . SER A 1 673 ? 36.617 8.343 -1.886 1.00 50.09 673 SER A O 1
ATOM 5445 N N . PHE A 1 674 ? 35.847 6.352 -1.208 1.00 46.28 674 PHE A N 1
ATOM 5446 C CA . PHE A 1 674 ? 34.822 6.888 -0.313 1.00 46.28 674 PHE A CA 1
ATOM 5447 C C . PHE A 1 674 ? 35.441 7.646 0.872 1.00 46.28 674 PHE A C 1
ATOM 5449 O O . PHE A 1 674 ? 34.994 8.740 1.211 1.00 46.28 674 PHE A O 1
ATOM 5456 N N . LYS A 1 675 ? 36.522 7.113 1.461 1.00 42.75 675 LYS A N 1
ATOM 5457 C CA . LYS A 1 675 ? 37.304 7.804 2.498 1.00 42.75 675 LYS A CA 1
ATOM 5458 C C . LYS A 1 675 ? 37.939 9.093 1.974 1.00 42.75 675 LYS A C 1
ATOM 5460 O O . LYS A 1 675 ? 37.838 10.109 2.647 1.00 42.75 675 LYS A O 1
ATOM 5465 N N . ASN A 1 676 ? 38.533 9.073 0.781 1.00 45.94 676 ASN A N 1
ATOM 5466 C CA . ASN A 1 676 ? 39.132 10.261 0.165 1.00 45.94 676 ASN A CA 1
ATOM 5467 C C . ASN A 1 676 ? 38.082 11.328 -0.191 1.00 45.94 676 ASN A C 1
ATOM 5469 O O . ASN A 1 676 ? 38.346 12.516 -0.044 1.00 45.94 676 ASN A O 1
ATOM 5473 N N . PHE A 1 677 ? 36.882 10.919 -0.613 1.00 42.44 677 PHE A N 1
ATOM 5474 C CA . PHE A 1 677 ? 35.769 11.831 -0.879 1.00 42.44 677 PHE A CA 1
ATOM 5475 C C . PHE A 1 677 ? 35.260 12.509 0.402 1.00 42.44 677 PHE A C 1
ATOM 5477 O O . PHE A 1 677 ? 35.078 13.723 0.414 1.00 42.44 677 PHE A O 1
ATOM 5484 N N . LEU A 1 678 ? 35.097 11.752 1.495 1.00 38.97 678 LEU A N 1
ATOM 5485 C CA . LEU A 1 678 ? 34.724 12.309 2.802 1.00 38.97 678 LEU A CA 1
ATOM 5486 C C . LEU A 1 678 ? 35.797 13.255 3.362 1.00 38.97 678 LEU A C 1
ATOM 5488 O O . LEU A 1 678 ? 35.449 14.293 3.911 1.00 38.97 678 LEU A O 1
ATOM 5492 N N . PHE A 1 679 ? 37.082 12.928 3.183 1.00 40.44 679 PHE A N 1
ATOM 5493 C CA . PHE A 1 679 ? 38.200 13.776 3.617 1.00 40.44 679 PHE A CA 1
ATOM 5494 C C . PHE A 1 679 ? 38.334 15.084 2.828 1.00 40.44 679 PHE A C 1
ATOM 5496 O O . PHE A 1 679 ? 38.866 16.044 3.365 1.00 40.44 679 PHE A O 1
ATOM 5503 N N . ASN A 1 680 ? 37.861 15.136 1.580 1.00 39.47 680 ASN A N 1
ATOM 5504 C CA . ASN A 1 680 ? 37.894 16.353 0.761 1.00 39.47 680 ASN A CA 1
ATOM 5505 C C . ASN A 1 680 ? 36.666 17.265 0.962 1.00 39.47 680 ASN A C 1
ATOM 5507 O O . ASN A 1 680 ? 36.629 18.351 0.386 1.00 39.47 680 ASN A O 1
ATOM 5511 N N . GLN A 1 681 ? 35.656 16.834 1.732 1.00 36.81 681 GLN A N 1
ATOM 5512 C CA . GLN A 1 681 ? 34.483 17.649 2.089 1.00 36.81 681 GLN A CA 1
ATOM 5513 C C . GLN A 1 681 ? 34.513 18.209 3.524 1.00 36.81 681 GLN A C 1
ATOM 5515 O O . GLN A 1 681 ? 33.675 19.048 3.855 1.00 36.81 681 GLN A O 1
ATOM 5520 N N . THR A 1 682 ? 35.456 17.767 4.361 1.00 30.44 682 THR A N 1
ATOM 5521 C CA . THR A 1 682 ? 35.836 18.410 5.635 1.00 30.44 682 THR A CA 1
ATOM 5522 C C . THR A 1 682 ? 37.000 19.352 5.421 1.00 30.44 682 THR A C 1
ATOM 5524 O O . THR A 1 682 ? 36.962 20.467 5.984 1.00 30.44 682 THR A O 1
#